Protein AF-0000000087531199 (afdb_homodimer)

Solvent-accessible surface area (backbone atoms only — not comparable to full-atom values): 20507 Å² total; per-residue (Å²): 128,76,75,78,42,38,34,37,54,51,47,53,36,20,45,44,40,47,47,14,61,37,34,26,47,38,31,57,26,81,60,38,37,93,91,53,73,51,44,64,38,40,39,18,10,77,40,61,60,70,28,40,28,33,27,45,51,48,35,60,30,78,30,31,48,86,73,57,75,54,44,47,41,18,37,41,39,31,49,23,34,82,48,56,86,41,74,74,42,50,65,53,53,54,50,50,52,52,15,50,73,48,51,15,34,39,37,24,24,20,34,29,33,51,42,39,29,62,72,51,70,38,42,87,32,52,28,26,38,70,45,70,68,58,46,48,67,78,20,78,82,48,67,22,70,89,37,52,42,102,42,52,43,29,76,38,92,48,36,34,21,7,15,64,58,19,28,67,51,37,28,50,52,51,43,56,73,62,58,42,41,46,73,62,26,46,52,17,50,51,45,19,52,72,66,62,44,65,68,26,49,55,44,27,52,60,56,62,101,128,75,73,79,42,39,34,38,52,51,47,51,37,20,44,43,40,47,49,15,62,39,34,25,47,37,31,57,26,81,60,38,36,92,90,53,74,51,44,65,37,41,38,19,10,77,40,60,60,70,29,39,28,32,26,46,51,49,34,60,30,76,30,32,47,88,72,5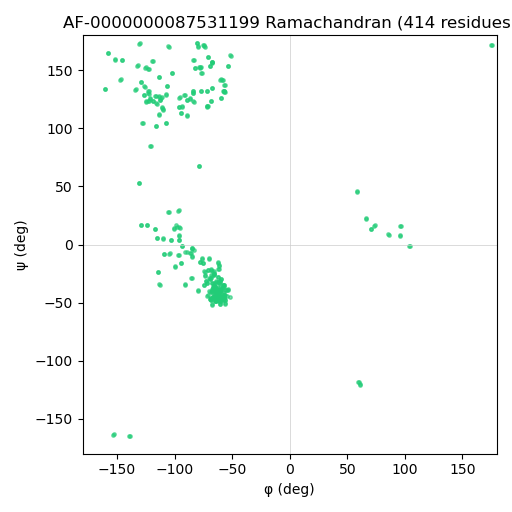8,74,53,46,45,40,19,37,42,37,32,51,23,35,82,47,56,88,41,72,76,43,50,67,52,53,53,50,49,51,50,16,50,73,49,51,15,34,40,37,24,25,20,34,29,33,52,43,39,29,62,73,51,71,38,43,84,31,53,28,27,38,71,43,71,68,60,46,47,66,77,20,76,84,50,68,21,69,90,37,52,42,102,42,52,45,31,76,38,92,49,36,34,22,7,15,66,56,20,28,67,51,36,28,50,53,51,44,55,74,60,58,42,41,45,73,62,28,48,50,17,51,52,47,20,52,71,67,62,44,66,67,26,50,55,45,27,52,59,54,63,99

Organism: NCBI:txid342944

Sequence (418 aa):
MRIKNVYLYVLDTMADWEYGYLTAELNTGRCFKKDIMPLKVITAGADKEKVTTMGGVSIQPELSFDECSFERDSLFILPGGDTWGEEIHEPVLRKVGEAMEAGAVIAAICGATVGLARMGYLDTKRHTSNDLEYLQMVCPDYKGEALYETEPAVTDGNVITASGIAPLEFAREVLKKLDVFTPDTLDAWYHLNKTHRPEYYYQLMKATSMRIKNVYLYVLDTMADWEYGYLTAELNTGRCFKKDIMPLKVITAGADKEKVTTMGGVSIQPELSFDECSFERDSLFILPGGDTWGEEIHEPVLRKVGEAMEAGAVIAAICGATVGLARMGYLDTKRHTSNDLEYLQMVCPDYKGEALYETEPAVTDGNVITASGIAPLEFAREVLKKLDVFTPDTLDAWYHLNKTHRPEYYYQLMKATS

pLDDT: mean 97.83, std 2.64, range [67.94, 99.0]

InterPro domains:
  IPR002818 DJ-1/PfpI [PF01965] (4-176)
  IPR029062 Class I glutamine amidotransferase-like [G3DSA:3.40.50.880] (1-209)
  IPR029062 Class I glutamine amidotransferase-like [SSF52317] (4-178)
  IPR050325 Protein/nucleic acid deglycase [PTHR48094] (6-178)

Foldseek 3Di:
DAAAAEEEEDAAQFAPLQCVVQQVCQQCVLQFDDPDDHHHYFYEYLQQDWHAYNVGDIDGGPYHLVPDDLAQRYEYAATDGDCLPDPSCVVVLVSVVVSVVNNHAYQYEERRVLNCQLVQNQQPFQWEYQDDVVSCVVRVVGNNSVNYDPDQWDDGRRYIYGYPVPSLVSSLVVCVNNNGHDPQLSVLVSCCVVPVDVVSVVSNVVRRD/DAAAAEEEEDAAQFAPLQCVVQQVCQQCVLLFDDPDDRHHYFYEYLQQDWHAYNVGDIDGGPYHLVPDDLAQNYEYAATDGDCLPDPSCVVVLVSVVVSVVNNHAYQYEERRVLNCQLVQNQQPFQWEYQDDVVSCVVRVPGNNSVNYDPDQWDDGRRYIYGYPVPSLVSSLVVCVNNNGHDPQLSVLVSCCVVPVDCVSVVSNVVRRD

Radius of gyration: 20.75 Å; Cα contacts (8 Å, |Δi|>4): 1007; chains: 2; bounding box: 52×58×47 Å

Secondary structure (DSSP, 8-state):
----EEEEE--TT--HHHHHHHHHHHHH-TTPPTTPPP--EEEEESSSS-EE-TTS-EE--SEEGGGS--STTEEEEE---S-TTSGGGHHHHHHHHHHHHHT-EEEEETHHHHHHHHTTTTTTS-B--S-HHHHHHH-TT---GGGB--SSEEEETTEEEE-TT-HHHHHHHHHHHHT-S-HHHHHHHHHHHHH--HHHHHHHHHHH-/----EEEEE--TT--TTTTHHHHHHHHH-TTPPTTPPP--EEEEESSSS-EE-TTS-EE--SEEGGGS--STTEEEEE---S-TTSGGGHHHHHHHHHHHHHT-EEEEETHHHHHHHHTTTTTTS-B--S-HHHHHHH-TT---GGGB--SSEEEETTEEEE-TT-HHHHHHHHHHHHT-S-HHHHHHHHHHHHH--HHHHHHHHHHH-

Nearest PDB structures (foldseek):
  3efe-assembly2_B  TM=9.916E-01  e=1.465E-34  Bacillus anthracis
  2fex-assembly2_C-2  TM=8.890E-01  e=2.172E-18  Agrobacterium fabrum str. C58
  3er6-assembly3_E  TM=7.437E-01  e=1.040E-08  Vibrio parahaemolyticus
  3p9q-assembly1_B  TM=6.466E-01  e=1.636E-04  Escherichia coli K-12
  5bv2-assembly1_Q  TM=6.138E-01  e=1.636E-04  Escherichia coli

Structure (mmCIF, N/CA/C/O backbone):
data_AF-0000000087531199-model_v1
#
loop_
_entity.id
_entity.type
_entity.pdbx_description
1 polymer 'Putative intracellular protease/amidase'
#
loop_
_atom_site.group_PDB
_atom_site.id
_atom_site.type_symbol
_atom_site.label_atom_id
_atom_site.label_alt_id
_atom_site.label_comp_id
_atom_site.label_asym_id
_atom_site.label_entity_id
_atom_site.label_seq_id
_atom_site.pdbx_PDB_ins_code
_atom_site.Cartn_x
_atom_site.Cartn_y
_atom_site.Cartn_z
_atom_site.occupancy
_atom_site.B_iso_or_equiv
_atom_site.auth_seq_id
_atom_site.auth_comp_id
_atom_site.auth_asym_id
_atom_site.auth_atom_id
_atom_site.pdbx_PDB_model_num
ATOM 1 N N . MET A 1 1 ? 19.188 19.5 4.383 1 68.12 1 MET A N 1
ATOM 2 C CA . MET A 1 1 ? 19.188 18.906 5.715 1 68.12 1 MET A CA 1
ATOM 3 C C . MET A 1 1 ? 19.062 17.391 5.633 1 68.12 1 MET A C 1
ATOM 5 O O . MET A 1 1 ? 18.328 16.875 4.785 1 68.12 1 MET A O 1
ATOM 9 N N . ARG A 1 2 ? 19.859 16.703 6.43 1 87.44 2 ARG A N 1
ATOM 10 C CA . ARG A 1 2 ? 19.844 15.242 6.367 1 87.44 2 ARG A CA 1
ATOM 11 C C . ARG A 1 2 ? 18.875 14.664 7.395 1 87.44 2 ARG A C 1
ATOM 13 O O . ARG A 1 2 ? 18.984 14.945 8.586 1 87.44 2 ARG A O 1
ATOM 20 N N . ILE A 1 3 ? 17.859 13.961 7.039 1 96.25 3 ILE A N 1
ATOM 21 C CA . ILE A 1 3 ? 16.875 13.312 7.902 1 96.25 3 ILE A CA 1
ATOM 22 C C . ILE A 1 3 ? 17.531 12.172 8.68 1 96.25 3 ILE A C 1
ATOM 24 O O . ILE A 1 3 ? 18.266 11.367 8.102 1 96.25 3 ILE A O 1
ATOM 28 N N . LYS A 1 4 ? 17.203 12.156 9.992 1 96.81 4 LYS A N 1
ATOM 29 C CA . LYS A 1 4 ? 17.797 11.141 10.852 1 96.81 4 LYS A CA 1
ATOM 30 C C . LYS A 1 4 ? 16.75 10.156 11.359 1 96.81 4 LYS A C 1
ATOM 32 O O . LYS A 1 4 ? 17.062 8.992 11.625 1 96.81 4 LYS A O 1
ATOM 37 N N . ASN A 1 5 ? 15.555 10.695 11.586 1 98.44 5 ASN A N 1
ATOM 38 C CA . ASN A 1 5 ? 14.484 9.875 12.133 1 98.44 5 ASN A CA 1
ATOM 39 C C . ASN A 1 5 ? 13.258 9.875 11.227 1 98.44 5 ASN A C 1
ATOM 41 O O . ASN A 1 5 ? 12.844 10.93 10.727 1 98.44 5 ASN A O 1
ATOM 45 N N . VAL A 1 6 ? 12.773 8.711 10.938 1 98.88 6 VAL A N 1
ATOM 46 C CA . VAL A 1 6 ? 11.555 8.562 10.148 1 98.88 6 VAL A CA 1
ATOM 47 C C . VAL A 1 6 ? 10.523 7.766 10.93 1 98.88 6 VAL A C 1
ATOM 49 O O . VAL A 1 6 ? 10.773 6.625 11.336 1 98.88 6 VAL A O 1
ATOM 52 N N . TYR A 1 7 ? 9.312 8.344 11.148 1 98.94 7 TYR A N 1
ATOM 53 C CA . TYR A 1 7 ? 8.242 7.699 11.898 1 98.94 7 TYR A CA 1
ATOM 54 C C . TYR A 1 7 ? 6.984 7.551 11.047 1 98.94 7 TYR A C 1
ATOM 56 O O . TYR A 1 7 ? 6.531 8.516 10.43 1 98.94 7 TYR A O 1
ATOM 64 N N . LEU A 1 8 ? 6.52 6.414 10.953 1 98.94 8 LEU A N 1
ATOM 65 C CA . LEU A 1 8 ? 5.18 6.152 10.445 1 98.94 8 LEU A CA 1
ATOM 66 C C . LEU A 1 8 ? 4.172 6.051 11.586 1 98.94 8 LEU A C 1
ATOM 68 O O . LEU A 1 8 ? 4.27 5.156 12.43 1 98.94 8 LEU A O 1
ATOM 72 N N . TYR A 1 9 ? 3.256 6.992 11.656 1 98.94 9 TYR A N 1
ATOM 73 C CA . TYR A 1 9 ? 2.18 6.871 12.633 1 98.94 9 TYR A CA 1
ATOM 74 C C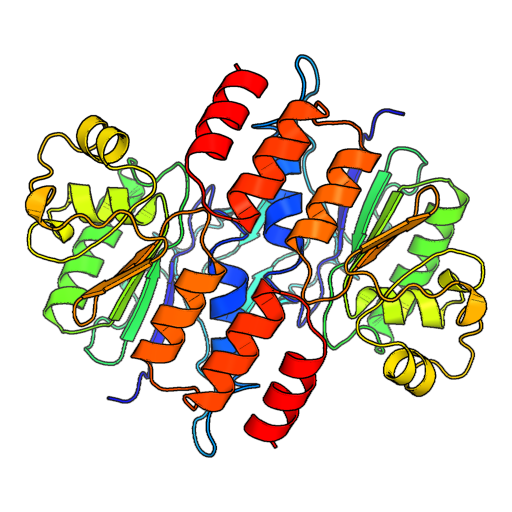 . TYR A 1 9 ? 1.195 5.781 12.219 1 98.94 9 TYR A C 1
ATOM 76 O O . TYR A 1 9 ? 0.616 5.836 11.133 1 98.94 9 TYR A O 1
ATOM 84 N N . VAL A 1 10 ? 1.053 4.766 13.062 1 98.88 10 VAL A N 1
ATOM 85 C CA . VAL A 1 10 ? 0.126 3.68 12.766 1 98.88 10 VAL A CA 1
ATOM 86 C C . VAL A 1 10 ? -1.106 3.793 13.656 1 98.88 10 VAL A C 1
ATOM 88 O O . VAL A 1 10 ? -0.999 4.148 14.836 1 98.88 10 VAL A O 1
ATOM 91 N N . LEU A 1 11 ? -2.275 3.592 13.039 1 98.81 11 LEU A N 1
ATOM 92 C CA . LEU A 1 11 ? -3.541 3.77 13.75 1 98.81 11 LEU A CA 1
ATOM 93 C C . LEU A 1 11 ? -4.582 2.77 13.258 1 98.81 11 LEU A C 1
ATOM 95 O O . LEU A 1 11 ? -4.441 2.207 12.164 1 98.81 11 LEU A O 1
ATOM 99 N N . ASP A 1 12 ? -5.609 2.514 14.07 1 98.62 12 ASP A N 1
ATOM 100 C CA . ASP A 1 12 ? -6.727 1.687 13.625 1 98.62 12 ASP A CA 1
ATOM 101 C C . ASP A 1 12 ? -7.363 2.254 12.359 1 98.62 12 ASP A C 1
ATOM 103 O O . ASP A 1 12 ? -7.539 3.469 12.234 1 98.62 12 ASP A O 1
ATOM 107 N N . THR A 1 13 ? -7.688 1.423 11.406 1 98.62 13 THR A N 1
ATOM 108 C CA . THR A 1 13 ? -8.367 1.711 10.148 1 98.62 13 THR A CA 1
ATOM 109 C C . THR A 1 13 ? -7.43 2.426 9.18 1 98.62 13 THR A C 1
ATOM 111 O O . THR A 1 13 ? -7.875 2.984 8.18 1 98.62 13 THR A O 1
ATOM 114 N N . MET A 1 14 ? -6.16 2.371 9.469 1 98.62 14 MET A N 1
ATOM 115 C CA . MET A 1 14 ? -5.164 2.988 8.594 1 98.62 14 MET A CA 1
ATOM 116 C C . MET A 1 14 ? -5.262 2.428 7.18 1 98.62 14 MET A C 1
ATOM 118 O O . MET A 1 14 ? -5.434 1.222 6.996 1 98.62 14 MET A O 1
ATOM 122 N N . ALA A 1 15 ? -5.289 3.305 6.172 1 98.81 15 ALA A N 1
ATOM 123 C CA . ALA A 1 15 ? -5.367 2.904 4.77 1 98.81 15 ALA A CA 1
ATOM 124 C C . ALA A 1 15 ? -4.055 2.281 4.301 1 98.81 15 ALA A C 1
ATOM 126 O O . ALA A 1 15 ? -3.035 2.969 4.195 1 98.81 15 ALA A O 1
ATOM 127 N N . ASP A 1 16 ? -4.059 1.057 3.887 1 98.62 16 ASP A N 1
ATOM 128 C CA . ASP A 1 16 ? -2.869 0.253 3.623 1 98.62 16 ASP A CA 1
ATOM 129 C C . ASP A 1 16 ? -2.131 0.756 2.387 1 98.62 16 ASP A C 1
ATOM 131 O O . ASP A 1 16 ? -0.908 0.627 2.291 1 98.62 16 ASP A O 1
ATOM 135 N N . TRP A 1 17 ? -2.799 1.357 1.41 1 98.81 17 TRP A N 1
ATOM 136 C CA . TRP A 1 17 ? -2.201 1.671 0.116 1 98.81 17 TRP A CA 1
ATOM 137 C C . TRP A 1 17 ? -1.464 3.004 0.165 1 98.81 17 TRP A C 1
ATOM 139 O O . TRP A 1 17 ? -0.7 3.332 -0.746 1 98.81 17 TRP A O 1
ATOM 149 N N . GLU A 1 18 ? -1.642 3.719 1.205 1 98.94 18 GLU A N 1
ATOM 150 C CA . GLU A 1 18 ? -1.263 5.129 1.164 1 98.94 18 GLU A CA 1
ATOM 151 C C . GLU A 1 18 ? 0.217 5.312 1.486 1 98.94 18 GLU A C 1
ATOM 153 O O . GLU A 1 18 ? 0.853 6.246 0.997 1 98.94 18 GLU A O 1
ATOM 158 N N . TYR A 1 19 ? 0.753 4.414 2.279 1 98.81 19 TYR A N 1
ATOM 159 C CA . TYR A 1 19 ? 2.104 4.652 2.775 1 98.81 19 TYR A CA 1
ATOM 160 C C . TYR A 1 19 ? 3.1 3.701 2.127 1 98.81 19 TYR A C 1
ATOM 162 O O . TYR A 1 19 ? 4.312 3.883 2.248 1 98.81 19 TYR A O 1
ATOM 170 N N . GLY A 1 20 ? 2.623 2.713 1.366 1 98.81 20 GLY A N 1
ATOM 171 C CA . GLY A 1 20 ? 3.434 1.57 0.974 1 98.81 20 GLY A CA 1
ATOM 172 C C . GLY A 1 20 ? 4.602 1.945 0.082 1 98.81 20 GLY A C 1
ATOM 173 O O . GLY A 1 20 ? 5.738 1.546 0.34 1 98.81 20 GLY A O 1
ATOM 174 N N . TYR A 1 21 ? 4.363 2.756 -0.996 1 98.88 21 TYR A N 1
ATOM 175 C CA . TYR A 1 21 ? 5.434 3.178 -1.891 1 98.88 21 TYR A CA 1
ATOM 176 C C . TYR A 1 21 ? 6.531 3.902 -1.122 1 98.88 21 TYR A C 1
ATOM 178 O O . TYR A 1 21 ? 7.719 3.604 -1.293 1 98.88 21 TYR A O 1
ATOM 186 N N . LEU A 1 22 ? 6.102 4.812 -0.263 1 98.94 22 LEU A N 1
ATOM 187 C CA . LEU A 1 22 ? 7.027 5.711 0.422 1 98.94 22 LEU A CA 1
ATOM 188 C C . LEU A 1 22 ? 7.906 4.938 1.402 1 98.94 22 LEU A C 1
ATOM 190 O O . LEU A 1 22 ? 9.133 5.043 1.358 1 98.94 22 LEU A O 1
ATOM 194 N N . THR A 1 23 ? 7.27 4.141 2.27 1 98.94 23 THR A N 1
ATOM 195 C CA . THR A 1 23 ? 8.023 3.488 3.334 1 98.94 23 THR A CA 1
ATOM 196 C C . THR A 1 23 ? 8.992 2.461 2.76 1 98.94 23 THR A C 1
ATOM 198 O O . THR A 1 23 ? 10.109 2.301 3.262 1 98.94 23 THR A O 1
ATOM 201 N N . ALA A 1 24 ? 8.602 1.772 1.704 1 98.81 24 ALA A N 1
ATOM 202 C CA . ALA A 1 24 ? 9.5 0.799 1.09 1 98.81 24 ALA A CA 1
ATOM 203 C C . ALA A 1 24 ? 10.75 1.479 0.542 1 98.81 24 ALA A C 1
ATOM 205 O O . ALA A 1 24 ? 11.867 0.999 0.753 1 98.81 24 ALA A O 1
ATOM 206 N N . GLU A 1 25 ? 10.57 2.605 -0.161 1 98.81 25 GLU A N 1
ATOM 207 C CA . GLU A 1 25 ? 11.711 3.305 -0.749 1 98.81 25 GLU A CA 1
ATOM 208 C C . GLU A 1 25 ? 12.617 3.885 0.332 1 98.81 25 GLU A C 1
ATOM 210 O O . GLU A 1 25 ? 13.844 3.83 0.213 1 98.81 25 GLU A O 1
ATOM 215 N N . LEU A 1 26 ? 12.055 4.395 1.39 1 98.88 26 LEU A N 1
ATOM 216 C CA . LEU A 1 26 ? 12.844 4.992 2.465 1 98.88 26 LEU A CA 1
ATOM 217 C C . LEU A 1 26 ? 13.641 3.926 3.211 1 98.88 26 LEU A C 1
ATOM 219 O O . LEU A 1 26 ? 14.844 4.082 3.428 1 98.88 26 LEU A O 1
ATOM 223 N N . ASN A 1 27 ? 12.969 2.891 3.549 1 98.81 27 ASN A N 1
ATOM 224 C CA . ASN A 1 27 ? 13.539 1.88 4.434 1 98.81 27 ASN A CA 1
ATOM 225 C C . ASN A 1 27 ? 14.617 1.062 3.727 1 98.81 27 ASN A C 1
ATOM 227 O O . ASN A 1 27 ? 15.578 0.625 4.355 1 98.81 27 ASN A O 1
ATOM 231 N N . THR A 1 28 ? 14.469 0.836 2.422 1 98.25 28 THR A N 1
ATOM 232 C CA . THR A 1 28 ? 15.43 0.033 1.679 1 98.25 28 THR A CA 1
ATOM 233 C C . THR A 1 28 ? 16.531 0.913 1.089 1 98.25 28 THR A C 1
ATOM 235 O O . THR A 1 28 ? 17.672 0.471 0.93 1 98.25 28 THR A O 1
ATOM 238 N N . GLY A 1 29 ? 16.203 2.127 0.686 1 98.12 29 GLY A N 1
ATOM 239 C CA . GLY A 1 29 ? 17.141 3.025 0.022 1 98.12 29 GLY A CA 1
ATOM 240 C C . GLY A 1 29 ? 17.578 2.531 -1.345 1 98.12 29 GLY A C 1
ATOM 241 O O . GLY A 1 29 ? 18.609 2.943 -1.857 1 98.12 29 GLY A O 1
ATOM 242 N N . ARG A 1 30 ? 16.797 1.675 -1.977 1 96 30 ARG A N 1
ATOM 243 C CA . ARG A 1 30 ? 17.234 0.938 -3.156 1 96 30 ARG A CA 1
ATOM 244 C C . ARG A 1 30 ? 17.422 1.872 -4.348 1 96 30 ARG A C 1
ATOM 246 O O . ARG A 1 30 ? 18.156 1.555 -5.285 1 96 30 ARG A O 1
ATOM 253 N N . CYS A 1 31 ? 16.766 3.055 -4.32 1 97.38 31 CYS A N 1
ATOM 254 C CA . CYS A 1 31 ? 16.875 3.992 -5.43 1 97.38 31 CYS A CA 1
ATOM 255 C C . CYS A 1 31 ? 17.531 5.293 -4.984 1 97.38 31 CYS A C 1
ATOM 257 O O . CYS A 1 31 ? 17.422 6.316 -5.664 1 97.38 31 CYS A O 1
ATOM 259 N N . PHE A 1 32 ? 18.141 5.254 -3.783 1 97.94 32 PHE A N 1
ATOM 260 C CA . PHE A 1 32 ? 18.75 6.461 -3.229 1 97.94 32 PHE A CA 1
ATOM 261 C C . PHE A 1 32 ? 19.984 6.863 -4.031 1 97.94 32 PHE A C 1
ATOM 263 O O . PHE A 1 32 ? 20.594 6.027 -4.699 1 97.94 32 PHE A O 1
ATOM 270 N N . LYS A 1 33 ? 20.25 8.219 -3.967 1 96.44 33 LYS A N 1
ATOM 271 C CA . LYS A 1 33 ? 21.562 8.703 -4.414 1 96.44 33 LYS A CA 1
ATOM 272 C C . LYS A 1 33 ? 22.688 7.922 -3.756 1 96.44 33 LYS A C 1
ATOM 274 O O . LYS A 1 33 ? 22.547 7.43 -2.637 1 96.44 33 LYS A O 1
ATOM 279 N N . LYS A 1 34 ? 23.891 8.188 -4.582 1 90.62 34 LYS A N 1
ATOM 280 C CA . LYS A 1 34 ? 25.078 7.52 -4.074 1 90.62 34 LYS A CA 1
ATOM 281 C C . LYS A 1 34 ? 25.516 8.125 -2.742 1 90.62 34 LYS A C 1
ATOM 283 O O . LYS A 1 34 ? 25.391 9.328 -2.527 1 90.62 34 LYS A O 1
ATOM 288 N N . ASP A 1 35 ? 25.656 7.516 -1.725 1 89.94 35 ASP A N 1
ATOM 289 C CA . ASP A 1 35 ? 26.25 7.945 -0.46 1 89.94 35 ASP A CA 1
ATOM 290 C C . ASP A 1 35 ? 25.172 8.227 0.581 1 89.94 35 ASP A C 1
ATOM 292 O O . ASP A 1 35 ? 25.453 8.758 1.657 1 89.94 35 ASP A O 1
ATOM 296 N N . ILE A 1 36 ? 23.953 8.086 0.203 1 94.88 36 ILE A N 1
ATOM 297 C CA . ILE A 1 36 ? 22.875 8.227 1.173 1 94.88 36 ILE A CA 1
ATOM 298 C C . ILE A 1 36 ? 22.469 6.852 1.699 1 94.88 36 ILE A C 1
ATOM 300 O O . ILE A 1 36 ? 22.234 5.926 0.919 1 94.88 36 ILE A O 1
ATOM 304 N N . MET A 1 37 ? 22.469 6.742 2.949 1 96.44 37 MET A N 1
ATOM 305 C CA . MET A 1 37 ? 22.078 5.484 3.582 1 96.44 37 MET A CA 1
ATOM 306 C C . MET A 1 37 ? 20.562 5.379 3.686 1 96.44 37 MET A C 1
ATOM 308 O O . MET A 1 37 ? 19.859 6.395 3.74 1 96.44 37 MET A O 1
ATOM 312 N N . PRO A 1 38 ? 20.078 4.129 3.678 1 98 38 PRO A N 1
ATOM 313 C CA . PRO A 1 38 ? 18.641 3.959 3.916 1 98 38 PRO A CA 1
ATOM 314 C C . PRO A 1 38 ? 18.172 4.637 5.203 1 98 38 PRO A C 1
ATOM 316 O O . PRO A 1 38 ? 18.969 4.855 6.117 1 98 38 PRO A O 1
ATOM 319 N N . LEU A 1 39 ? 16.938 4.992 5.227 1 98.5 39 LEU A N 1
ATOM 320 C CA . LEU A 1 39 ? 16.297 5.578 6.402 1 98.5 39 LEU A CA 1
ATOM 321 C C . LEU A 1 39 ? 15.336 4.594 7.055 1 98.5 39 LEU A C 1
ATOM 323 O O . LEU A 1 39 ? 14.242 4.363 6.547 1 98.5 39 LEU A O 1
ATOM 327 N N . LYS A 1 40 ? 15.766 4.055 8.156 1 98.44 40 LYS A N 1
ATOM 328 C CA . LYS A 1 40 ? 14.906 3.098 8.844 1 98.44 40 LYS A CA 1
ATOM 329 C C . LYS A 1 40 ? 13.57 3.732 9.234 1 98.44 40 LYS A C 1
ATOM 331 O O . LYS A 1 40 ? 13.547 4.793 9.859 1 98.44 40 LYS A O 1
ATOM 336 N N . VAL A 1 41 ? 12.531 3.119 8.844 1 98.88 41 VAL A N 1
ATOM 337 C CA . VAL A 1 41 ? 11.195 3.582 9.219 1 98.88 41 VAL A CA 1
ATOM 338 C C . VAL A 1 41 ? 10.781 2.938 10.539 1 98.88 41 VAL A C 1
ATOM 340 O O . VAL A 1 41 ? 10.75 1.711 10.656 1 98.88 41 VAL A O 1
ATOM 343 N N . ILE A 1 42 ? 10.445 3.752 11.508 1 98.81 42 ILE A N 1
ATOM 344 C CA . ILE A 1 42 ? 9.992 3.287 12.82 1 98.81 42 ILE A CA 1
ATOM 345 C C . ILE A 1 42 ? 8.492 3.543 12.961 1 98.81 42 ILE A C 1
ATOM 347 O O . ILE A 1 42 ? 8.016 4.645 12.68 1 98.81 42 ILE A O 1
ATOM 351 N N . THR A 1 43 ? 7.762 2.506 13.352 1 98.81 43 THR A N 1
ATOM 352 C CA . THR A 1 43 ? 6.324 2.668 13.547 1 98.81 43 THR A CA 1
ATOM 353 C C . THR A 1 43 ? 6.027 3.221 14.938 1 98.81 43 THR A C 1
ATOM 355 O O . THR A 1 43 ? 6.617 2.777 15.93 1 98.81 43 THR A O 1
ATOM 358 N N . ALA A 1 44 ? 5.188 4.223 14.969 1 98.88 44 ALA A N 1
ATOM 359 C CA . ALA A 1 44 ? 4.754 4.824 16.219 1 98.88 44 ALA A CA 1
ATOM 360 C C . ALA A 1 44 ? 3.232 4.867 16.312 1 98.88 44 ALA A C 1
ATOM 362 O O . ALA A 1 44 ? 2.557 5.238 15.352 1 98.88 44 ALA A O 1
ATOM 363 N N . GLY A 1 45 ? 2.662 4.398 17.375 1 98.81 45 GLY A N 1
ATOM 364 C CA . GLY A 1 45 ? 1.233 4.492 17.625 1 98.81 45 GLY A CA 1
ATOM 365 C C . GLY A 1 45 ? 0.882 5.535 18.672 1 98.81 45 GLY A C 1
ATOM 366 O O . GLY A 1 45 ? 1.771 6.137 19.281 1 98.81 45 GLY A O 1
ATOM 367 N N . ALA A 1 46 ? -0.447 5.844 18.844 1 98.62 46 ALA A N 1
ATOM 368 C CA . ALA A 1 46 ? -0.861 6.715 19.938 1 98.62 46 ALA A CA 1
ATOM 369 C C . ALA A 1 46 ? -0.335 6.199 21.266 1 98.62 46 ALA A C 1
ATOM 371 O O . ALA A 1 46 ? 0.048 6.984 22.141 1 98.62 46 ALA A O 1
ATOM 372 N N . ASP A 1 47 ? -0.384 4.977 21.328 1 97.38 47 ASP A N 1
ATOM 373 C CA . ASP A 1 47 ? 0.289 4.188 22.344 1 97.38 47 ASP A CA 1
ATOM 374 C C . ASP A 1 47 ? 0.904 2.924 21.75 1 97.38 47 ASP A C 1
ATOM 376 O O . ASP A 1 47 ? 1.067 2.822 20.531 1 97.38 47 ASP A O 1
ATOM 380 N N . LYS A 1 48 ? 1.277 1.973 22.547 1 96.19 48 LYS A N 1
ATOM 381 C CA . LYS A 1 48 ? 1.973 0.799 22.031 1 96.19 48 LYS A CA 1
ATOM 382 C C . LYS A 1 48 ? 1.01 -0.369 21.828 1 96.19 48 LYS A C 1
ATOM 384 O O . LYS A 1 48 ? 1.438 -1.501 21.594 1 96.19 48 LYS A O 1
ATOM 389 N N . GLU A 1 49 ? -0.266 -0.027 21.844 1 97.12 49 GLU A N 1
ATOM 390 C CA . GLU A 1 49 ? -1.253 -1.075 21.594 1 97.12 49 GLU A CA 1
ATOM 391 C C . GLU A 1 49 ? -1.333 -1.429 20.109 1 97.12 49 GLU A C 1
ATOM 393 O O . GLU A 1 49 ? -1.179 -0.558 19.25 1 97.12 49 GLU A O 1
ATOM 398 N N . LYS A 1 50 ? -1.626 -2.674 19.891 1 96.94 50 LYS A N 1
ATOM 399 C CA . LYS A 1 50 ? -1.78 -3.143 18.516 1 96.94 50 LYS A CA 1
ATOM 400 C C . LYS A 1 50 ? -2.902 -2.395 17.797 1 96.94 50 LYS A C 1
ATOM 402 O O . LYS A 1 50 ? -3.939 -2.1 18.391 1 96.94 50 LYS A O 1
ATOM 407 N N . VAL A 1 51 ? -2.721 -2.086 16.547 1 98.12 51 VAL A N 1
ATOM 408 C CA . VAL A 1 51 ? -3.758 -1.486 15.711 1 98.12 51 VAL A CA 1
ATOM 409 C C . VAL A 1 51 ? -4.074 -2.412 14.539 1 98.12 51 VAL A C 1
ATOM 411 O O . VAL A 1 51 ? -3.268 -3.275 14.188 1 98.12 51 VAL A O 1
ATOM 414 N N . THR A 1 52 ? -5.227 -2.291 13.953 1 98.31 52 THR A N 1
ATOM 415 C CA . THR A 1 52 ? -5.648 -3.043 12.781 1 98.31 52 THR A CA 1
ATOM 416 C C . THR A 1 52 ? -5.938 -2.104 11.609 1 98.31 52 THR A C 1
ATOM 418 O O . THR A 1 52 ? -6.738 -1.174 11.742 1 98.31 52 THR A O 1
ATOM 421 N N . THR A 1 53 ? -5.301 -2.301 10.508 1 98.69 53 THR A N 1
ATOM 422 C CA . THR A 1 53 ? -5.453 -1.443 9.336 1 98.69 53 THR A CA 1
ATOM 423 C C . THR A 1 53 ? -6.777 -1.716 8.633 1 98.69 53 THR A C 1
ATOM 425 O O . THR A 1 53 ? -7.477 -2.676 8.969 1 98.69 53 THR A O 1
ATOM 428 N N . MET A 1 54 ? -7.082 -0.885 7.676 1 98.62 54 MET A N 1
ATOM 429 C CA . MET A 1 54 ? -8.266 -1.054 6.84 1 98.62 54 MET A CA 1
ATOM 430 C C . MET A 1 54 ? -8.258 -2.414 6.148 1 98.62 54 MET A C 1
ATOM 432 O O . MET A 1 54 ? -9.312 -3.018 5.945 1 98.62 54 MET A O 1
ATOM 436 N N . GLY A 1 55 ? -7.074 -2.918 5.77 1 98.56 55 GLY A N 1
ATOM 437 C CA . GLY A 1 55 ? -6.922 -4.172 5.047 1 98.56 55 GLY A CA 1
ATOM 438 C C . GLY A 1 55 ? -6.883 -5.383 5.957 1 98.56 55 GLY A C 1
ATOM 439 O O . GLY A 1 55 ? -6.723 -6.512 5.488 1 98.56 55 GLY A O 1
ATOM 440 N N . GLY A 1 56 ? -6.93 -5.152 7.281 1 98.06 56 GLY A N 1
ATOM 441 C CA . GLY A 1 56 ? -7.004 -6.266 8.219 1 98.06 56 GLY A CA 1
ATOM 442 C C . GLY A 1 56 ? -5.648 -6.68 8.766 1 98.06 56 GLY A C 1
ATOM 443 O O . GLY A 1 56 ? -5.527 -7.719 9.414 1 98.06 56 GLY A O 1
ATOM 444 N N . VAL A 1 57 ? -4.633 -5.957 8.5 1 98.19 57 VAL A N 1
ATOM 445 C CA . VAL A 1 57 ? -3.291 -6.258 8.984 1 98.19 57 VAL A CA 1
ATOM 446 C C . VAL A 1 57 ? -3.109 -5.703 10.391 1 98.19 57 VAL A C 1
ATOM 448 O O . VAL A 1 57 ? -3.418 -4.535 10.656 1 98.19 57 VAL A O 1
ATOM 451 N N . SER A 1 58 ? -2.637 -6.504 11.289 1 97.38 58 SER A N 1
ATOM 452 C CA . SER A 1 58 ? -2.35 -6.082 12.656 1 97.38 58 SER A CA 1
ATOM 453 C C . SER A 1 58 ? -0.909 -5.605 12.797 1 97.38 58 SER A C 1
ATOM 455 O O . SER A 1 58 ? 0.026 -6.309 12.406 1 97.38 58 SER A O 1
ATOM 457 N N . ILE A 1 59 ? -0.735 -4.438 13.359 1 97.44 59 ILE A N 1
ATOM 458 C CA . ILE A 1 59 ? 0.583 -3.834 13.516 1 97.44 59 ILE A CA 1
ATOM 459 C C . ILE A 1 59 ? 0.83 -3.494 14.984 1 97.44 59 ILE A C 1
ATOM 461 O O . ILE A 1 59 ? -0.001 -2.848 15.625 1 97.44 59 ILE A O 1
ATOM 465 N N . GLN A 1 60 ? 1.858 -3.996 15.555 1 95.12 60 GLN A N 1
ATOM 466 C CA . GLN A 1 60 ? 2.322 -3.553 16.859 1 95.12 60 GLN A CA 1
ATOM 467 C C . GLN A 1 60 ? 3.307 -2.395 16.734 1 95.12 60 GLN A C 1
ATOM 469 O O . GLN A 1 60 ? 4.43 -2.574 16.25 1 95.12 60 GLN A O 1
ATOM 474 N N . PRO A 1 61 ? 2.875 -1.231 17.172 1 97.88 61 PRO A N 1
ATOM 475 C CA . PRO A 1 61 ? 3.809 -0.106 17.094 1 97.88 61 PRO A CA 1
ATOM 476 C C . PRO A 1 61 ? 5.102 -0.351 17.859 1 97.88 61 PRO A C 1
ATOM 478 O O . PRO A 1 61 ? 5.074 -0.936 18.953 1 97.88 61 PRO A O 1
ATOM 481 N N . GLU A 1 62 ? 6.211 0.102 17.312 1 98.25 62 GLU A N 1
ATOM 482 C CA . GLU A 1 62 ? 7.5 0.005 18 1 98.25 62 GLU A CA 1
ATOM 483 C C . GLU A 1 62 ? 7.605 1.022 19.125 1 98.25 62 GLU A C 1
ATOM 485 O O . GLU A 1 62 ? 8.242 0.758 20.156 1 98.25 62 GLU A O 1
ATOM 490 N N . LEU A 1 63 ? 7 2.191 18.906 1 98.5 63 LEU A N 1
ATOM 491 C CA . LEU A 1 63 ? 7.02 3.285 19.875 1 98.5 63 LEU A CA 1
ATOM 492 C C . LEU A 1 63 ? 5.617 3.854 20.078 1 98.5 63 LEU A C 1
ATOM 494 O O . LEU A 1 63 ? 4.75 3.701 19.219 1 98.5 63 LEU A O 1
ATOM 498 N N . SER A 1 64 ? 5.473 4.41 21.266 1 98.56 64 SER A N 1
ATOM 499 C CA . SER A 1 64 ? 4.418 5.41 21.344 1 98.56 64 SER A CA 1
ATOM 500 C C . SER A 1 64 ? 4.855 6.734 20.719 1 98.56 64 SER A C 1
ATOM 502 O O . SER A 1 64 ? 6.043 7.059 20.719 1 98.56 64 SER A O 1
ATOM 504 N N . PHE A 1 65 ? 3.936 7.449 20.266 1 98.62 65 PHE A N 1
ATOM 505 C CA . PHE A 1 65 ? 4.266 8.656 19.516 1 98.62 65 PHE A CA 1
ATOM 506 C C . PHE A 1 65 ? 5.043 9.633 20.391 1 98.62 65 PHE A C 1
ATOM 508 O O . PHE A 1 65 ? 5.922 10.344 19.906 1 98.62 65 PHE A O 1
ATOM 515 N N . ASP A 1 66 ? 4.766 9.672 21.703 1 97.5 66 ASP A N 1
ATOM 516 C CA . ASP A 1 66 ? 5.406 10.602 22.609 1 97.5 66 ASP A CA 1
ATOM 517 C C . ASP A 1 66 ? 6.879 10.25 22.812 1 97.5 66 ASP A C 1
ATOM 519 O O . ASP A 1 66 ? 7.648 11.047 23.359 1 97.5 66 ASP A O 1
ATOM 523 N N . GLU A 1 67 ? 7.277 9.102 22.391 1 98.38 67 GLU A N 1
ATOM 524 C CA . GLU A 1 67 ? 8.664 8.656 22.516 1 98.38 67 GLU A CA 1
ATOM 525 C C . GLU A 1 67 ? 9.492 9.078 21.297 1 98.38 67 GLU A C 1
ATOM 527 O O . GLU A 1 67 ? 10.711 8.922 21.297 1 98.38 67 GLU A O 1
ATOM 532 N N . CYS A 1 68 ? 8.867 9.641 20.266 1 98.38 68 CYS A N 1
ATOM 533 C CA . CYS A 1 68 ? 9.555 10.031 19.047 1 98.38 68 CYS A CA 1
ATOM 534 C C . CYS A 1 68 ? 10.445 11.242 19.281 1 98.38 68 CYS A C 1
ATOM 536 O O . CYS A 1 68 ? 10.336 11.906 20.312 1 98.38 68 CYS A O 1
ATOM 538 N N . SER A 1 69 ? 11.391 11.438 18.359 1 98.06 69 SER A N 1
ATOM 539 C CA . SER A 1 69 ? 12.164 12.672 18.312 1 98.06 69 SER A CA 1
ATOM 540 C C . SER A 1 69 ? 11.453 13.742 17.5 1 98.06 69 SER A C 1
ATOM 542 O O . SER A 1 69 ? 11.125 13.523 16.328 1 98.06 69 SER A O 1
ATOM 544 N N . PHE A 1 70 ? 11.234 14.891 18.047 1 97.69 70 PHE A N 1
ATOM 545 C CA . PHE A 1 70 ? 10.477 15.938 17.359 1 97.69 70 PHE A CA 1
ATOM 546 C C . PHE A 1 70 ? 11.406 17.031 16.844 1 97.69 70 PHE A C 1
ATOM 548 O O . PHE A 1 70 ? 10.984 18.172 16.656 1 97.69 70 PHE A O 1
ATOM 555 N N . GLU A 1 71 ? 12.586 16.688 16.562 1 96.31 71 GLU A N 1
ATOM 556 C CA . GLU A 1 71 ? 13.609 17.609 16.094 1 96.31 71 GLU A CA 1
ATOM 557 C C . GLU A 1 71 ? 13.461 17.891 14.602 1 96.31 71 GLU A C 1
ATOM 559 O O . GLU A 1 71 ? 12.719 17.188 13.906 1 96.31 71 GLU A O 1
ATOM 564 N N . ARG A 1 72 ? 14.25 18.828 14.078 1 96.88 72 ARG A N 1
ATOM 565 C CA . ARG A 1 72 ? 14.164 19.312 12.711 1 96.88 72 ARG A CA 1
ATOM 566 C C . ARG A 1 72 ? 14.539 18.203 11.719 1 96.88 72 ARG A C 1
ATOM 568 O O . ARG A 1 72 ? 14.078 18.219 10.57 1 96.88 72 ARG A O 1
ATOM 575 N N . ASP A 1 73 ? 15.312 17.25 12.141 1 97.69 73 ASP A N 1
ATOM 576 C CA . ASP A 1 73 ? 15.789 16.203 11.242 1 97.69 73 ASP A CA 1
ATOM 577 C C . ASP A 1 73 ? 14.906 14.953 11.328 1 97.69 73 ASP A C 1
ATOM 579 O O . ASP A 1 73 ? 15.375 13.836 11.102 1 97.69 73 ASP A O 1
ATOM 583 N N . SER A 1 74 ? 13.594 15.18 11.656 1 98.69 74 SER A N 1
ATOM 584 C CA . SER A 1 74 ? 12.633 14.078 11.711 1 98.69 74 SER A CA 1
ATOM 585 C C . SER A 1 74 ? 11.578 14.211 10.625 1 98.69 74 SER A C 1
ATOM 587 O O . SER A 1 74 ? 11.211 15.328 10.234 1 98.69 74 SER A O 1
ATOM 589 N N . LEU A 1 75 ? 11.156 13.086 10.094 1 98.88 75 LEU A N 1
ATOM 590 C CA . LEU A 1 75 ? 10.008 12.953 9.211 1 98.88 75 LEU A CA 1
ATOM 591 C C . LEU A 1 75 ? 8.875 12.188 9.898 1 98.88 75 LEU A C 1
ATOM 593 O O . LEU A 1 75 ? 9.094 11.094 10.422 1 98.88 75 LEU A O 1
ATOM 597 N N . PHE A 1 76 ? 7.703 12.789 9.898 1 98.94 76 PHE A N 1
ATOM 598 C CA . PHE A 1 76 ? 6.492 12.125 10.359 1 98.94 76 PHE A CA 1
ATOM 599 C C . PHE A 1 76 ? 5.547 11.836 9.195 1 98.94 76 PHE A C 1
ATOM 601 O O . PHE A 1 76 ? 5.102 12.766 8.516 1 98.94 76 PHE A O 1
ATOM 608 N N . ILE A 1 77 ? 5.32 10.578 8.945 1 99 77 ILE A N 1
ATOM 609 C CA . ILE A 1 77 ? 4.367 10.125 7.938 1 99 77 ILE A CA 1
ATOM 610 C C . ILE A 1 77 ? 3.025 9.812 8.602 1 99 77 ILE A C 1
ATOM 612 O O . ILE A 1 77 ? 2.938 8.93 9.453 1 99 77 ILE A O 1
ATOM 616 N N . LEU A 1 78 ? 2.014 10.539 8.188 1 98.94 78 LEU A N 1
ATOM 617 C CA . LEU A 1 78 ? 0.67 10.414 8.742 1 98.94 78 LEU A CA 1
ATOM 618 C C . LEU A 1 78 ? -0.309 9.922 7.68 1 98.94 78 LEU A C 1
ATOM 620 O O . LEU A 1 78 ? -0.773 10.711 6.852 1 98.94 78 LEU A O 1
ATOM 624 N N . PRO A 1 79 ? -0.632 8.625 7.742 1 98.94 79 PRO A N 1
ATOM 625 C CA . PRO A 1 79 ? -1.567 8.078 6.754 1 98.94 79 PRO A CA 1
ATOM 626 C C . PRO A 1 79 ? -3.023 8.391 7.086 1 98.94 79 PRO A C 1
ATOM 628 O O . PRO A 1 79 ? -3.32 8.883 8.18 1 98.94 79 PRO A O 1
ATOM 631 N N . GLY A 1 80 ? -3.889 8.094 6.125 1 98.81 80 GLY A N 1
ATOM 632 C CA . GLY A 1 80 ? -5.32 8.203 6.363 1 98.81 80 GLY A CA 1
ATOM 633 C C . GLY A 1 80 ? -5.867 7.09 7.238 1 98.81 80 GLY A C 1
ATOM 634 O O . GLY A 1 80 ? -5.164 6.121 7.531 1 98.81 80 GLY A O 1
ATOM 635 N N . GLY A 1 81 ? -7.004 7.199 7.641 1 98.31 81 GLY A N 1
ATOM 636 C CA . GLY A 1 81 ? -7.812 6.324 8.477 1 98.31 81 GLY A CA 1
ATOM 637 C C . GLY A 1 81 ? -9.172 6.918 8.82 1 98.31 81 GLY A C 1
ATOM 638 O O . GLY A 1 81 ? -9.406 8.102 8.586 1 98.31 81 GLY A O 1
ATOM 639 N N . ASP A 1 82 ? -9.984 6.141 9.398 1 97.56 82 ASP A N 1
ATOM 640 C CA . ASP A 1 82 ? -11.352 6.574 9.672 1 97.56 82 ASP A CA 1
ATOM 641 C C . ASP A 1 82 ? -11.484 7.102 11.094 1 97.56 82 ASP A C 1
ATOM 643 O O . ASP A 1 82 ? -12.578 7.488 11.523 1 97.56 82 ASP A O 1
ATOM 647 N N . THR A 1 83 ? -10.398 7.172 11.828 1 98.31 83 THR A N 1
ATOM 648 C CA . THR A 1 83 ? -10.539 7.422 13.258 1 98.31 83 THR A CA 1
ATOM 649 C C . THR A 1 83 ? -9.922 8.766 13.633 1 98.31 83 THR A C 1
ATOM 651 O O . THR A 1 83 ? -9.828 9.094 14.82 1 98.31 83 THR A O 1
ATOM 654 N N . TRP A 1 84 ? -9.461 9.594 12.719 1 98 84 TRP A N 1
ATOM 655 C CA . TRP A 1 84 ? -8.703 10.812 13.008 1 98 84 TRP A CA 1
ATOM 656 C C . TRP A 1 84 ? -9.531 11.789 13.836 1 98 84 TRP A C 1
ATOM 658 O O . TRP A 1 84 ? -8.984 12.695 14.469 1 98 84 TRP A O 1
ATOM 668 N N . GLY A 1 85 ? -10.875 11.617 13.883 1 96.44 85 GLY A N 1
ATOM 669 C CA . GLY A 1 85 ? -11.727 12.477 14.688 1 96.44 85 GLY A CA 1
ATOM 670 C C . GLY A 1 85 ? -11.82 12.039 16.125 1 96.44 85 GLY A C 1
ATOM 671 O O . GLY A 1 85 ? -12.398 12.742 16.969 1 96.44 85 GLY A O 1
ATOM 672 N N . GLU A 1 86 ? -11.219 10.938 16.453 1 97.56 86 GLU A N 1
ATOM 673 C CA . GLU A 1 86 ? -11.32 10.383 17.797 1 97.56 86 GLU A CA 1
ATOM 674 C C . GLU A 1 86 ? -10.305 11.039 18.734 1 97.56 86 GLU A C 1
ATOM 676 O O . GLU A 1 86 ? -9.234 11.469 18.297 1 97.56 86 GLU A O 1
ATOM 681 N N . GLU A 1 87 ? -10.539 10.984 20.031 1 97.5 87 GLU A N 1
ATOM 682 C CA . GLU A 1 87 ? -9.773 11.656 21.062 1 97.5 87 GLU A CA 1
ATOM 683 C C . GLU A 1 87 ? -8.375 11.062 21.188 1 97.5 87 GLU A C 1
ATOM 685 O O . GLU A 1 87 ? -7.426 11.75 21.562 1 97.5 87 GLU A O 1
ATOM 690 N N . ILE A 1 88 ? -8.25 9.836 20.828 1 97.94 88 ILE A N 1
ATOM 691 C CA . ILE A 1 88 ? -6.984 9.125 21 1 97.94 88 ILE A CA 1
ATOM 692 C C . ILE A 1 88 ? -5.898 9.812 20.172 1 97.94 88 ILE A C 1
ATOM 694 O O . ILE A 1 88 ? -4.707 9.688 20.484 1 97.94 88 ILE A O 1
ATOM 698 N N . HIS A 1 89 ? -6.285 10.594 19.156 1 98.5 89 HIS A N 1
ATOM 699 C CA . HIS A 1 89 ? -5.301 11.188 18.25 1 98.5 89 HIS A CA 1
ATOM 700 C C . HIS A 1 89 ? -4.973 12.617 18.656 1 98.5 89 HIS A C 1
ATOM 702 O O . HIS A 1 89 ? -4.027 13.211 18.141 1 98.5 89 HIS A O 1
ATOM 708 N N . GLU A 1 90 ? -5.688 13.219 19.609 1 98.06 90 GLU A N 1
ATOM 709 C CA . GLU A 1 90 ? -5.488 14.609 19.984 1 98.06 90 GLU A CA 1
ATOM 710 C C . GLU A 1 90 ? -4.074 14.844 20.516 1 98.06 90 GLU A C 1
ATOM 712 O O . GLU A 1 90 ? -3.395 15.781 20.094 1 98.06 90 GLU A O 1
ATOM 717 N N . PRO A 1 91 ? -3.572 13.977 21.453 1 98.44 91 PRO A N 1
ATOM 718 C CA . PRO A 1 91 ? -2.191 14.172 21.906 1 98.44 91 PRO A CA 1
ATOM 719 C C . PRO A 1 91 ? -1.177 14.023 20.766 1 98.44 91 PRO A C 1
ATOM 721 O O . PRO A 1 91 ? -0.158 14.719 20.75 1 98.44 91 PRO A O 1
ATOM 724 N N . VAL A 1 92 ? -1.409 13.133 19.859 1 98.75 92 VAL A N 1
ATOM 725 C CA . VAL A 1 92 ? -0.542 12.922 18.703 1 98.75 92 VAL A CA 1
ATOM 726 C C . VAL A 1 92 ? -0.489 14.195 17.859 1 98.75 92 VAL A C 1
ATOM 728 O O . VAL A 1 92 ? 0.594 14.672 17.5 1 98.75 92 VAL A O 1
ATOM 731 N N . LEU A 1 93 ? -1.669 14.766 17.609 1 98.75 93 LEU A N 1
ATOM 732 C CA . LEU A 1 93 ? -1.759 15.961 16.781 1 98.75 93 LEU A CA 1
ATOM 733 C C . LEU A 1 93 ? -1.069 17.141 17.453 1 98.75 93 LEU A C 1
ATOM 735 O O . LEU A 1 93 ? -0.437 17.969 16.781 1 98.75 93 LEU A O 1
ATOM 739 N N . ARG A 1 94 ? -1.168 17.25 18.75 1 98.69 94 ARG A N 1
ATOM 740 C CA . ARG A 1 94 ? -0.454 18.297 19.469 1 98.69 94 ARG A CA 1
ATOM 741 C C . ARG A 1 94 ? 1.055 18.141 19.312 1 98.69 94 ARG A C 1
ATOM 743 O O . ARG A 1 94 ? 1.764 19.125 19.078 1 98.69 94 ARG A O 1
ATOM 750 N N . LYS A 1 95 ? 1.527 16.969 19.422 1 98.62 95 LYS A N 1
ATOM 751 C CA . LYS A 1 95 ? 2.951 16.688 19.25 1 98.62 95 LYS A CA 1
ATOM 752 C C . LYS A 1 95 ? 3.391 16.953 17.812 1 98.62 95 LYS A C 1
ATOM 754 O O . LYS A 1 95 ? 4.52 17.391 17.578 1 98.62 95 LYS A O 1
ATOM 759 N N . VAL A 1 96 ? 2.549 16.656 16.828 1 98.81 96 VAL A N 1
ATOM 760 C CA . VAL A 1 96 ? 2.83 17 15.438 1 98.81 96 VAL A CA 1
ATOM 761 C C . VAL A 1 96 ? 3.047 18.516 15.32 1 98.81 96 VAL A C 1
ATOM 763 O O . VAL A 1 96 ? 3.949 18.953 14.609 1 98.81 96 VAL A O 1
ATOM 766 N N . GLY A 1 97 ? 2.186 19.25 16 1 98.44 97 GLY A N 1
ATOM 767 C CA . GLY A 1 97 ? 2.377 20.688 16.031 1 98.44 97 GLY A CA 1
ATOM 768 C C . GLY A 1 97 ? 3.74 21.109 16.562 1 98.44 97 GLY A C 1
ATOM 769 O O . GLY A 1 97 ? 4.391 21.984 16 1 98.44 97 GLY A O 1
ATOM 770 N N . GLU A 1 98 ? 4.148 20.469 17.625 1 98.31 98 GLU A N 1
ATOM 771 C CA . GLU A 1 98 ? 5.48 20.719 18.172 1 98.31 98 GLU A CA 1
ATOM 772 C C . GLU A 1 98 ? 6.566 20.406 17.141 1 98.31 98 GLU A C 1
ATOM 774 O O . GLU A 1 98 ? 7.527 21.156 17 1 98.31 98 GLU A O 1
ATOM 779 N N . ALA A 1 99 ? 6.441 19.312 16.5 1 98.62 99 ALA A N 1
ATOM 780 C CA . ALA A 1 99 ? 7.395 18.922 15.469 1 98.62 99 ALA A CA 1
ATOM 781 C C . ALA A 1 99 ? 7.445 19.938 14.336 1 98.62 99 ALA A C 1
ATOM 783 O O . ALA A 1 99 ? 8.523 20.266 13.836 1 98.62 99 ALA A O 1
ATOM 784 N N . MET A 1 100 ? 6.27 20.438 13.969 1 98.25 100 MET A N 1
ATOM 785 C CA . MET A 1 100 ? 6.184 21.453 12.93 1 98.25 100 MET A CA 1
ATOM 786 C C . MET A 1 100 ? 6.953 22.703 13.328 1 98.25 100 MET A C 1
ATOM 788 O O . MET A 1 100 ? 7.691 23.266 12.523 1 98.25 100 MET A O 1
ATOM 792 N N . GLU A 1 101 ? 6.805 23.094 14.539 1 97.62 101 GLU A N 1
ATOM 793 C CA . GLU A 1 101 ? 7.5 24.266 15.047 1 97.62 101 GLU A CA 1
ATOM 794 C C . GLU A 1 101 ? 9.008 24.062 15.062 1 97.62 101 GLU A C 1
ATOM 796 O O . GLU A 1 101 ? 9.773 25 14.828 1 97.62 101 GLU A O 1
ATOM 801 N N . ALA A 1 102 ? 9.375 22.859 15.344 1 98 102 ALA A N 1
ATOM 802 C CA . ALA A 1 102 ? 10.789 22.531 15.398 1 98 102 ALA A CA 1
ATOM 803 C C . ALA A 1 102 ? 11.383 22.406 14 1 98 102 ALA A C 1
ATOM 805 O O . ALA A 1 102 ? 12.602 22.312 13.844 1 98 102 ALA A O 1
ATOM 806 N 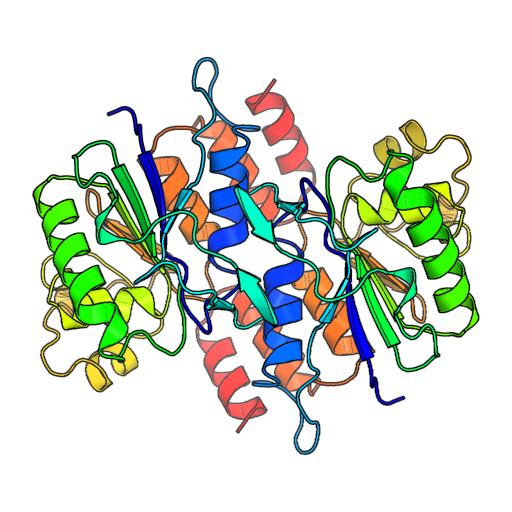N . GLY A 1 103 ? 10.539 22.375 12.977 1 97.94 103 GLY A N 1
ATOM 807 C CA . GLY A 1 103 ? 11.008 22.328 11.609 1 97.94 103 GLY A CA 1
ATOM 808 C C . GLY A 1 103 ? 11.07 20.922 11.039 1 97.94 103 GLY A C 1
ATOM 809 O O . GLY A 1 103 ? 11.703 20.688 10.008 1 97.94 103 GLY A O 1
ATOM 810 N N . ALA A 1 104 ? 10.422 19.969 11.68 1 98.69 104 ALA A N 1
ATOM 811 C CA . ALA A 1 104 ? 10.359 18.594 11.164 1 98.69 104 ALA A CA 1
ATOM 812 C C . ALA A 1 104 ? 9.531 18.547 9.883 1 98.69 104 ALA A C 1
ATOM 814 O O . ALA A 1 104 ? 8.75 19.453 9.594 1 98.69 104 ALA A O 1
ATOM 815 N N . VAL A 1 105 ? 9.742 17.531 9.047 1 98.88 105 VAL A N 1
ATOM 816 C CA . VAL A 1 105 ? 8.938 17.281 7.852 1 98.88 105 VAL A CA 1
ATOM 817 C C . VAL A 1 105 ? 7.672 16.516 8.227 1 98.88 105 VAL A C 1
ATOM 819 O O . VAL A 1 105 ? 7.742 15.477 8.875 1 98.88 105 VAL A O 1
ATOM 822 N N . ILE A 1 106 ? 6.547 17.094 7.887 1 98.94 106 ILE A N 1
ATOM 823 C CA . ILE A 1 106 ? 5.254 16.453 8.133 1 98.94 106 ILE A CA 1
ATOM 824 C C . ILE A 1 106 ? 4.621 16.047 6.805 1 98.94 106 ILE A C 1
ATOM 826 O O . ILE A 1 106 ? 4.359 16.891 5.945 1 98.94 106 ILE A O 1
ATOM 830 N N . ALA A 1 107 ? 4.406 14.781 6.621 1 99 107 ALA A N 1
ATOM 831 C CA . ALA A 1 107 ? 3.73 14.25 5.441 1 99 107 ALA A CA 1
ATOM 832 C C . ALA A 1 107 ? 2.387 13.625 5.816 1 99 107 ALA A C 1
ATOM 834 O O . ALA A 1 107 ? 2.336 12.586 6.473 1 99 107 ALA A O 1
ATOM 835 N N . ALA A 1 108 ? 1.327 14.227 5.387 1 99 108 ALA A N 1
ATOM 836 C CA . ALA A 1 108 ? -0.025 13.812 5.75 1 99 108 ALA A CA 1
ATOM 837 C C . ALA A 1 108 ? -0.855 13.508 4.504 1 99 108 ALA A C 1
ATOM 839 O O . ALA A 1 108 ? -0.875 14.289 3.555 1 99 108 ALA A O 1
ATOM 840 N N . ILE A 1 109 ? -1.528 12.383 4.504 1 98.94 109 ILE A N 1
ATOM 841 C CA . ILE A 1 109 ? -2.352 11.977 3.371 1 98.94 109 ILE A CA 1
ATOM 842 C C . ILE A 1 109 ? -3.746 11.594 3.855 1 98.94 109 ILE A C 1
ATOM 844 O O . ILE A 1 109 ? -3.895 10.977 4.91 1 98.94 109 ILE A O 1
ATOM 848 N N . CYS A 1 110 ? -4.855 12.016 3.031 1 98.75 110 CYS A N 1
ATOM 849 C CA . CYS A 1 110 ? -6.234 11.586 3.252 1 98.75 110 CYS A CA 1
ATOM 850 C C . CYS A 1 110 ? -6.727 12.023 4.625 1 98.75 110 CYS A C 1
ATOM 852 O O . CYS A 1 110 ? -6.676 13.211 4.961 1 98.75 110 CYS A O 1
ATOM 854 N N . GLY A 1 111 ? -7.129 11.156 5.52 1 98.62 111 GLY A N 1
ATOM 855 C CA . GLY A 1 111 ? -7.684 11.484 6.82 1 98.62 111 GLY A CA 1
ATOM 856 C C . GLY A 1 111 ? -6.73 12.289 7.688 1 98.62 111 GLY A C 1
ATOM 857 O O . GLY A 1 111 ? -7.164 13.109 8.5 1 98.62 111 GLY A O 1
ATOM 858 N N . ALA A 1 112 ? -5.484 12.102 7.523 1 98.88 112 ALA A N 1
ATOM 859 C CA . ALA A 1 112 ? -4.492 12.836 8.312 1 98.88 112 ALA A CA 1
ATOM 860 C C . ALA A 1 112 ? -4.586 14.336 8.055 1 98.88 112 ALA A C 1
ATOM 862 O O . ALA A 1 112 ? -4.34 15.141 8.953 1 98.88 112 ALA A O 1
ATOM 863 N N . THR A 1 113 ? -4.961 14.734 6.852 1 98.88 113 THR A N 1
ATOM 864 C CA . THR A 1 113 ? -5.102 16.156 6.531 1 98.88 113 THR A CA 1
ATOM 865 C C . THR A 1 113 ? -6.27 16.766 7.301 1 98.88 113 THR A C 1
ATOM 867 O O . THR A 1 113 ? -6.227 17.938 7.664 1 98.88 113 THR A O 1
ATOM 870 N N . VAL A 1 114 ? -7.316 15.953 7.523 1 98.62 114 VAL A N 1
ATOM 871 C CA . VAL A 1 114 ? -8.43 16.406 8.344 1 98.62 114 VAL A CA 1
ATOM 872 C C . VAL A 1 114 ? -7.945 16.688 9.766 1 98.62 114 VAL A C 1
ATOM 874 O O . VAL A 1 114 ? -8.297 17.703 10.367 1 98.62 114 VAL A O 1
ATOM 877 N N . GLY A 1 115 ? -7.145 15.766 10.281 1 98.62 115 GLY A N 1
ATOM 878 C CA . GLY A 1 115 ? -6.562 15.984 11.594 1 98.62 115 GLY A CA 1
ATOM 879 C C . GLY A 1 115 ? -5.773 17.281 11.688 1 98.62 115 GLY A C 1
ATOM 880 O O . GLY A 1 115 ? -5.941 18.047 12.641 1 98.62 115 GLY A O 1
ATOM 881 N N . LEU A 1 116 ? -4.895 17.547 10.703 1 98.81 116 LEU A N 1
ATOM 882 C CA . LEU A 1 116 ? -4.082 18.75 10.688 1 98.81 116 LEU A CA 1
ATOM 883 C C . LEU A 1 116 ? -4.961 20 10.562 1 98.81 116 LEU A C 1
ATOM 885 O O . LEU A 1 116 ? -4.711 21 11.227 1 98.81 116 LEU A O 1
ATOM 889 N N . ALA A 1 117 ? -5.977 19.875 9.711 1 98.75 117 ALA A N 1
ATOM 890 C CA . ALA A 1 117 ? -6.879 21.016 9.492 1 98.75 117 ALA A CA 1
ATOM 891 C C . ALA A 1 117 ? -7.637 21.359 10.773 1 98.75 117 ALA A C 1
ATOM 893 O O . ALA A 1 117 ? -7.816 22.531 11.102 1 98.75 117 ALA A O 1
ATOM 894 N N . ARG A 1 118 ? -8.07 20.359 11.477 1 97.88 118 ARG A N 1
ATOM 895 C CA . ARG A 1 118 ? -8.812 20.562 12.719 1 97.88 118 ARG A CA 1
ATOM 896 C C . ARG A 1 118 ? -7.977 21.328 13.742 1 97.88 118 ARG A C 1
ATOM 898 O O . ARG A 1 118 ? -8.516 22.109 14.531 1 97.88 118 ARG A O 1
ATOM 905 N N . MET A 1 119 ? -6.691 21.141 13.688 1 98.06 119 MET A N 1
ATOM 906 C CA . MET A 1 119 ? -5.781 21.797 14.633 1 98.06 119 MET A CA 1
ATOM 907 C C . MET A 1 119 ? -5.391 23.188 14.148 1 98.06 119 MET A C 1
ATOM 909 O O . MET A 1 119 ? -4.684 23.906 14.852 1 98.06 119 MET A O 1
ATOM 913 N N . GLY A 1 120 ? -5.781 23.547 12.922 1 98.31 120 GLY A N 1
ATOM 914 C CA . GLY A 1 120 ? -5.469 24.844 12.359 1 98.31 120 GLY A CA 1
ATOM 915 C C . GLY A 1 120 ? -4.105 24.906 11.695 1 98.31 120 GLY A C 1
ATOM 916 O O . GLY A 1 120 ? -3.664 25.969 11.266 1 98.31 120 GLY A O 1
ATOM 917 N N . TYR A 1 121 ? -3.434 23.75 11.523 1 98.69 121 TYR A N 1
ATOM 918 C CA . TYR A 1 121 ? -2.059 23.703 11.039 1 98.69 121 TYR A CA 1
ATOM 919 C C . TYR A 1 121 ? -2.002 23.969 9.539 1 98.69 121 TYR A C 1
ATOM 921 O O . TYR A 1 121 ? -0.935 24.266 9 1 98.69 121 TYR A O 1
ATOM 929 N N . LEU A 1 122 ? -3.166 23.875 8.812 1 98.69 122 LEU A N 1
ATOM 930 C CA . LEU A 1 122 ? -3.191 24.031 7.367 1 98.69 122 LEU A CA 1
ATOM 931 C C . LEU A 1 122 ? -3.725 25.406 6.977 1 98.69 122 LEU A C 1
ATOM 933 O O . LEU A 1 122 ? -3.787 25.734 5.793 1 98.69 122 LEU A O 1
ATOM 937 N N . ASP A 1 123 ? -4.012 26.266 7.938 1 98.56 123 ASP A N 1
ATOM 938 C CA . ASP A 1 123 ? -4.664 27.531 7.68 1 98.56 123 ASP A CA 1
ATOM 939 C C . ASP A 1 123 ? -3.723 28.5 6.965 1 98.56 123 ASP A C 1
ATOM 941 O O . ASP A 1 123 ? -4.172 29.438 6.289 1 98.56 123 ASP A O 1
ATOM 945 N N . THR A 1 124 ? -2.408 28.297 7.078 1 98.19 124 THR A N 1
ATOM 946 C CA . THR A 1 124 ? -1.453 29.25 6.508 1 98.19 124 THR A CA 1
ATOM 947 C C . THR A 1 124 ? -0.504 28.531 5.543 1 98.19 124 THR A C 1
ATOM 949 O O . THR A 1 124 ? 0.585 29.047 5.258 1 98.19 124 THR A O 1
ATOM 952 N N . LYS A 1 125 ? -0.85 27.391 5.129 1 98.5 125 LYS A N 1
ATOM 953 C CA . LYS A 1 125 ? -0.01 26.578 4.25 1 98.5 125 LYS A CA 1
ATOM 954 C C . LYS A 1 125 ? -0.773 26.156 2.998 1 98.5 125 LYS A C 1
ATOM 956 O O . LYS A 1 125 ? -1.945 25.781 3.076 1 98.5 125 LYS A O 1
ATOM 961 N N . ARG A 1 126 ? -0.09 26.281 1.839 1 98.88 126 ARG A N 1
ATOM 962 C CA . ARG A 1 126 ? -0.653 25.562 0.695 1 98.88 126 ARG A CA 1
ATOM 963 C C . ARG A 1 126 ? -0.813 24.078 0.998 1 98.88 126 ARG A C 1
ATOM 965 O O . ARG A 1 126 ? 0.076 23.453 1.587 1 98.88 126 ARG A O 1
ATOM 972 N N . HIS A 1 127 ? -1.96 23.562 0.704 1 98.94 127 HIS A N 1
ATOM 973 C CA . HIS A 1 127 ? -2.238 22.172 1.06 1 98.94 127 HIS A CA 1
ATOM 974 C C . HIS A 1 127 ? -3.354 21.594 0.194 1 98.94 127 HIS A C 1
ATOM 976 O O . HIS A 1 127 ? -3.994 22.328 -0.567 1 98.94 127 HIS A O 1
ATOM 982 N N . THR A 1 128 ? -3.492 20.328 0.194 1 98.94 128 THR A N 1
ATOM 983 C CA . THR A 1 128 ? -4.625 19.609 -0.373 1 98.94 128 THR A CA 1
ATOM 984 C C . THR A 1 128 ? -5.168 18.578 0.623 1 98.94 128 THR A C 1
ATOM 986 O O . THR A 1 128 ? -4.691 18.5 1.757 1 98.94 128 THR A O 1
ATOM 989 N N . SER A 1 129 ? -6.211 17.969 0.385 1 98.62 129 SER A N 1
ATOM 990 C CA . SER A 1 129 ? -6.906 16.875 1.065 1 98.62 129 SER A CA 1
ATOM 991 C C . SER A 1 129 ? -7.734 16.047 0.086 1 98.62 129 SER A C 1
ATOM 993 O O . SER A 1 129 ? -7.508 16.109 -1.124 1 98.62 129 SER A O 1
ATOM 995 N N . ASN A 1 130 ? -8.656 15.273 0.58 1 98 130 ASN A N 1
ATOM 996 C CA . ASN A 1 130 ? -9.516 14.5 -0.315 1 98 130 ASN A CA 1
ATOM 997 C C . ASN A 1 130 ? -10.508 15.391 -1.046 1 98 130 ASN A C 1
ATOM 999 O O . ASN A 1 130 ? -10.758 15.203 -2.24 1 98 130 ASN A O 1
ATOM 1003 N N . ASP A 1 131 ? -11.094 16.297 -0.302 1 97.5 131 ASP A N 1
ATOM 1004 C CA . ASP A 1 131 ? -12.125 17.188 -0.827 1 97.5 131 ASP A CA 1
ATOM 1005 C C . ASP A 1 131 ? -12.289 18.422 0.057 1 97.5 131 ASP A C 1
ATOM 1007 O O . ASP A 1 131 ? -12.383 18.297 1.281 1 97.5 131 ASP A O 1
ATOM 1011 N N . LEU A 1 132 ? -12.352 19.578 -0.597 1 98 132 LEU A N 1
ATOM 1012 C CA . LEU A 1 132 ? -12.43 20.828 0.156 1 98 132 LEU A CA 1
ATOM 1013 C C . LEU A 1 132 ? -13.75 20.922 0.904 1 98 132 LEU A C 1
ATOM 1015 O O . LEU A 1 132 ? -13.781 21.297 2.08 1 98 132 LEU A O 1
ATOM 1019 N N . GLU A 1 133 ? -14.836 20.625 0.26 1 96.75 133 GLU A N 1
ATOM 1020 C CA . GLU A 1 133 ? -16.141 20.734 0.891 1 96.75 133 GLU A CA 1
ATOM 1021 C C . GLU A 1 133 ? -16.266 19.781 2.078 1 96.75 133 GLU A C 1
ATOM 1023 O O . GLU A 1 133 ? -16.812 20.141 3.121 1 96.75 133 GLU A O 1
ATOM 1028 N N . TYR A 1 134 ? -15.797 18.625 1.864 1 95.56 134 TYR A N 1
ATOM 1029 C CA . TYR A 1 134 ? -15.805 17.672 2.967 1 95.56 134 TYR A CA 1
ATOM 1030 C C . TYR A 1 134 ? -14.977 18.188 4.141 1 95.56 134 TYR A C 1
ATOM 1032 O O . TYR A 1 134 ? -15.414 18.109 5.293 1 95.56 134 TYR A O 1
ATOM 1040 N N . LEU A 1 135 ? -13.797 18.609 3.797 1 97.38 135 LEU A N 1
ATOM 1041 C CA . LEU A 1 135 ? -12.914 19.172 4.82 1 97.38 135 LEU A CA 1
ATOM 1042 C C . LEU A 1 135 ? -13.617 20.266 5.605 1 97.38 135 LEU A C 1
ATOM 1044 O O . LEU A 1 135 ? -13.57 20.297 6.836 1 97.38 135 LEU A O 1
ATOM 1048 N N . GLN A 1 136 ? -14.289 21.141 4.965 1 97.62 136 GLN A N 1
ATOM 1049 C CA . GLN A 1 136 ? -15.016 22.234 5.594 1 97.62 136 GLN A CA 1
ATOM 1050 C C . GLN A 1 136 ? -16.172 21.719 6.449 1 97.62 136 GLN A C 1
ATOM 1052 O O . GLN A 1 136 ? -16.484 22.297 7.492 1 97.62 136 GLN A O 1
ATOM 1057 N N . MET A 1 137 ? -16.766 20.688 6.027 1 96.81 137 MET A N 1
ATOM 1058 C CA . MET A 1 137 ? -17.891 20.109 6.742 1 96.81 137 MET A CA 1
ATOM 1059 C C . MET A 1 137 ? -17.438 19.484 8.062 1 96.81 137 MET A C 1
ATOM 1061 O O . MET A 1 137 ? -18.062 19.703 9.102 1 96.81 137 MET A O 1
ATOM 1065 N N . VAL A 1 138 ? -16.359 18.828 8.062 1 96.31 138 VAL A N 1
ATOM 1066 C CA . VAL A 1 138 ? -15.984 18.047 9.234 1 96.31 138 VAL A CA 1
ATOM 1067 C C . VAL A 1 138 ? -15.062 18.875 10.133 1 96.31 138 VAL A C 1
ATOM 1069 O O . VAL A 1 138 ? -14.805 18.5 11.281 1 96.31 138 VAL A O 1
ATOM 1072 N N . CYS A 1 139 ? -14.516 19.922 9.617 1 97.5 139 CYS A N 1
ATOM 1073 C CA . CYS A 1 139 ? -13.695 20.859 10.375 1 97.5 139 CYS A CA 1
ATOM 1074 C C . CYS A 1 139 ? -14.297 22.266 10.32 1 97.5 139 CYS A C 1
ATOM 1076 O O . CYS A 1 139 ? -13.82 23.109 9.57 1 97.5 139 CYS A O 1
ATOM 1078 N N . PRO A 1 140 ? -15.195 22.562 11.156 1 96 140 PRO A N 1
ATOM 1079 C CA . PRO A 1 140 ? -15.93 23.828 11.07 1 96 140 PRO A CA 1
ATOM 1080 C C . PRO A 1 140 ? -15.039 25.047 11.305 1 96 140 PRO A C 1
ATOM 1082 O O . PRO A 1 140 ? -15.336 26.141 10.805 1 96 140 PRO A O 1
ATOM 1085 N N . ASP A 1 141 ? -13.953 24.938 12.016 1 96.75 141 ASP A N 1
ATOM 1086 C CA . ASP A 1 141 ? -13.094 26.062 12.336 1 96.75 141 ASP A CA 1
ATOM 1087 C C . ASP A 1 141 ? -11.961 26.203 11.32 1 96.75 141 ASP A C 1
ATOM 1089 O O . ASP A 1 141 ? -11.094 27.062 11.469 1 96.75 141 ASP A O 1
ATOM 1093 N N . TYR A 1 142 ? -11.922 25.312 10.367 1 97.69 142 TYR A N 1
ATOM 1094 C CA . TYR A 1 142 ? -10.93 25.344 9.305 1 97.69 142 TYR A CA 1
ATOM 1095 C C . TYR A 1 142 ? -10.992 26.672 8.547 1 97.69 142 TYR A C 1
ATOM 1097 O O . TYR A 1 142 ? -12.062 27.109 8.133 1 97.69 142 TYR A O 1
ATOM 1105 N N . LYS A 1 143 ? -9.75 27.344 8.312 1 98.12 143 LYS A N 1
ATOM 1106 C CA . LYS A 1 143 ? -9.688 28.641 7.66 1 98.12 143 LYS A CA 1
ATOM 1107 C C . LYS A 1 143 ? -8.688 28.641 6.508 1 98.12 143 LYS A C 1
ATOM 1109 O O . LYS A 1 143 ? -8.203 29.688 6.094 1 98.12 143 LYS A O 1
ATOM 1114 N N . GLY A 1 144 ? -8.312 27.5 6.055 1 98.12 144 GLY A N 1
ATOM 1115 C CA . GLY A 1 144 ? -7.246 27.422 5.07 1 98.12 144 GLY A CA 1
ATOM 1116 C C . GLY A 1 144 ? -7.758 27.344 3.643 1 98.12 144 GLY A C 1
ATOM 1117 O O . GLY A 1 144 ? -7.008 27.016 2.723 1 98.12 144 GLY A O 1
ATOM 1118 N N . GLU A 1 145 ? -9.016 27.641 3.344 1 98.31 145 GLU A N 1
ATOM 1119 C CA . GLU A 1 145 ? -9.641 27.469 2.037 1 98.31 145 GLU A CA 1
ATOM 1120 C C . GLU A 1 145 ? -8.891 28.234 0.958 1 98.31 145 GLU A C 1
ATOM 1122 O O . GLU A 1 145 ? -8.75 27.766 -0.17 1 98.31 145 GLU A O 1
ATOM 1127 N N . ALA A 1 146 ? -8.391 29.359 1.268 1 98.38 146 ALA A N 1
ATOM 1128 C CA . ALA A 1 146 ? -7.734 30.234 0.297 1 98.38 146 ALA A CA 1
ATOM 1129 C C . ALA A 1 146 ? -6.434 29.625 -0.206 1 98.38 146 ALA A C 1
ATOM 1131 O O . ALA A 1 146 ? -5.957 29.953 -1.293 1 98.38 146 ALA A O 1
ATOM 1132 N N . LEU A 1 147 ? -5.832 28.703 0.555 1 98.81 147 LEU A N 1
ATOM 1133 C CA . LEU A 1 147 ? -4.543 28.109 0.211 1 98.81 147 LEU A CA 1
ATOM 1134 C C . LEU A 1 147 ? -4.703 26.641 -0.196 1 98.81 147 LEU A C 1
ATOM 1136 O O . LEU A 1 147 ? -3.717 25.953 -0.444 1 98.81 147 LEU A O 1
ATOM 1140 N N . TYR A 1 148 ? -5.984 26.219 -0.272 1 98.81 148 TYR A N 1
ATOM 1141 C CA . TYR A 1 148 ? -6.266 24.859 -0.728 1 98.81 148 TYR A CA 1
ATOM 1142 C C . TYR A 1 148 ? -6.012 24.719 -2.225 1 98.81 148 TYR A C 1
ATOM 1144 O O . TYR A 1 148 ? -6.43 25.578 -3.012 1 98.81 148 TYR A O 1
ATOM 1152 N N . GLU A 1 149 ? -5.305 23.688 -2.625 1 98.81 149 GLU A N 1
ATOM 1153 C CA . GLU A 1 149 ? -5.066 23.375 -4.031 1 98.81 149 GLU A CA 1
ATOM 1154 C C . GLU A 1 149 ? -5.676 22.031 -4.414 1 98.81 149 GLU A C 1
ATOM 1156 O O . GLU A 1 149 ? -5.426 21.016 -3.754 1 98.81 149 GLU A O 1
ATOM 1161 N N . THR A 1 150 ? -6.48 22.016 -5.477 1 97.5 150 THR A N 1
ATOM 1162 C CA . THR A 1 150 ? -7.039 20.766 -5.98 1 97.5 150 THR A CA 1
ATOM 1163 C C . THR A 1 150 ? -6.004 20 -6.805 1 97.5 150 THR A C 1
ATOM 1165 O O . THR A 1 150 ? -6.082 19.969 -8.031 1 97.5 150 THR A O 1
ATOM 1168 N N . GLU A 1 151 ? -5.004 19.547 -6.16 1 98.25 151 GLU A N 1
ATOM 1169 C CA . GLU A 1 151 ? -3.908 18.734 -6.684 1 98.25 151 GLU A CA 1
ATOM 1170 C C . GLU A 1 151 ? -3.75 17.438 -5.891 1 98.25 151 GLU A C 1
ATOM 1172 O O . GLU A 1 151 ? -4.148 17.375 -4.727 1 98.25 151 GLU A O 1
ATOM 1177 N N . PRO A 1 152 ? -3.256 16.453 -6.527 1 98.56 152 PRO A N 1
ATOM 1178 C CA . PRO A 1 152 ? -3.123 15.164 -5.832 1 98.56 152 PRO A CA 1
ATOM 1179 C C . PRO A 1 152 ? -2.236 15.25 -4.594 1 98.56 152 PRO A C 1
ATOM 1181 O O . PRO A 1 152 ? -2.492 14.57 -3.598 1 98.56 152 PRO A O 1
ATOM 1184 N N . ALA A 1 153 ? -1.188 16.016 -4.672 1 98.88 153 ALA A N 1
ATOM 1185 C CA . ALA A 1 153 ? -0.245 16.25 -3.584 1 98.88 153 ALA A CA 1
ATOM 1186 C C . ALA A 1 153 ? 0.322 17.672 -3.639 1 98.88 153 ALA A C 1
ATOM 1188 O O . ALA A 1 153 ? 0.55 18.203 -4.723 1 98.88 153 ALA A O 1
ATOM 1189 N N . VAL A 1 154 ? 0.514 18.281 -2.51 1 98.94 154 VAL A N 1
ATOM 1190 C CA . VAL A 1 154 ? 1.001 19.656 -2.4 1 98.94 154 VAL A CA 1
ATOM 1191 C C . VAL A 1 154 ? 2.094 19.734 -1.337 1 98.94 154 VAL A C 1
ATOM 1193 O O . VAL A 1 154 ? 1.957 19.156 -0.255 1 98.94 154 VAL A O 1
ATOM 1196 N N . THR A 1 155 ? 3.197 20.391 -1.65 1 98.88 155 THR A N 1
ATOM 1197 C CA . THR A 1 155 ? 4.285 20.656 -0.714 1 98.88 155 THR A CA 1
ATOM 1198 C C . THR A 1 155 ? 4.387 22.156 -0.413 1 98.88 155 THR A C 1
ATOM 1200 O O . THR A 1 155 ? 4.449 22.969 -1.33 1 98.88 155 THR A O 1
ATOM 1203 N N . ASP A 1 156 ? 4.332 22.5 0.806 1 98.88 156 ASP A N 1
ATOM 1204 C CA . ASP A 1 156 ? 4.617 23.859 1.286 1 98.88 156 ASP A CA 1
ATOM 1205 C C . ASP A 1 156 ? 5.648 23.828 2.412 1 98.88 156 ASP A C 1
ATOM 1207 O O . ASP A 1 156 ? 5.316 23.516 3.561 1 98.88 156 ASP A O 1
ATOM 1211 N N . GLY A 1 157 ? 6.922 24.234 2.045 1 98 157 GLY A N 1
ATOM 1212 C CA . GLY A 1 157 ? 7.984 24.078 3.027 1 98 157 GLY A CA 1
ATOM 1213 C C . GLY A 1 157 ? 8.18 22.625 3.467 1 98 157 GLY A C 1
ATOM 1214 O O . GLY A 1 157 ? 8.445 21.75 2.641 1 98 157 GLY A O 1
ATOM 1215 N N . ASN A 1 158 ? 7.957 22.422 4.805 1 98.38 158 ASN A N 1
ATOM 1216 C CA . ASN A 1 158 ? 8.188 21.094 5.355 1 98.38 158 ASN A CA 1
ATOM 1217 C C . ASN A 1 158 ? 6.883 20.328 5.52 1 98.38 158 ASN A C 1
ATOM 1219 O O . ASN A 1 158 ? 6.859 19.266 6.148 1 98.38 158 ASN A O 1
ATOM 1223 N N . VAL A 1 159 ? 5.836 20.797 4.922 1 98.88 159 VAL A N 1
ATOM 1224 C CA . VAL A 1 159 ? 4.543 20.125 5.055 1 98.88 159 VAL A CA 1
ATOM 1225 C C . VAL A 1 159 ? 4.082 19.609 3.689 1 98.88 159 VAL A C 1
ATOM 1227 O O . VAL A 1 159 ? 3.984 20.391 2.732 1 98.88 159 VAL A O 1
ATOM 1230 N N . ILE A 1 160 ? 3.871 18.328 3.602 1 98.94 160 ILE A N 1
ATOM 1231 C CA . ILE A 1 160 ? 3.342 17.672 2.416 1 98.94 160 ILE A CA 1
ATOM 1232 C C . ILE A 1 160 ? 1.955 17.109 2.715 1 98.94 160 ILE A C 1
ATOM 1234 O O . ILE A 1 160 ? 1.755 16.438 3.734 1 98.94 160 ILE A O 1
ATOM 1238 N N . THR A 1 161 ? 0.988 17.422 1.901 1 99 161 THR A N 1
ATOM 1239 C CA . THR A 1 161 ? -0.36 16.875 2.006 1 99 161 THR A CA 1
ATOM 1240 C C . THR A 1 161 ? -0.77 16.188 0.706 1 99 161 THR A C 1
ATOM 1242 O O . THR A 1 161 ? -0.304 16.562 -0.373 1 99 161 THR A O 1
ATOM 1245 N N . ALA A 1 162 ? -1.597 15.219 0.77 1 98.94 162 ALA A N 1
ATOM 1246 C CA . ALA A 1 162 ? -2.061 14.508 -0.421 1 98.94 162 ALA A CA 1
ATOM 1247 C C . ALA A 1 162 ? -3.455 13.93 -0.206 1 98.94 162 ALA A C 1
ATOM 1249 O O . ALA A 1 162 ? -3.906 13.789 0.933 1 98.94 162 ALA A O 1
ATOM 1250 N N . SER A 1 163 ? -4.113 13.672 -1.34 1 98.75 163 SER A N 1
ATOM 1251 C CA . SER A 1 163 ? -5.379 12.938 -1.355 1 98.75 163 SER A CA 1
ATOM 1252 C C . SER A 1 163 ? -5.152 11.438 -1.201 1 98.75 163 SER A C 1
ATOM 1254 O O . SER A 1 163 ? -4.113 10.922 -1.609 1 98.75 163 SER A O 1
ATOM 1256 N N . GLY A 1 164 ? -6.18 10.797 -0.633 1 98.69 164 GLY A N 1
ATOM 1257 C CA . GLY A 1 164 ? -6.105 9.359 -0.435 1 98.69 164 GLY A CA 1
ATOM 1258 C C . GLY A 1 164 ? -5.988 8.578 -1.733 1 98.69 164 GLY A C 1
ATOM 1259 O O . GLY A 1 164 ? -5.559 7.426 -1.736 1 98.69 164 GLY A O 1
ATOM 1260 N N . ILE A 1 165 ? -6.266 9.164 -2.883 1 98.56 165 ILE A N 1
ATOM 1261 C CA . ILE A 1 165 ? -6.223 8.484 -4.176 1 98.56 165 ILE A CA 1
ATOM 1262 C C . ILE A 1 165 ? -4.875 8.75 -4.848 1 98.56 165 ILE A C 1
ATOM 1264 O O . ILE A 1 165 ? -4.668 8.359 -6.004 1 98.56 165 ILE A O 1
ATOM 1268 N N . ALA A 1 166 ? -3.938 9.375 -4.121 1 98.81 166 ALA A N 1
ATOM 1269 C CA . ALA A 1 166 ? -2.688 9.773 -4.762 1 98.81 166 ALA A CA 1
ATOM 1270 C C . ALA A 1 166 ? -1.481 9.32 -3.943 1 98.81 166 ALA A C 1
ATOM 1272 O O . ALA A 1 166 ? -0.586 10.117 -3.654 1 98.81 166 ALA A O 1
ATOM 1273 N N . PRO A 1 167 ? -1.443 8.016 -3.613 1 98.94 167 PRO A N 1
ATOM 1274 C CA . PRO A 1 167 ? -0.308 7.543 -2.816 1 98.94 167 PRO A CA 1
ATOM 1275 C C . PRO A 1 167 ? 1.022 7.668 -3.555 1 98.94 167 PRO A C 1
ATOM 1277 O O . PRO A 1 167 ? 2.066 7.867 -2.928 1 98.94 167 PRO A O 1
ATOM 1280 N N . LEU A 1 168 ? 1.019 7.531 -4.883 1 98.88 168 LEU A N 1
ATOM 1281 C CA . LEU A 1 168 ? 2.238 7.629 -5.676 1 98.88 168 LEU A CA 1
ATOM 1282 C C . LEU A 1 168 ? 2.77 9.062 -5.676 1 98.88 168 LEU A C 1
ATOM 1284 O O . LEU A 1 168 ? 3.969 9.281 -5.492 1 98.88 168 LEU A O 1
ATOM 1288 N N . GLU A 1 169 ? 1.942 10.039 -5.902 1 98.94 169 GLU A N 1
ATOM 1289 C CA . GLU A 1 169 ? 2.311 11.453 -5.859 1 98.94 169 GLU A CA 1
ATOM 1290 C C . GLU A 1 169 ? 2.76 11.867 -4.461 1 98.94 169 GLU A C 1
ATOM 1292 O O . GLU A 1 169 ? 3.697 12.648 -4.312 1 98.94 169 GLU A O 1
ATOM 1297 N N . PHE A 1 170 ? 2.053 11.305 -3.434 1 98.94 170 PHE A N 1
ATOM 1298 C CA . PHE A 1 170 ? 2.455 11.523 -2.049 1 98.94 170 PHE A CA 1
ATOM 1299 C C . PHE A 1 170 ? 3.902 11.094 -1.833 1 98.94 170 PHE A C 1
ATOM 1301 O O . PHE A 1 170 ? 4.719 11.875 -1.336 1 98.94 170 PHE A O 1
ATOM 1308 N N . ALA A 1 171 ? 4.223 9.875 -2.262 1 98.94 171 ALA A N 1
ATOM 1309 C CA . ALA A 1 171 ? 5.578 9.344 -2.133 1 98.94 171 ALA A CA 1
ATOM 1310 C C . ALA A 1 171 ? 6.574 10.203 -2.91 1 98.94 171 ALA A C 1
ATOM 1312 O O . ALA A 1 171 ? 7.645 10.539 -2.398 1 98.94 171 ALA A O 1
ATOM 1313 N N . ARG A 1 172 ? 6.203 10.57 -4.121 1 98.94 172 ARG A N 1
ATOM 1314 C CA . ARG A 1 172 ? 7.078 11.375 -4.969 1 98.94 172 ARG A CA 1
ATOM 1315 C C . ARG A 1 172 ? 7.453 12.688 -4.285 1 98.94 172 ARG A C 1
ATOM 1317 O O . ARG A 1 172 ? 8.625 13.055 -4.242 1 98.94 172 ARG A O 1
ATOM 1324 N N . GLU A 1 173 ? 6.488 13.383 -3.684 1 98.94 173 GLU A N 1
ATOM 1325 C CA . GLU A 1 173 ? 6.73 14.68 -3.055 1 98.94 173 GLU A CA 1
ATOM 1326 C C . GLU A 1 173 ? 7.633 14.539 -1.832 1 98.94 173 GLU A C 1
ATOM 1328 O O . GLU A 1 173 ? 8.508 15.375 -1.602 1 98.94 173 GLU A O 1
ATOM 1333 N N . VAL A 1 174 ? 7.391 13.461 -1.06 1 98.94 174 VAL A N 1
ATOM 1334 C CA . VAL A 1 174 ? 8.203 13.273 0.14 1 98.94 174 VAL A CA 1
ATOM 1335 C C . VAL A 1 174 ? 9.641 12.945 -0.254 1 98.94 174 VAL A C 1
ATOM 1337 O O . VAL A 1 174 ? 10.586 13.531 0.282 1 98.94 174 VAL A O 1
ATOM 1340 N N . LEU A 1 175 ? 9.812 12.031 -1.217 1 98.81 175 LEU A N 1
ATOM 1341 C CA . LEU A 1 175 ? 11.141 11.648 -1.667 1 98.81 175 LEU A CA 1
ATOM 1342 C C . LEU A 1 175 ? 11.891 12.844 -2.246 1 98.81 175 LEU A C 1
ATOM 1344 O O . LEU A 1 175 ? 13.094 12.984 -2.039 1 98.81 175 LEU A O 1
ATOM 1348 N N . LYS A 1 176 ? 11.188 13.68 -2.963 1 98.62 176 LYS A N 1
ATOM 1349 C CA . LYS A 1 176 ? 11.758 14.906 -3.51 1 98.62 176 LYS A CA 1
ATOM 1350 C C . LYS A 1 176 ? 12.195 15.852 -2.395 1 98.62 176 LYS A C 1
ATOM 1352 O O . LYS A 1 176 ? 13.32 16.359 -2.406 1 98.62 176 LYS A O 1
ATOM 1357 N N . LYS A 1 177 ? 11.336 16.078 -1.428 1 98.44 177 LYS A N 1
ATOM 1358 C CA . LYS A 1 177 ? 11.617 16.969 -0.302 1 98.44 177 LYS A CA 1
ATOM 1359 C C . LYS A 1 177 ? 12.867 16.516 0.45 1 98.44 177 LYS A C 1
ATOM 1361 O O . LYS A 1 177 ? 13.68 17.344 0.864 1 98.44 177 LYS A O 1
ATOM 1366 N N . LEU A 1 178 ? 12.992 15.203 0.614 1 98.25 178 LEU A N 1
ATOM 1367 C CA . LEU A 1 178 ? 14.109 14.656 1.374 1 98.25 178 LEU A CA 1
ATOM 1368 C C . LEU A 1 178 ? 15.383 14.648 0.537 1 98.25 178 LEU A C 1
ATOM 1370 O O . LEU A 1 178 ? 16.484 14.453 1.068 1 98.25 178 LEU A O 1
ATOM 1374 N N . ASP A 1 179 ? 15.219 14.82 -0.781 1 97.56 179 ASP A N 1
ATOM 1375 C CA . ASP A 1 179 ? 16.344 14.867 -1.712 1 97.56 179 ASP A CA 1
ATOM 1376 C C . ASP A 1 179 ? 17.172 13.586 -1.642 1 97.56 179 ASP A C 1
ATOM 1378 O O . ASP A 1 179 ? 18.406 13.633 -1.594 1 97.56 179 ASP A O 1
ATOM 1382 N N . VAL A 1 180 ? 16.469 12.477 -1.639 1 98 180 VAL A N 1
ATOM 1383 C CA . VAL A 1 180 ? 17.172 11.203 -1.519 1 98 180 VAL A CA 1
ATOM 1384 C C . VAL A 1 180 ? 17.312 10.562 -2.896 1 98 180 VAL A C 1
ATOM 1386 O O . VAL A 1 180 ? 18.125 9.656 -3.082 1 98 180 VAL A O 1
ATOM 1389 N N . PHE A 1 181 ? 16.531 10.961 -3.854 1 98.25 181 PHE A N 1
ATOM 1390 C CA . PHE A 1 181 ? 16.641 10.547 -5.25 1 98.25 181 PHE A CA 1
ATOM 1391 C C . PHE A 1 181 ? 17.297 11.641 -6.086 1 98.25 181 PHE A C 1
ATOM 1393 O O . PHE A 1 181 ? 17.078 12.828 -5.84 1 98.25 181 PHE A O 1
ATOM 1400 N N . THR A 1 182 ? 18.062 11.273 -7.145 1 97.94 182 THR A N 1
ATOM 1401 C CA . THR A 1 182 ? 18.359 12.266 -8.172 1 97.94 182 THR A CA 1
ATOM 1402 C C . THR A 1 182 ? 17.094 12.656 -8.938 1 97.94 182 THR A C 1
ATOM 1404 O O . THR A 1 182 ? 16.125 11.906 -8.961 1 97.94 182 THR A O 1
ATOM 1407 N N . PRO A 1 183 ? 17.109 13.836 -9.539 1 98 183 PRO A N 1
ATOM 1408 C CA . PRO A 1 183 ? 15.945 14.219 -10.344 1 98 183 PRO A CA 1
ATOM 1409 C C . PRO A 1 183 ? 15.609 13.188 -11.422 1 98 183 PRO A C 1
ATOM 1411 O O . PRO A 1 183 ? 14.438 12.898 -11.656 1 98 183 PRO A O 1
ATOM 1414 N N . ASP A 1 184 ? 16.609 12.594 -12.07 1 98.25 184 ASP A N 1
ATOM 1415 C CA . ASP A 1 184 ? 16.391 11.578 -13.102 1 98.25 184 ASP A CA 1
ATOM 1416 C C . ASP A 1 184 ? 15.781 10.312 -12.5 1 98.25 184 ASP A C 1
ATOM 1418 O O . ASP A 1 184 ? 14.867 9.727 -13.086 1 98.25 184 ASP A O 1
ATOM 1422 N N . THR A 1 185 ? 16.312 9.859 -11.328 1 98.69 185 THR A N 1
ATOM 1423 C CA . THR A 1 185 ? 15.773 8.688 -10.648 1 98.69 185 THR A CA 1
ATOM 1424 C C . THR A 1 185 ? 14.312 8.906 -10.266 1 98.69 185 THR A C 1
ATOM 1426 O O . THR A 1 185 ? 13.461 8.039 -10.516 1 98.69 185 THR A O 1
ATOM 1429 N N . LEU A 1 186 ? 14.078 10.07 -9.695 1 98.81 186 LEU A N 1
ATOM 1430 C CA . LEU A 1 186 ? 12.719 10.383 -9.266 1 98.81 186 LEU A CA 1
ATOM 1431 C C . LEU A 1 186 ? 11.758 10.383 -10.445 1 98.81 186 LEU A C 1
ATOM 1433 O O . LEU A 1 186 ? 10.648 9.852 -10.359 1 98.81 186 LEU A O 1
ATOM 1437 N N . ASP A 1 187 ? 12.148 10.984 -11.508 1 98.69 187 ASP A N 1
ATOM 1438 C CA . ASP A 1 187 ? 11.328 11.062 -12.711 1 98.69 187 ASP A CA 1
ATOM 1439 C C . ASP A 1 187 ? 11.047 9.672 -13.273 1 98.69 187 ASP A C 1
ATOM 1441 O O . ASP A 1 187 ? 9.898 9.328 -13.562 1 98.69 187 ASP A O 1
ATOM 1445 N N . ALA A 1 188 ? 12.023 8.836 -13.406 1 98.81 188 ALA A N 1
ATOM 1446 C CA . ALA A 1 188 ? 11.891 7.484 -13.945 1 98.81 188 ALA A CA 1
ATOM 1447 C C . ALA A 1 188 ? 11.047 6.613 -13.016 1 98.81 188 ALA A C 1
ATOM 1449 O O . ALA A 1 188 ? 10.172 5.875 -13.477 1 98.81 188 ALA A O 1
ATOM 1450 N N . TRP A 1 189 ? 11.344 6.711 -11.688 1 98.88 189 TRP A N 1
ATOM 1451 C CA . TRP A 1 189 ? 10.609 5.945 -10.68 1 98.88 189 TRP A CA 1
ATOM 1452 C C . TRP A 1 189 ? 9.117 6.258 -10.734 1 98.88 189 TRP A C 1
ATOM 1454 O O . TRP A 1 189 ? 8.289 5.348 -10.773 1 98.88 189 TRP A O 1
ATOM 1464 N N . TYR A 1 190 ? 8.797 7.539 -10.781 1 98.88 190 TYR A N 1
ATOM 1465 C CA . TYR A 1 190 ? 7.402 7.973 -10.797 1 98.88 190 TYR A CA 1
ATOM 1466 C C . TYR A 1 190 ? 6.699 7.496 -12.062 1 98.88 190 TYR A C 1
ATOM 1468 O O . TYR A 1 190 ? 5.609 6.922 -11.992 1 98.88 190 TYR A O 1
ATOM 1476 N N . HIS A 1 191 ? 7.305 7.695 -13.188 1 98.75 191 HIS A N 1
ATOM 1477 C CA . HIS A 1 191 ? 6.641 7.391 -14.453 1 98.75 191 HIS A CA 1
ATOM 1478 C C . HIS A 1 191 ? 6.539 5.887 -14.68 1 98.75 191 HIS A C 1
ATOM 1480 O O . HIS A 1 191 ? 5.574 5.406 -15.273 1 98.75 191 HIS A O 1
ATOM 1486 N N . LEU A 1 192 ? 7.543 5.168 -14.156 1 98.69 192 LEU A N 1
ATOM 1487 C CA . LEU A 1 192 ? 7.434 3.717 -14.219 1 98.69 192 LEU A CA 1
ATOM 1488 C C . LEU A 1 192 ? 6.199 3.229 -13.477 1 98.69 192 LEU A C 1
ATOM 1490 O O . LEU A 1 192 ? 5.383 2.494 -14.031 1 98.69 192 LEU A O 1
ATOM 1494 N N . ASN A 1 193 ? 6.051 3.664 -12.242 1 98.69 193 ASN A N 1
ATOM 1495 C CA . ASN A 1 193 ? 4.93 3.229 -11.422 1 98.69 193 ASN A CA 1
ATOM 1496 C C . ASN A 1 193 ? 3.605 3.783 -11.938 1 98.69 193 ASN A C 1
ATOM 1498 O O . ASN A 1 193 ? 2.561 3.145 -11.789 1 98.69 193 ASN A O 1
ATOM 1502 N N . LYS A 1 194 ? 3.682 4.945 -12.57 1 98.31 194 LYS A N 1
ATOM 1503 C CA . LYS A 1 194 ? 2.475 5.613 -13.047 1 98.31 194 LYS A CA 1
ATOM 1504 C C . LYS A 1 194 ? 1.993 5.008 -14.367 1 98.31 194 LYS A C 1
ATOM 1506 O O . LYS A 1 194 ? 0.792 4.816 -14.562 1 98.31 194 LYS A O 1
ATOM 1511 N N . THR A 1 195 ? 2.947 4.656 -15.305 1 97.81 195 THR A N 1
ATOM 1512 C CA . THR A 1 195 ? 2.555 4.352 -16.672 1 97.81 195 THR A CA 1
ATOM 1513 C C . THR A 1 195 ? 2.836 2.887 -17 1 97.81 195 THR A C 1
ATOM 1515 O O . THR A 1 195 ? 2.328 2.359 -18 1 97.81 195 THR A O 1
ATOM 1518 N N . HIS A 1 196 ? 3.74 2.24 -16.312 1 97.75 196 HIS A N 1
ATOM 1519 C CA . HIS A 1 196 ? 4.172 0.859 -16.5 1 97.75 196 HIS A CA 1
ATOM 1520 C C . HIS A 1 196 ? 4.965 0.69 -17.781 1 97.75 196 HIS A C 1
ATOM 1522 O O . HIS A 1 196 ? 5.16 -0.432 -18.266 1 97.75 196 HIS A O 1
ATOM 1528 N N . ARG A 1 197 ? 5.383 1.826 -18.375 1 97.06 197 ARG A N 1
ATOM 1529 C CA . ARG A 1 197 ? 6.102 1.739 -19.641 1 97.06 197 ARG A CA 1
ATOM 1530 C C . ARG A 1 197 ? 7.547 1.309 -19.422 1 97.06 197 ARG A C 1
ATOM 1532 O O . ARG A 1 197 ? 8.25 1.875 -18.594 1 97.06 197 ARG A O 1
ATOM 1539 N N . PRO A 1 198 ? 8.008 0.333 -20.203 1 95.69 198 PRO A N 1
ATOM 1540 C CA . PRO A 1 198 ? 9.32 -0.274 -19.969 1 95.69 198 PRO A CA 1
ATOM 1541 C C . PRO A 1 198 ? 10.461 0.728 -20.109 1 95.69 198 PRO A C 1
ATOM 1543 O O . PRO A 1 198 ? 11.508 0.562 -19.484 1 95.69 198 PRO A O 1
ATOM 1546 N N . GLU A 1 199 ? 10.281 1.782 -20.922 1 97.38 199 GLU A N 1
ATOM 1547 C CA . GLU A 1 199 ? 11.352 2.764 -21.094 1 97.38 199 GLU A CA 1
ATOM 1548 C C . GLU A 1 199 ? 11.75 3.387 -19.75 1 97.38 199 GLU A C 1
ATOM 1550 O O . GLU A 1 199 ? 12.922 3.705 -19.547 1 97.38 199 GLU A O 1
ATOM 1555 N N . TYR A 1 200 ? 10.781 3.562 -18.906 1 98.12 200 TYR A N 1
ATOM 1556 C CA . TYR A 1 200 ? 11.086 4.18 -17.625 1 98.12 200 TYR A CA 1
ATOM 1557 C C . TYR A 1 200 ? 11.828 3.211 -16.703 1 98.12 200 TYR A C 1
ATOM 1559 O O . TYR A 1 200 ? 12.547 3.633 -15.797 1 98.12 200 TYR A O 1
ATOM 1567 N N . TYR A 1 201 ? 11.602 1.919 -16.906 1 96.62 201 TYR A N 1
ATOM 1568 C CA . TYR A 1 201 ? 12.414 0.94 -16.188 1 96.62 201 TYR A CA 1
ATOM 1569 C C . TYR A 1 201 ? 13.883 1.067 -16.578 1 96.62 201 TYR A C 1
ATOM 1571 O O . TYR A 1 201 ? 14.758 1.086 -15.703 1 96.62 201 TYR A O 1
ATOM 1579 N N . TYR A 1 202 ? 14.102 1.164 -17.859 1 96.88 202 TYR A N 1
ATOM 1580 C CA . TYR A 1 202 ? 15.469 1.301 -18.344 1 96.88 202 TYR A CA 1
ATOM 1581 C C . TYR A 1 202 ? 16.094 2.604 -17.859 1 96.88 202 TYR A C 1
ATOM 1583 O O . TYR A 1 202 ? 17.266 2.635 -17.484 1 96.88 202 TYR A O 1
ATOM 1591 N N . GLN A 1 203 ? 15.359 3.645 -17.828 1 97.94 203 GLN A N 1
ATOM 1592 C CA . GLN A 1 203 ? 15.828 4.922 -17.312 1 97.94 203 GLN A CA 1
ATOM 1593 C C . GLN A 1 203 ? 16.172 4.82 -15.828 1 97.94 203 GLN A C 1
ATOM 1595 O O . GLN A 1 203 ? 17.156 5.391 -15.367 1 97.94 203 GLN A O 1
ATOM 1600 N N . LEU A 1 204 ? 15.32 4.102 -15.117 1 97.94 204 LEU A N 1
ATOM 1601 C CA . LEU A 1 204 ? 15.555 3.934 -13.688 1 97.94 204 LEU A CA 1
ATOM 1602 C C . LEU A 1 204 ? 16.844 3.148 -13.438 1 97.94 204 LEU A C 1
ATOM 1604 O O . LEU A 1 204 ? 17.641 3.523 -12.578 1 97.94 204 LEU A O 1
ATOM 1608 N N . MET A 1 205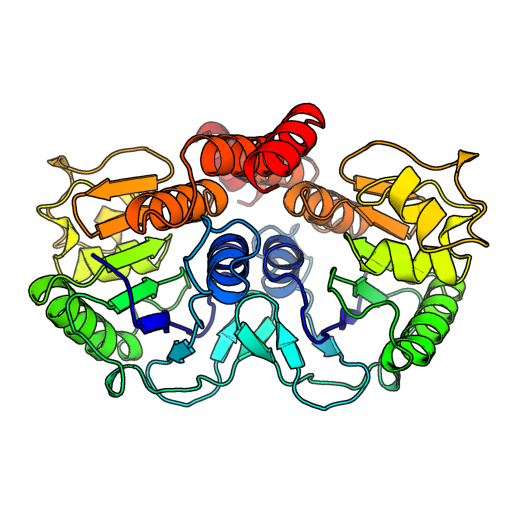 ? 17.047 2.068 -14.219 1 95.88 205 MET A N 1
ATOM 1609 C CA . MET A 1 205 ? 18.25 1.264 -14.078 1 95.88 205 MET A CA 1
ATOM 1610 C C . MET A 1 205 ? 19.5 2.094 -14.383 1 95.88 205 MET A C 1
ATOM 1612 O O . MET A 1 205 ? 20.516 1.981 -13.688 1 95.88 205 MET A O 1
ATOM 1616 N N . LYS A 1 206 ? 19.375 2.896 -15.352 1 96.19 206 LYS A N 1
ATOM 1617 C CA . LYS A 1 206 ? 20.5 3.76 -15.719 1 96.19 206 LYS A CA 1
ATOM 1618 C C . LYS A 1 206 ? 20.781 4.789 -14.633 1 96.19 206 LYS A C 1
ATOM 1620 O O . LYS A 1 206 ? 21.938 5.055 -14.305 1 96.19 206 LYS A O 1
ATOM 1625 N N . ALA A 1 207 ? 19.703 5.32 -14.086 1 95.38 207 ALA A N 1
ATOM 1626 C CA . ALA A 1 207 ? 19.828 6.41 -13.117 1 95.38 207 ALA A CA 1
ATOM 1627 C C . ALA A 1 207 ? 20.328 5.895 -11.773 1 95.38 207 ALA A C 1
ATOM 1629 O O . ALA A 1 207 ? 20.875 6.664 -10.977 1 95.38 207 ALA A O 1
ATOM 1630 N N . THR A 1 208 ? 20.125 4.613 -11.531 1 93.25 208 THR A N 1
ATOM 1631 C CA . THR A 1 208 ? 20.484 4.062 -10.227 1 93.25 208 THR A CA 1
ATOM 1632 C C . THR A 1 208 ? 21.766 3.236 -10.32 1 93.25 208 THR A C 1
ATOM 1634 O O . THR A 1 208 ? 22.203 2.643 -9.336 1 93.25 208 THR A O 1
ATOM 1637 N N . SER A 1 209 ? 22.281 2.986 -11.555 1 85.69 209 SER A N 1
ATOM 1638 C CA . SER A 1 209 ? 23.531 2.268 -11.766 1 85.69 209 SER A CA 1
ATOM 1639 C C . SER A 1 209 ? 24.734 3.109 -11.328 1 85.69 209 SER A C 1
ATOM 1641 O O . SER A 1 209 ? 24.703 4.34 -11.414 1 85.69 209 SER A O 1
ATOM 1643 N N . MET B 1 1 ? -19.203 -18.25 -7.836 1 67.94 1 MET B N 1
ATOM 1644 C CA . MET B 1 1 ? -18.844 -18.875 -6.562 1 67.94 1 MET B CA 1
ATOM 1645 C C . MET B 1 1 ? -18.562 -17.812 -5.5 1 67.94 1 MET B C 1
ATOM 1647 O O . MET B 1 1 ? -17.984 -16.766 -5.793 1 67.94 1 MET B O 1
ATOM 1651 N N . ARG B 1 2 ? -19.078 -18.062 -4.301 1 87.5 2 ARG B N 1
ATOM 1652 C CA . ARG B 1 2 ? -18.906 -17.062 -3.244 1 87.5 2 ARG B CA 1
ATOM 1653 C C . ARG B 1 2 ? -17.672 -17.375 -2.4 1 87.5 2 ARG B C 1
ATOM 1655 O O . ARG B 1 2 ? -17.547 -18.469 -1.866 1 87.5 2 ARG B O 1
ATOM 1662 N N . ILE B 1 3 ? -16.703 -16.547 -2.32 1 96.25 3 ILE B N 1
ATOM 1663 C CA . ILE B 1 3 ? -15.484 -16.672 -1.53 1 96.25 3 ILE B CA 1
ATOM 1664 C C . ILE B 1 3 ? -15.82 -16.594 -0.044 1 96.25 3 ILE B C 1
ATOM 1666 O O . ILE B 1 3 ? -16.578 -15.727 0.382 1 96.25 3 ILE B O 1
ATOM 1670 N N . LYS B 1 4 ? -15.188 -17.547 0.709 1 96.75 4 LYS B N 1
ATOM 1671 C CA . LYS B 1 4 ? -15.469 -17.594 2.143 1 96.75 4 LYS B CA 1
ATOM 1672 C C . LYS B 1 4 ? -14.234 -17.234 2.957 1 96.75 4 LYS B C 1
ATOM 1674 O O . LYS B 1 4 ? -14.344 -16.719 4.07 1 96.75 4 LYS B O 1
ATOM 1679 N N . ASN B 1 5 ? -13.086 -17.625 2.408 1 98.44 5 ASN B N 1
ATOM 1680 C CA . ASN B 1 5 ? -11.828 -17.406 3.115 1 98.44 5 ASN B CA 1
ATOM 1681 C C . ASN B 1 5 ? -10.852 -16.578 2.277 1 98.44 5 ASN B C 1
ATOM 1683 O O . ASN B 1 5 ? -10.688 -16.828 1.084 1 98.44 5 ASN B O 1
ATOM 1687 N N . VAL B 1 6 ? -10.32 -15.562 2.877 1 98.88 6 VAL B N 1
ATOM 1688 C CA . VAL B 1 6 ? -9.312 -14.734 2.225 1 98.88 6 VAL B CA 1
ATOM 1689 C C . VAL B 1 6 ? -8.039 -14.703 3.07 1 98.88 6 VAL B C 1
ATOM 1691 O O . VAL B 1 6 ? -8.078 -14.305 4.234 1 98.88 6 VAL B O 1
ATOM 1694 N N . TYR B 1 7 ? -6.887 -15.102 2.479 1 98.94 7 TYR B N 1
ATOM 1695 C CA . TYR B 1 7 ? -5.605 -15.133 3.18 1 98.94 7 TYR B CA 1
ATOM 1696 C C . TYR B 1 7 ? -4.574 -14.258 2.477 1 98.94 7 TYR B C 1
ATOM 1698 O O . TYR B 1 7 ? -4.387 -14.359 1.263 1 98.94 7 TYR B O 1
ATOM 1706 N N . LEU B 1 8 ? -4.023 -13.406 3.178 1 98.94 8 LEU B N 1
ATOM 1707 C CA . LEU B 1 8 ? -2.818 -12.703 2.752 1 98.94 8 LEU B CA 1
ATOM 1708 C C . LEU B 1 8 ? -1.568 -13.391 3.293 1 98.94 8 LEU B C 1
ATOM 1710 O O . LEU B 1 8 ? -1.368 -13.461 4.508 1 98.94 8 LEU B O 1
ATOM 1714 N N . TYR B 1 9 ? -0.776 -13.953 2.408 1 98.94 9 TYR B N 1
ATOM 1715 C CA . TYR B 1 9 ? 0.505 -14.492 2.848 1 98.94 9 TYR B CA 1
ATOM 1716 C C . TYR B 1 9 ? 1.48 -13.375 3.193 1 98.94 9 TYR B C 1
ATOM 1718 O O . TYR B 1 9 ? 1.779 -12.523 2.352 1 98.94 9 TYR B O 1
ATOM 1726 N N . VAL B 1 10 ? 1.922 -13.344 4.434 1 98.88 10 VAL B N 1
ATOM 1727 C CA . VAL B 1 10 ? 2.865 -12.312 4.863 1 98.88 10 VAL B CA 1
ATOM 1728 C C . VAL B 1 10 ? 4.254 -12.93 5.039 1 98.88 10 VAL B C 1
ATOM 1730 O O . VAL B 1 10 ? 4.383 -14.055 5.516 1 98.88 10 VAL B O 1
ATOM 1733 N N . LEU B 1 11 ? 5.273 -12.203 4.539 1 98.81 11 LEU B N 1
ATOM 1734 C CA . LEU B 1 11 ? 6.641 -12.711 4.543 1 98.81 11 LEU B CA 1
ATOM 1735 C C . LEU B 1 11 ? 7.641 -11.578 4.762 1 98.81 11 LEU B C 1
ATOM 1737 O O . LEU B 1 11 ? 7.312 -10.406 4.559 1 98.81 11 LEU B O 1
ATOM 1741 N N . ASP B 1 12 ? 8.852 -11.914 5.215 1 98.62 12 ASP B N 1
ATOM 1742 C CA . ASP B 1 12 ? 9.914 -10.922 5.312 1 98.62 12 ASP B CA 1
ATOM 1743 C C . ASP B 1 12 ? 10.18 -10.258 3.965 1 98.62 12 ASP B C 1
ATOM 1745 O O . ASP B 1 12 ? 10.195 -10.93 2.93 1 98.62 12 ASP B O 1
ATOM 1749 N N . THR B 1 13 ? 10.359 -8.977 3.941 1 98.62 13 THR B N 1
ATOM 1750 C CA . THR B 1 13 ? 10.695 -8.133 2.799 1 98.62 13 THR B CA 1
ATOM 1751 C C . THR B 1 13 ? 9.484 -7.965 1.88 1 98.62 13 THR B C 1
ATOM 1753 O O . THR B 1 13 ? 9.625 -7.52 0.74 1 98.62 13 THR B O 1
ATOM 1756 N N . MET B 1 14 ? 8.328 -8.281 2.393 1 98.62 14 MET B N 1
ATOM 1757 C CA . MET B 1 14 ? 7.098 -8.133 1.623 1 98.62 14 MET B CA 1
ATOM 1758 C C . MET B 1 14 ? 6.926 -6.691 1.152 1 98.62 14 MET B C 1
ATOM 1760 O O . MET B 1 14 ? 7.176 -5.75 1.908 1 98.62 14 MET B O 1
ATOM 1764 N N . ALA B 1 15 ? 6.621 -6.492 -0.13 1 98.81 15 ALA B N 1
ATOM 1765 C CA . ALA B 1 15 ? 6.418 -5.168 -0.71 1 98.81 15 ALA B CA 1
ATOM 1766 C C . ALA B 1 15 ? 5.109 -4.555 -0.23 1 98.81 15 ALA B C 1
ATOM 1768 O O . ALA B 1 15 ? 4.027 -5.02 -0.598 1 98.81 15 ALA B O 1
ATOM 1769 N N . ASP B 1 16 ? 5.152 -3.451 0.452 1 98.62 16 ASP B N 1
ATOM 1770 C CA . ASP B 1 16 ? 4.023 -2.865 1.168 1 98.62 16 ASP B CA 1
ATOM 1771 C C . ASP B 1 16 ? 2.969 -2.338 0.197 1 98.62 16 ASP B C 1
ATOM 1773 O O . ASP B 1 16 ? 1.777 -2.326 0.512 1 98.62 16 ASP B O 1
ATOM 1777 N N . TRP B 1 17 ? 3.33 -1.908 -1.001 1 98.75 17 TRP B N 1
ATOM 1778 C CA . TRP B 1 17 ? 2.422 -1.199 -1.896 1 98.75 17 TRP B CA 1
ATOM 1779 C C . TRP B 1 17 ? 1.579 -2.18 -2.705 1 98.75 17 TRP B C 1
ATOM 1781 O O . TRP B 1 17 ? 0.595 -1.787 -3.336 1 98.75 17 TRP B O 1
ATOM 1791 N N . GLU B 1 18 ? 1.913 -3.406 -2.639 1 98.94 18 GLU B N 1
ATOM 1792 C CA . GLU B 1 18 ? 1.387 -4.328 -3.643 1 98.94 18 GLU B CA 1
ATOM 1793 C C . GLU B 1 18 ? 0.012 -4.852 -3.24 1 98.94 18 GLU B C 1
ATOM 1795 O O . GLU B 1 18 ? -0.813 -5.168 -4.102 1 98.94 18 GLU B O 1
ATOM 1800 N N . TYR B 1 19 ? -0.231 -4.922 -1.956 1 98.81 19 TYR B N 1
ATOM 1801 C CA . TYR B 1 19 ? -1.448 -5.598 -1.52 1 98.81 19 TYR B CA 1
ATOM 1802 C C . TYR B 1 19 ? -2.457 -4.598 -0.964 1 98.81 19 TYR B C 1
ATOM 1804 O O . TYR B 1 19 ? -3.619 -4.941 -0.738 1 98.81 19 TYR B O 1
ATOM 1812 N N . GLY B 1 20 ? -2.072 -3.342 -0.797 1 98.81 20 GLY B N 1
ATOM 1813 C CA . GLY B 1 20 ? -2.822 -2.4 0.016 1 98.81 20 GLY B CA 1
ATOM 1814 C C . GLY B 1 20 ? -4.199 -2.098 -0.542 1 98.81 20 GLY B C 1
ATOM 1815 O O . GLY B 1 20 ? -5.199 -2.164 0.181 1 98.81 20 GLY B O 1
ATOM 1816 N N . TYR B 1 21 ? -4.309 -1.772 -1.864 1 98.88 21 TYR B N 1
ATOM 1817 C CA . TYR B 1 21 ? -5.598 -1.487 -2.482 1 98.88 21 TYR B CA 1
ATOM 1818 C C . TYR B 1 21 ? -6.559 -2.656 -2.303 1 98.88 21 TYR B C 1
ATOM 1820 O O . TYR B 1 21 ? -7.711 -2.467 -1.898 1 98.88 21 TYR B O 1
ATOM 1828 N N . LEU B 1 22 ? -6.039 -3.848 -2.57 1 98.94 22 LEU B N 1
ATOM 1829 C CA . LEU B 1 22 ? -6.871 -5.043 -2.615 1 98.94 22 LEU B CA 1
ATOM 1830 C C . LEU B 1 22 ? -7.406 -5.387 -1.228 1 98.94 22 LEU B C 1
ATOM 1832 O O . LEU B 1 22 ? -8.617 -5.559 -1.048 1 98.94 22 LEU B O 1
ATOM 1836 N N . THR B 1 23 ? -6.504 -5.453 -0.242 1 98.94 23 THR B N 1
ATOM 1837 C CA . THR B 1 23 ? -6.918 -5.918 1.077 1 98.94 23 THR B CA 1
ATOM 1838 C C . THR B 1 23 ? -7.879 -4.926 1.725 1 98.94 23 THR B C 1
ATOM 1840 O O . THR B 1 23 ? -8.828 -5.324 2.408 1 98.94 23 THR B O 1
ATOM 1843 N N . ALA B 1 24 ? -7.668 -3.641 1.515 1 98.81 24 ALA B N 1
ATOM 1844 C CA . ALA B 1 24 ? -8.578 -2.646 2.084 1 98.81 24 ALA B CA 1
ATOM 1845 C C . ALA B 1 24 ? -9.984 -2.805 1.522 1 98.81 24 ALA B C 1
ATOM 1847 O O . ALA B 1 24 ? -10.969 -2.775 2.271 1 98.81 24 ALA B O 1
ATOM 1848 N N . GLU B 1 25 ? -10.102 -2.986 0.195 1 98.81 25 GLU B N 1
ATOM 1849 C CA . GLU B 1 25 ? -11.414 -3.115 -0.43 1 98.81 25 GLU B CA 1
ATOM 1850 C C . GLU B 1 25 ? -12.102 -4.406 0.001 1 98.81 25 GLU B C 1
ATOM 1852 O O . GLU B 1 25 ? -13.312 -4.414 0.255 1 98.81 25 GLU B O 1
ATOM 1857 N N . LEU B 1 26 ? -11.375 -5.473 0.128 1 98.88 26 LEU B N 1
ATOM 1858 C CA . LEU B 1 26 ? -11.953 -6.754 0.517 1 98.88 26 LEU B CA 1
ATOM 1859 C C . LEU B 1 26 ? -12.43 -6.719 1.964 1 98.88 26 LEU B C 1
ATOM 1861 O O . LEU B 1 26 ? -13.562 -7.113 2.258 1 98.88 26 LEU B O 1
ATOM 1865 N N . ASN B 1 27 ? -11.586 -6.23 2.801 1 98.81 27 ASN B N 1
ATOM 1866 C CA . ASN B 1 27 ? -11.82 -6.309 4.238 1 98.81 27 ASN B CA 1
ATOM 1867 C C . ASN B 1 27 ? -12.938 -5.367 4.676 1 98.81 27 ASN B C 1
ATOM 1869 O O . ASN B 1 27 ? -13.68 -5.664 5.613 1 98.81 27 ASN B O 1
ATOM 1873 N N . THR B 1 28 ? -13.07 -4.219 4.012 1 98.25 28 THR B N 1
ATOM 1874 C CA . THR B 1 28 ? -14.094 -3.244 4.391 1 98.25 28 THR B CA 1
ATOM 1875 C C . THR B 1 28 ? -15.383 -3.486 3.619 1 98.25 28 THR B C 1
ATOM 1877 O O . THR B 1 28 ? -16.469 -3.201 4.121 1 98.25 28 THR B O 1
ATOM 1880 N N . GLY B 1 29 ? -15.297 -3.938 2.375 1 98.12 29 GLY B N 1
ATOM 1881 C CA . GLY B 1 29 ? -16.453 -4.117 1.507 1 98.12 29 GLY B CA 1
ATOM 1882 C C . GLY B 1 29 ? -17.125 -2.811 1.146 1 98.12 29 GLY B C 1
ATOM 1883 O O . GLY B 1 29 ? -18.297 -2.803 0.761 1 98.12 29 GLY B O 1
ATOM 1884 N N . ARG B 1 30 ? -16.438 -1.693 1.228 1 96 30 ARG B N 1
ATOM 1885 C CA . ARG B 1 30 ? -17.062 -0.373 1.162 1 96 30 ARG B CA 1
ATOM 1886 C C . ARG B 1 30 ? -17.609 -0.098 -0.23 1 96 30 ARG B C 1
ATOM 1888 O O . ARG B 1 30 ? -18.516 0.73 -0.392 1 96 30 ARG B O 1
ATOM 1895 N N . CYS B 1 31 ? -17.109 -0.804 -1.255 1 97.38 31 CYS B N 1
ATOM 1896 C CA . CYS B 1 31 ? -17.562 -0.58 -2.619 1 97.38 31 CYS B CA 1
ATOM 1897 C C . CYS B 1 31 ? -18.234 -1.83 -3.182 1 97.38 31 CYS B C 1
ATOM 1899 O O . CYS B 1 31 ? -18.391 -1.959 -4.395 1 97.38 31 CYS B O 1
ATOM 1901 N N . PHE B 1 32 ? -18.547 -2.789 -2.283 1 97.94 32 PHE B N 1
ATOM 1902 C CA . PHE B 1 32 ? -19.125 -4.051 -2.715 1 97.94 32 PHE B CA 1
ATOM 1903 C C . PHE B 1 32 ? -20.547 -3.84 -3.227 1 97.94 32 PHE B C 1
ATOM 1905 O O . PHE B 1 32 ? -21.203 -2.863 -2.861 1 97.94 32 PHE B O 1
ATOM 1912 N N . LYS B 1 33 ? -20.953 -4.793 -4.145 1 96.38 33 LYS B N 1
ATOM 1913 C CA . LYS B 1 33 ? -22.375 -4.91 -4.484 1 96.38 33 LYS B CA 1
ATOM 1914 C C . LYS B 1 33 ? -23.234 -5.031 -3.23 1 96.38 33 LYS B C 1
ATOM 1916 O O . LYS B 1 33 ? -22.781 -5.543 -2.205 1 96.38 33 LYS B O 1
ATOM 1921 N N . LYS B 1 34 ? -24.609 -4.719 -3.652 1 90.56 34 LYS B N 1
ATOM 1922 C CA . LYS B 1 34 ? -25.578 -4.809 -2.562 1 90.56 34 LYS B CA 1
ATOM 1923 C C . LYS B 1 34 ? -25.75 -6.254 -2.105 1 90.56 34 LYS B C 1
ATOM 1925 O O . LYS B 1 34 ? -25.703 -7.18 -2.918 1 90.56 34 LYS B O 1
ATOM 1930 N N . ASP B 1 35 ? -25.578 -6.633 -0.989 1 89.88 35 ASP B N 1
ATOM 1931 C CA . ASP B 1 35 ? -25.891 -7.934 -0.405 1 89.88 35 ASP B CA 1
ATOM 1932 C C . ASP B 1 35 ? -24.641 -8.781 -0.231 1 89.88 35 ASP B C 1
ATOM 1934 O O . ASP B 1 35 ? -24.719 -9.969 0.093 1 89.88 35 ASP B O 1
ATOM 1938 N N . ILE B 1 36 ? -23.547 -8.266 -0.633 1 94.81 36 ILE B N 1
ATOM 1939 C CA . ILE B 1 36 ? -22.297 -8.977 -0.399 1 94.81 36 ILE B CA 1
ATOM 1940 C C . ILE B 1 36 ? -21.625 -8.438 0.869 1 94.81 36 ILE B C 1
ATOM 1942 O O . ILE B 1 36 ? -21.484 -7.227 1.037 1 94.81 36 ILE B O 1
ATOM 1946 N N . MET B 1 37 ? -21.328 -9.305 1.725 1 96.44 37 MET B N 1
ATOM 1947 C CA . MET B 1 37 ? -20.672 -8.93 2.971 1 96.44 37 MET B CA 1
ATOM 1948 C C . MET B 1 37 ? -19.156 -8.773 2.766 1 96.44 37 MET B C 1
ATOM 1950 O O . MET B 1 37 ? -18.594 -9.398 1.87 1 96.44 37 MET B O 1
ATOM 1954 N N . PRO B 1 38 ? -18.562 -7.91 3.584 1 98 38 PRO B N 1
ATOM 1955 C CA . PRO B 1 38 ? -17.094 -7.824 3.523 1 98 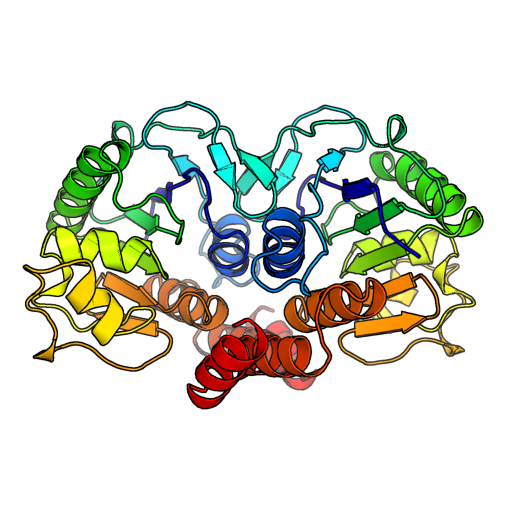38 PRO B CA 1
ATOM 1956 C C . PRO B 1 38 ? -16.422 -9.18 3.688 1 98 38 PRO B C 1
ATOM 1958 O O . PRO B 1 38 ? -17 -10.102 4.273 1 98 38 PRO B O 1
ATOM 1961 N N . LEU B 1 39 ? -15.258 -9.297 3.148 1 98.5 39 LEU B N 1
ATOM 1962 C CA . LEU B 1 39 ? -14.438 -10.492 3.271 1 98.5 39 LEU B CA 1
ATOM 1963 C C . LEU B 1 39 ? -13.25 -10.25 4.195 1 98.5 39 LEU B C 1
ATOM 1965 O O . LEU B 1 39 ? -12.273 -9.602 3.797 1 98.5 39 LEU B O 1
ATOM 1969 N N . LYS B 1 40 ? -13.344 -10.781 5.387 1 98.44 40 LYS B N 1
ATOM 1970 C CA . LYS B 1 40 ? -12.258 -10.586 6.336 1 98.44 40 LYS B CA 1
ATOM 1971 C C . LYS B 1 40 ? -10.945 -11.148 5.785 1 98.44 40 LYS B C 1
ATOM 1973 O O . LYS B 1 40 ? -10.883 -12.305 5.363 1 98.44 40 LYS B O 1
ATOM 1978 N N . VAL B 1 41 ? -9.953 -10.328 5.762 1 98.88 41 VAL B N 1
ATOM 1979 C CA . VAL B 1 41 ? -8.633 -10.773 5.336 1 98.88 41 VAL B CA 1
ATOM 1980 C C . VAL B 1 41 ? -7.852 -11.305 6.531 1 98.88 41 VAL B C 1
ATOM 1982 O O . VAL B 1 41 ? -7.648 -10.594 7.52 1 98.88 41 VAL B O 1
ATOM 1985 N N . ILE B 1 42 ? -7.387 -12.523 6.438 1 98.81 42 ILE B N 1
ATOM 1986 C CA . ILE B 1 42 ? -6.594 -13.164 7.484 1 98.81 42 ILE B CA 1
ATOM 1987 C C . ILE B 1 42 ? -5.141 -13.273 7.035 1 98.81 42 ILE B C 1
ATOM 1989 O O . ILE B 1 42 ? -4.863 -13.727 5.922 1 98.81 42 ILE B O 1
ATOM 1993 N N . THR B 1 43 ? -4.234 -12.82 7.883 1 98.81 43 THR B N 1
ATOM 1994 C CA . THR B 1 43 ? -2.816 -12.922 7.551 1 98.81 43 THR B CA 1
ATOM 1995 C C . THR B 1 43 ? -2.27 -14.297 7.914 1 98.81 43 THR B C 1
ATOM 1997 O O . THR B 1 43 ? -2.559 -14.82 8.992 1 98.81 43 THR B O 1
ATOM 2000 N N . ALA B 1 44 ? -1.565 -14.875 6.984 1 98.88 44 ALA B N 1
ATOM 2001 C CA . ALA B 1 44 ? -0.919 -16.172 7.195 1 98.88 44 ALA B CA 1
ATOM 2002 C C . ALA B 1 44 ? 0.568 -16.094 6.863 1 98.88 44 ALA B C 1
ATOM 2004 O O . ALA B 1 44 ? 0.956 -15.539 5.836 1 98.88 44 ALA B O 1
ATOM 2005 N N . GLY B 1 45 ? 1.412 -16.531 7.734 1 98.81 45 GLY B N 1
ATOM 2006 C CA . GLY B 1 45 ? 2.842 -16.625 7.492 1 98.81 45 GLY B CA 1
ATOM 2007 C C . GLY B 1 45 ? 3.309 -18.047 7.254 1 98.81 45 GLY B C 1
ATOM 2008 O O . GLY B 1 45 ? 2.525 -19 7.379 1 98.81 45 GLY B O 1
ATOM 2009 N N . ALA B 1 46 ? 4.605 -18.219 6.812 1 98.62 46 ALA B N 1
ATOM 2010 C CA . ALA B 1 46 ? 5.164 -19.578 6.73 1 98.62 46 ALA B CA 1
ATOM 2011 C C . ALA B 1 46 ? 5.02 -20.312 8.055 1 98.62 46 ALA B C 1
ATOM 2013 O O . ALA B 1 46 ? 4.754 -21.516 8.078 1 98.62 46 ALA B O 1
ATOM 2014 N N . ASP B 1 47 ? 5.215 -19.562 9 1 97.38 47 ASP B N 1
ATOM 2015 C CA . ASP B 1 47 ? 4.891 -19.891 10.383 1 97.38 47 ASP B CA 1
ATOM 2016 C C . ASP B 1 47 ? 4.289 -18.703 11.117 1 97.38 47 ASP B C 1
ATOM 2018 O O . ASP B 1 47 ? 3.854 -17.734 10.484 1 97.38 47 ASP B O 1
ATOM 2022 N N . LYS B 1 48 ? 4.223 -18.734 12.414 1 96.25 48 LYS B N 1
ATOM 2023 C CA . LYS B 1 48 ? 3.553 -17.656 13.141 1 96.25 48 LYS B CA 1
ATOM 2024 C C . LYS B 1 48 ? 4.562 -16.656 13.688 1 96.25 48 LYS B C 1
ATOM 2026 O O . LYS B 1 48 ? 4.219 -15.797 14.508 1 96.25 48 LYS B O 1
ATOM 2031 N N . GLU B 1 49 ? 5.762 -16.734 13.133 1 97.19 49 GLU B N 1
ATOM 2032 C CA . GLU B 1 49 ? 6.77 -15.758 13.547 1 97.19 49 GLU B CA 1
ATOM 2033 C C . GLU B 1 49 ? 6.543 -14.406 12.891 1 97.19 49 GLU B C 1
ATOM 2035 O O . GLU B 1 49 ? 6.102 -14.328 11.742 1 97.19 49 GLU B O 1
ATOM 2040 N N . LYS B 1 50 ? 6.895 -13.398 13.625 1 96.94 50 LYS B N 1
ATOM 2041 C CA . LYS B 1 50 ? 6.773 -12.039 13.102 1 96.94 50 LYS B CA 1
ATOM 2042 C C . LYS B 1 50 ? 7.613 -11.859 11.844 1 96.94 50 LYS B C 1
ATOM 2044 O O . LYS B 1 50 ? 8.719 -12.391 11.75 1 96.94 50 LYS B O 1
ATOM 2049 N N . VAL B 1 51 ? 7.121 -11.125 10.891 1 98.12 51 VAL B N 1
ATOM 2050 C CA . VAL B 1 51 ? 7.863 -10.766 9.688 1 98.12 51 VAL B CA 1
ATOM 2051 C C . VAL B 1 51 ? 8 -9.25 9.594 1 98.12 51 VAL B C 1
ATOM 2053 O O . VAL B 1 51 ? 7.238 -8.516 10.219 1 98.12 51 VAL B O 1
ATOM 2056 N N . THR B 1 52 ? 8.969 -8.766 8.867 1 98.31 52 THR B N 1
ATOM 2057 C CA . THR B 1 52 ? 9.18 -7.344 8.617 1 98.31 52 THR B CA 1
ATOM 2058 C C . THR B 1 52 ? 9.086 -7.035 7.125 1 98.31 52 THR B C 1
ATOM 2060 O O . THR B 1 52 ? 9.789 -7.641 6.316 1 98.31 52 THR B O 1
ATOM 2063 N N . THR B 1 53 ? 8.227 -6.152 6.754 1 98.69 53 THR B N 1
ATOM 2064 C CA . THR B 1 53 ? 8.008 -5.801 5.355 1 98.69 53 THR B CA 1
ATOM 2065 C C . THR B 1 53 ? 9.164 -4.949 4.824 1 98.69 53 THR B C 1
ATOM 2067 O O . THR B 1 53 ? 10.016 -4.508 5.594 1 98.69 53 THR B O 1
ATOM 2070 N N . MET B 1 54 ? 9.148 -4.727 3.543 1 98.62 54 MET B N 1
ATOM 2071 C CA . MET B 1 54 ? 10.125 -3.859 2.887 1 98.62 54 MET B CA 1
ATOM 2072 C C . MET B 1 54 ? 10.102 -2.461 3.492 1 98.62 54 MET B C 1
ATOM 2074 O O . MET B 1 54 ? 11.141 -1.801 3.582 1 98.62 54 MET B O 1
ATOM 2078 N N . GLY B 1 55 ? 8.922 -1.979 3.906 1 98.56 55 GLY B N 1
ATOM 2079 C CA . GLY B 1 55 ? 8.742 -0.642 4.445 1 98.56 55 GLY B CA 1
ATOM 2080 C C . GLY B 1 55 ? 9.039 -0.552 5.934 1 98.56 55 GLY B C 1
ATOM 2081 O O . GLY B 1 55 ? 8.898 0.513 6.535 1 98.56 55 GLY B O 1
ATOM 2082 N N . GLY B 1 56 ? 9.367 -1.699 6.555 1 98.06 56 GLY B N 1
ATOM 2083 C CA . GLY B 1 56 ? 9.781 -1.681 7.949 1 98.06 56 GLY B CA 1
ATOM 2084 C C . GLY B 1 56 ? 8.641 -1.975 8.906 1 98.06 56 GLY B C 1
ATOM 2085 O O . GLY B 1 56 ? 8.789 -1.822 10.125 1 98.06 56 GLY B O 1
ATOM 2086 N N . VAL B 1 57 ? 7.516 -2.346 8.438 1 98.19 57 VAL B N 1
ATOM 2087 C CA . VAL B 1 57 ? 6.363 -2.664 9.273 1 98.19 57 VAL B CA 1
ATOM 2088 C C . VAL B 1 57 ? 6.457 -4.109 9.75 1 98.19 57 VAL B C 1
ATOM 2090 O O . VAL B 1 57 ? 6.688 -5.023 8.961 1 98.19 57 VAL B O 1
ATOM 2093 N N . SER B 1 58 ? 6.293 -4.312 11.016 1 97.38 58 SER B N 1
ATOM 2094 C CA . SER B 1 58 ? 6.289 -5.652 11.602 1 97.38 58 SER B CA 1
ATOM 2095 C C . SER B 1 58 ? 4.879 -6.227 11.664 1 97.38 58 SER B C 1
ATOM 2097 O O . SER B 1 58 ? 3.959 -5.578 12.172 1 97.38 58 SER B O 1
ATOM 2099 N N . ILE B 1 59 ? 4.715 -7.43 11.164 1 97.44 59 ILE B N 1
ATOM 2100 C CA . ILE B 1 59 ? 3.412 -8.078 11.109 1 97.44 59 ILE B CA 1
ATOM 2101 C C . ILE B 1 59 ? 3.482 -9.438 11.812 1 97.44 59 ILE B C 1
ATOM 2103 O O . ILE B 1 59 ? 4.367 -10.242 11.531 1 97.44 59 ILE B O 1
ATOM 2107 N N . GLN B 1 60 ? 2.668 -9.648 12.781 1 95.19 60 GLN B N 1
ATOM 2108 C CA . GLN B 1 60 ? 2.477 -10.969 13.359 1 95.19 60 GLN B CA 1
ATOM 2109 C C . GLN B 1 60 ? 1.372 -11.734 12.633 1 95.19 60 GLN B C 1
ATOM 2111 O O . GLN B 1 60 ? 0.195 -11.383 12.742 1 95.19 60 GLN B O 1
ATOM 2116 N N . PRO B 1 61 ? 1.776 -12.773 11.914 1 97.88 61 PRO B N 1
ATOM 2117 C CA . PRO B 1 61 ? 0.734 -13.539 11.227 1 97.88 61 PRO B CA 1
ATOM 2118 C C . PRO B 1 61 ? -0.309 -14.109 12.188 1 97.88 61 PRO B C 1
ATOM 2120 O O . PRO B 1 61 ? 0.032 -14.547 13.289 1 97.88 61 PRO B O 1
ATOM 2123 N N . GLU B 1 62 ? -1.548 -14.102 11.766 1 98.25 62 GLU B N 1
ATOM 2124 C CA . GLU B 1 62 ? -2.627 -14.695 12.555 1 98.25 62 GLU B CA 1
ATOM 2125 C C . GLU B 1 62 ? -2.578 -16.219 12.5 1 98.25 62 GLU B C 1
ATOM 2127 O O . GLU B 1 62 ? -2.924 -16.891 13.477 1 98.25 62 GLU B O 1
ATOM 2132 N N . LEU B 1 63 ? -2.174 -16.75 11.352 1 98.56 63 LEU B N 1
ATOM 2133 C CA . LEU B 1 63 ? -2.09 -18.188 11.117 1 98.56 63 LEU B CA 1
ATOM 2134 C C . LEU B 1 63 ? -0.75 -18.547 10.492 1 98.56 63 LEU B C 1
ATOM 2136 O O . LEU B 1 63 ? -0.089 -17.703 9.883 1 98.56 63 LEU B O 1
ATOM 2140 N N . SER B 1 64 ? -0.401 -19.797 10.75 1 98.56 64 SER B N 1
ATOM 2141 C CA . SER B 1 64 ? 0.534 -20.391 9.805 1 98.56 64 SER B CA 1
ATOM 2142 C C . SER B 1 64 ? -0.173 -20.812 8.523 1 98.56 64 SER B C 1
ATOM 2144 O O . SER B 1 64 ? -1.361 -21.141 8.547 1 98.56 64 SER B O 1
ATOM 2146 N N . PHE B 1 65 ? 0.524 -20.828 7.484 1 98.56 65 PHE B N 1
ATOM 2147 C CA . PHE B 1 65 ? -0.093 -21.094 6.191 1 98.56 65 PHE B CA 1
ATOM 2148 C C . PHE B 1 65 ? -0.751 -22.469 6.164 1 98.56 65 PHE B C 1
ATOM 2150 O O . PHE B 1 65 ? -1.791 -22.641 5.531 1 98.56 65 PHE B O 1
ATOM 2157 N N . ASP B 1 66 ? -0.182 -23.438 6.875 1 97.5 66 ASP B N 1
ATOM 2158 C CA . ASP B 1 66 ? -0.694 -24.812 6.879 1 97.5 66 ASP B CA 1
ATOM 2159 C C . ASP B 1 66 ? -2.029 -24.891 7.613 1 97.5 66 ASP B C 1
ATOM 2161 O O . ASP B 1 66 ? -2.734 -25.906 7.52 1 97.5 66 ASP B O 1
ATOM 2165 N N . GLU B 1 67 ? -2.396 -23.859 8.305 1 98.38 67 GLU B N 1
ATOM 2166 C CA . GLU B 1 67 ? -3.658 -23.828 9.039 1 98.38 67 GLU B CA 1
ATOM 2167 C C . GLU B 1 67 ? -4.785 -23.266 8.172 1 98.38 67 GLU B C 1
ATOM 2169 O O . GLU B 1 67 ? -5.949 -23.297 8.57 1 98.38 67 GLU B O 1
ATOM 2174 N N . CYS B 1 68 ? -4.473 -22.781 6.977 1 98.38 68 CYS B N 1
ATOM 2175 C CA . CYS B 1 68 ? -5.469 -22.188 6.094 1 98.38 68 CYS B CA 1
ATOM 2176 C C . CYS B 1 68 ? -6.406 -23.25 5.531 1 98.38 68 CYS B C 1
ATOM 2178 O O . CYS B 1 68 ? -6.129 -24.438 5.629 1 98.38 68 CYS B O 1
ATOM 2180 N N . SER B 1 69 ? -7.551 -22.781 5.039 1 98.06 69 SER B N 1
ATOM 2181 C CA . SER B 1 69 ? -8.445 -23.625 4.258 1 98.06 69 SER B CA 1
ATOM 2182 C C . SER B 1 69 ? -8.062 -23.609 2.783 1 98.06 69 SER B C 1
ATOM 2184 O O . SER B 1 69 ? -7.992 -22.562 2.158 1 98.06 69 SER B O 1
ATOM 2186 N N . PHE B 1 70 ? -7.855 -24.734 2.184 1 97.69 70 PHE B N 1
ATOM 2187 C CA . PHE B 1 70 ? -7.395 -24.812 0.802 1 97.69 70 PHE B CA 1
ATOM 2188 C C . PHE B 1 70 ? -8.531 -25.234 -0.125 1 97.69 70 PHE B C 1
ATOM 2190 O O . PHE B 1 70 ? -8.297 -25.766 -1.21 1 97.69 70 PHE B O 1
ATOM 2197 N N . GLU B 1 71 ? -9.695 -24.938 0.231 1 96.25 71 GLU B N 1
ATOM 2198 C CA . GLU B 1 71 ? -10.898 -25.297 -0.521 1 96.25 71 GLU B CA 1
ATOM 2199 C C . GLU B 1 71 ? -11.133 -24.328 -1.678 1 96.25 71 GLU B C 1
ATOM 2201 O O . GLU B 1 71 ? -10.5 -23.266 -1.746 1 96.25 71 GLU B O 1
ATOM 2206 N N . ARG B 1 72 ? -12.109 -24.625 -2.523 1 96.81 72 ARG B N 1
ATOM 2207 C CA . ARG B 1 72 ? -12.406 -23.891 -3.748 1 96.81 72 ARG B CA 1
ATOM 2208 C C . ARG B 1 72 ? -12.883 -22.469 -3.436 1 96.81 72 ARG B C 1
ATOM 2210 O O . ARG B 1 72 ? -12.703 -21.562 -4.242 1 96.81 72 ARG B O 1
ATOM 2217 N N . ASP B 1 73 ? -13.422 -22.25 -2.26 1 97.62 73 ASP B N 1
ATOM 2218 C CA . ASP B 1 73 ? -13.984 -20.953 -1.905 1 97.62 73 ASP B CA 1
ATOM 2219 C C . ASP B 1 73 ? -12.977 -20.109 -1.118 1 97.62 73 ASP B C 1
ATOM 2221 O O . ASP B 1 73 ? -13.359 -19.281 -0.296 1 97.62 73 ASP B O 1
ATOM 2225 N N . SER B 1 74 ? -11.641 -20.359 -1.388 1 98.69 74 SER B N 1
ATOM 2226 C CA . SER B 1 74 ? -10.586 -19.594 -0.744 1 98.69 74 SER B CA 1
ATOM 2227 C C . SER B 1 74 ? -9.828 -18.734 -1.756 1 98.69 74 SER B C 1
ATOM 2229 O O . SER B 1 74 ? -9.68 -19.125 -2.918 1 98.69 74 SER B O 1
ATOM 2231 N N . LEU B 1 75 ? -9.422 -17.562 -1.321 1 98.88 75 LEU B N 1
ATOM 2232 C CA . LEU B 1 75 ? -8.5 -16.672 -2.029 1 98.88 75 LEU B CA 1
ATOM 2233 C C . LEU B 1 75 ? -7.164 -16.578 -1.295 1 98.88 75 LEU B C 1
ATOM 2235 O O . LEU B 1 75 ? -7.133 -16.297 -0.095 1 98.88 75 LEU B O 1
ATOM 2239 N N . PHE B 1 76 ? -6.098 -16.844 -2.018 1 98.94 76 PHE B N 1
ATOM 2240 C CA . PHE B 1 76 ? -4.746 -16.625 -1.512 1 98.94 76 PHE B CA 1
ATOM 2241 C C . PHE B 1 76 ? -4.074 -15.469 -2.227 1 98.94 76 PHE B C 1
ATOM 2243 O O . PHE B 1 76 ? -3.893 -15.5 -3.447 1 98.94 76 PHE B O 1
ATOM 2250 N N . ILE B 1 77 ? -3.775 -14.438 -1.483 1 99 77 ILE B N 1
ATOM 2251 C CA . ILE B 1 77 ? -3.041 -13.281 -1.978 1 99 77 ILE B CA 1
ATOM 2252 C C . ILE B 1 77 ? -1.558 -13.43 -1.65 1 99 77 ILE B C 1
ATOM 2254 O O . ILE B 1 77 ? -1.178 -13.5 -0.479 1 99 77 ILE B O 1
ATOM 2258 N N . LEU B 1 78 ? -0.754 -13.477 -2.682 1 98.94 78 LEU B N 1
ATOM 2259 C CA . LEU B 1 78 ? 0.688 -13.664 -2.559 1 98.94 78 LEU B CA 1
ATOM 2260 C C . LEU B 1 78 ? 1.439 -12.438 -3.066 1 98.94 78 LEU B C 1
ATOM 2262 O O . LEU B 1 78 ? 1.608 -12.266 -4.277 1 98.94 78 LEU B O 1
ATOM 2266 N N . PRO B 1 79 ? 1.906 -11.609 -2.123 1 98.94 79 PRO B N 1
ATOM 2267 C CA . PRO B 1 79 ? 2.643 -10.414 -2.531 1 98.94 79 PRO B CA 1
ATOM 2268 C C . PRO B 1 79 ? 4.094 -10.703 -2.896 1 98.94 79 PRO B C 1
ATOM 2270 O O . PRO B 1 79 ? 4.582 -11.812 -2.66 1 98.94 79 PRO B O 1
ATOM 2273 N N . GLY B 1 80 ? 4.738 -9.695 -3.457 1 98.81 80 GLY B N 1
ATOM 2274 C CA . GLY B 1 80 ? 6.164 -9.789 -3.727 1 98.81 80 GLY B CA 1
ATOM 2275 C C . GLY B 1 80 ? 7.016 -9.672 -2.479 1 98.81 80 GLY B C 1
ATOM 2276 O O . GLY B 1 80 ? 6.512 -9.359 -1.4 1 98.81 80 GLY B O 1
ATOM 2277 N N . GLY B 1 81 ? 8.203 -9.906 -2.59 1 98.31 81 GLY B N 1
ATOM 2278 C CA . GLY B 1 81 ? 9.273 -9.891 -1.604 1 98.31 81 GLY B CA 1
ATOM 2279 C C . GLY B 1 81 ? 10.602 -10.383 -2.152 1 98.31 81 GLY B C 1
ATOM 2280 O O . GLY B 1 81 ? 10.656 -10.938 -3.25 1 98.31 81 GLY B O 1
ATOM 2281 N N . ASP B 1 82 ? 11.609 -10.234 -1.393 1 97.56 82 ASP B N 1
ATOM 2282 C CA . ASP B 1 82 ? 12.953 -10.57 -1.867 1 97.56 82 ASP B CA 1
ATOM 2283 C C . ASP B 1 82 ? 13.352 -11.977 -1.421 1 97.56 82 ASP B C 1
ATOM 2285 O O . ASP B 1 82 ? 14.461 -12.43 -1.7 1 97.56 82 ASP B O 1
ATOM 2289 N N . THR B 1 83 ? 12.453 -12.688 -0.782 1 98.31 83 THR B N 1
ATOM 2290 C CA . THR B 1 83 ? 12.891 -13.914 -0.125 1 98.31 83 THR B CA 1
ATOM 2291 C C . THR B 1 83 ? 12.242 -15.133 -0.769 1 98.31 83 THR B C 1
ATOM 2293 O O . THR B 1 83 ? 12.391 -16.25 -0.279 1 98.31 83 THR B O 1
ATOM 2296 N N . TRP B 1 84 ? 11.492 -15.039 -1.853 1 97.94 84 TRP B N 1
ATOM 2297 C CA . TRP B 1 84 ? 10.695 -16.125 -2.422 1 97.94 84 TRP B CA 1
ATOM 2298 C C . TRP B 1 84 ? 11.594 -17.297 -2.844 1 97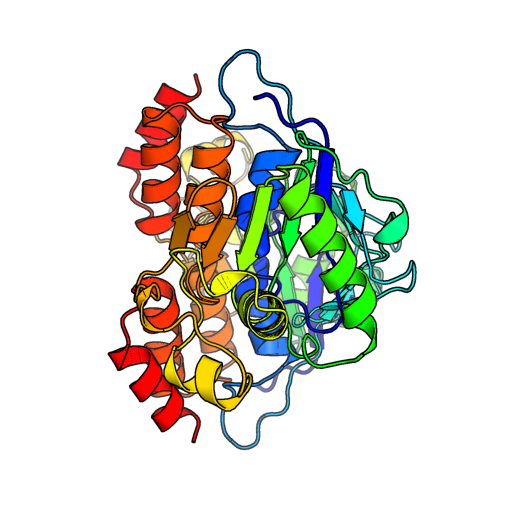.94 84 TRP B C 1
ATOM 2300 O O . TRP B 1 84 ? 11.117 -18.406 -3.023 1 97.94 84 TRP B O 1
ATOM 2310 N N . GLY B 1 85 ? 12.914 -17.062 -3.004 1 96.38 85 GLY B N 1
ATOM 2311 C CA . GLY B 1 85 ? 13.844 -18.125 -3.359 1 96.38 85 GLY B CA 1
ATOM 2312 C C . GLY B 1 85 ? 14.32 -18.938 -2.162 1 96.38 85 GLY B C 1
ATOM 2313 O O . GLY B 1 85 ? 15 -19.953 -2.318 1 96.38 85 GLY B O 1
ATOM 2314 N N . GLU B 1 86 ? 13.922 -18.531 -0.992 1 97.5 86 GLU B N 1
ATOM 2315 C CA . GLU B 1 86 ? 14.383 -19.188 0.228 1 97.5 86 GLU B CA 1
ATOM 2316 C C . GLU B 1 86 ? 13.555 -20.438 0.541 1 97.5 86 GLU B C 1
ATOM 2318 O O . GLU B 1 86 ? 12.375 -20.5 0.197 1 97.5 86 GLU B O 1
ATOM 2323 N N . GLU B 1 87 ? 14.086 -21.344 1.312 1 97.56 87 GLU B N 1
ATOM 2324 C CA . GLU B 1 87 ? 13.508 -22.641 1.622 1 97.56 87 GLU B CA 1
ATOM 2325 C C . GLU B 1 87 ? 12.242 -22.5 2.471 1 97.56 87 GLU B C 1
ATOM 2327 O O . GLU B 1 87 ? 11.344 -23.344 2.398 1 97.56 87 GLU B O 1
ATOM 2332 N N . ILE B 1 88 ? 12.18 -21.453 3.211 1 97.94 88 ILE B N 1
ATOM 2333 C CA . ILE B 1 88 ? 11.07 -21.266 4.141 1 97.94 88 ILE B CA 1
ATOM 2334 C C . ILE B 1 88 ? 9.75 -21.203 3.373 1 97.94 88 ILE B C 1
ATOM 2336 O O . ILE B 1 88 ? 8.688 -21.484 3.932 1 97.94 88 ILE B O 1
ATOM 2340 N N . HIS B 1 89 ? 9.805 -20.891 2.062 1 98.5 89 HIS B N 1
ATOM 2341 C CA . HIS B 1 89 ? 8.586 -20.703 1.291 1 98.5 89 HIS B CA 1
ATOM 2342 C C . HIS B 1 89 ? 8.203 -21.969 0.536 1 98.5 89 HIS B C 1
ATOM 2344 O O . HIS B 1 89 ? 7.105 -22.078 -0.013 1 98.5 89 HIS B O 1
ATOM 2350 N N . GLU B 1 90 ? 9.047 -23 0.5 1 98.06 90 GLU B N 1
ATOM 2351 C CA . GLU B 1 90 ? 8.789 -24.203 -0.276 1 98.06 90 GLU B CA 1
ATOM 2352 C C . GLU B 1 90 ? 7.523 -24.906 0.198 1 98.06 90 GLU B C 1
ATOM 2354 O O . GLU B 1 90 ? 6.672 -25.281 -0.613 1 98.06 90 GLU B O 1
ATOM 2359 N N . PRO B 1 91 ? 7.352 -25.125 1.545 1 98.44 91 PRO B N 1
ATOM 2360 C CA . PRO B 1 91 ? 6.098 -25.734 1.989 1 98.44 91 PRO B CA 1
ATOM 2361 C C . PRO B 1 91 ? 4.871 -24.906 1.638 1 98.44 91 PRO B C 1
ATOM 2363 O O . PRO B 1 91 ? 3.811 -25.453 1.334 1 98.44 91 PRO B O 1
ATOM 2366 N N . VAL B 1 92 ? 4.977 -23.609 1.696 1 98.75 92 VAL B N 1
ATOM 2367 C CA . VAL B 1 92 ? 3.895 -22.688 1.344 1 98.75 92 VAL B CA 1
ATOM 2368 C C . VAL B 1 92 ? 3.514 -22.891 -0.123 1 98.75 92 VAL B C 1
ATOM 2370 O O . VAL B 1 92 ? 2.334 -23.047 -0.449 1 98.75 92 VAL B O 1
ATOM 2373 N N . LEU B 1 93 ? 4.543 -22.938 -0.977 1 98.75 93 LEU B N 1
ATOM 2374 C CA . LEU B 1 93 ? 4.309 -23.062 -2.41 1 98.75 93 LEU B CA 1
ATOM 2375 C C . LEU B 1 93 ? 3.672 -24.422 -2.734 1 98.75 93 LEU B C 1
ATOM 2377 O O . LEU B 1 93 ? 2.82 -24.516 -3.621 1 98.75 93 LEU B O 1
ATOM 2381 N N . ARG B 1 94 ? 4.047 -25.453 -2.043 1 98.69 94 ARG B N 1
ATOM 2382 C CA . ARG B 1 94 ? 3.406 -26.75 -2.234 1 98.69 94 ARG B CA 1
ATOM 2383 C C . ARG B 1 94 ? 1.928 -26.688 -1.868 1 98.69 94 ARG B C 1
ATOM 2385 O O . ARG B 1 94 ? 1.084 -27.234 -2.586 1 98.69 94 ARG B O 1
ATOM 2392 N N . LYS B 1 95 ? 1.628 -26.062 -0.791 1 98.62 95 LYS B N 1
ATOM 2393 C CA . LYS B 1 95 ? 0.24 -25.906 -0.363 1 98.62 95 LYS B CA 1
ATOM 2394 C C . LYS B 1 95 ? -0.545 -25.047 -1.344 1 98.62 95 LYS B C 1
ATOM 2396 O O . LYS B 1 95 ? -1.739 -25.266 -1.556 1 98.62 95 LYS B O 1
ATOM 2401 N N . VAL B 1 96 ? 0.079 -24.031 -1.904 1 98.75 96 VAL B N 1
ATOM 2402 C CA . VAL B 1 96 ? -0.551 -23.234 -2.955 1 98.75 96 VAL B CA 1
ATOM 2403 C C . VAL B 1 96 ? -0.951 -24.141 -4.117 1 98.75 96 VAL B C 1
ATOM 2405 O O . VAL B 1 96 ? -2.037 -23.984 -4.684 1 98.75 96 VAL B O 1
ATOM 2408 N N . GLY B 1 97 ? -0.039 -25.031 -4.457 1 98.44 97 GLY B N 1
ATOM 2409 C CA . GLY B 1 97 ? -0.374 -26.016 -5.484 1 98.44 97 GLY B CA 1
ATOM 2410 C C . GLY B 1 97 ? -1.616 -26.828 -5.156 1 98.44 97 GLY B C 1
ATOM 2411 O O . GLY B 1 97 ? -2.471 -27.031 -6.02 1 98.44 97 GLY B O 1
ATOM 2412 N N . GLU B 1 98 ? -1.699 -27.25 -3.936 1 98.25 98 GLU B N 1
ATOM 2413 C CA . GLU B 1 98 ? -2.885 -27.969 -3.475 1 98.25 98 GLU B CA 1
ATOM 2414 C C . GLU B 1 98 ? -4.137 -27.109 -3.615 1 98.25 98 GLU B C 1
ATOM 2416 O O . GLU B 1 98 ? -5.184 -27.594 -4.055 1 98.25 98 GLU B O 1
ATOM 2421 N N . ALA B 1 99 ? -4.047 -25.906 -3.223 1 98.62 99 ALA B N 1
ATOM 2422 C CA . ALA B 1 99 ? -5.168 -24.984 -3.332 1 98.62 99 ALA B CA 1
ATOM 2423 C C . ALA B 1 99 ? -5.59 -24.797 -4.785 1 98.62 99 ALA B C 1
ATOM 2425 O O . ALA B 1 99 ? -6.785 -24.75 -5.09 1 98.62 99 ALA B O 1
ATOM 2426 N N . MET B 1 100 ? -4.59 -24.703 -5.652 1 98.25 100 MET B N 1
ATOM 2427 C CA . MET B 1 100 ? -4.859 -24.562 -7.082 1 98.25 100 MET B CA 1
ATOM 2428 C C . MET B 1 100 ? -5.645 -25.766 -7.609 1 98.25 100 MET B C 1
ATOM 2430 O O . MET B 1 100 ? -6.609 -25.594 -8.359 1 98.25 100 MET B O 1
ATOM 2434 N N . GLU B 1 101 ? -5.262 -26.891 -7.184 1 97.56 101 GLU B N 1
ATOM 2435 C CA . GLU B 1 101 ? -5.938 -28.125 -7.602 1 97.56 101 GLU B CA 1
ATOM 2436 C C . GLU B 1 101 ? -7.371 -28.172 -7.082 1 97.56 101 GLU B C 1
ATOM 2438 O O . GLU B 1 101 ? -8.266 -28.688 -7.758 1 97.56 101 GLU B O 1
ATOM 2443 N N . ALA B 1 102 ? -7.527 -27.656 -5.93 1 97.94 102 ALA B N 1
ATOM 2444 C CA . ALA B 1 102 ? -8.852 -27.641 -5.309 1 97.94 102 ALA B CA 1
ATOM 2445 C C . ALA B 1 102 ? -9.742 -26.562 -5.938 1 97.94 102 ALA B C 1
ATOM 2447 O O . ALA B 1 102 ? -10.938 -26.516 -5.668 1 97.94 102 ALA B O 1
ATOM 2448 N N . GLY B 1 103 ? -9.156 -25.672 -6.727 1 97.94 103 GLY B N 1
ATOM 2449 C CA . GLY B 1 103 ? -9.938 -24.656 -7.422 1 97.94 103 GLY B CA 1
ATOM 2450 C C . GLY B 1 103 ? -9.977 -23.328 -6.691 1 97.94 103 GLY B C 1
ATOM 2451 O O . GLY B 1 103 ? -10.805 -22.469 -7 1 97.94 103 GLY B O 1
ATOM 2452 N N . ALA B 1 104 ? -9.086 -23.125 -5.727 1 98.69 104 ALA B N 1
ATOM 2453 C CA . ALA B 1 104 ? -8.992 -21.859 -5.027 1 98.69 104 ALA B CA 1
ATOM 2454 C C . ALA B 1 104 ? -8.484 -20.75 -5.957 1 98.69 104 ALA B C 1
ATOM 2456 O O . ALA B 1 104 ? -7.902 -21.047 -7.004 1 98.69 104 ALA B O 1
ATOM 2457 N N . VAL B 1 105 ? -8.773 -19.484 -5.652 1 98.88 105 VAL B N 1
ATOM 2458 C CA . VAL B 1 105 ? -8.25 -18.344 -6.387 1 98.88 105 VAL B CA 1
ATOM 2459 C C . VAL B 1 105 ? -6.859 -17.984 -5.871 1 98.88 105 VAL B C 1
ATOM 2461 O O . VAL B 1 105 ? -6.66 -17.828 -4.664 1 98.88 105 VAL B O 1
ATOM 2464 N N . ILE B 1 106 ? -5.902 -17.969 -6.77 1 98.94 106 ILE B N 1
ATOM 2465 C CA . ILE B 1 106 ? -4.527 -17.609 -6.445 1 98.94 106 ILE B CA 1
ATOM 2466 C C . ILE B 1 106 ? -4.184 -16.266 -7.09 1 98.94 106 ILE B C 1
ATOM 2468 O O . ILE B 1 106 ? -4.219 -16.141 -8.312 1 98.94 106 ILE B O 1
ATOM 2472 N N . ALA B 1 107 ? -3.889 -15.297 -6.301 1 99 107 ALA B N 1
ATOM 2473 C CA . ALA B 1 107 ? -3.455 -13.977 -6.77 1 99 107 ALA B CA 1
ATOM 2474 C C . ALA B 1 107 ? -2.002 -13.711 -6.387 1 99 107 ALA B C 1
ATOM 2476 O O . ALA B 1 107 ? -1.688 -13.523 -5.211 1 99 107 ALA B O 1
ATOM 2477 N N . ALA B 1 108 ? -1.142 -13.664 -7.348 1 99 108 ALA B N 1
ATOM 2478 C CA . ALA B 1 108 ? 0.295 -13.516 -7.129 1 99 108 ALA B CA 1
ATOM 2479 C C . ALA B 1 108 ? 0.843 -12.289 -7.848 1 99 108 ALA B C 1
ATOM 2481 O O . ALA B 1 108 ? 0.561 -12.078 -9.031 1 99 108 ALA B O 1
ATOM 2482 N N . ILE B 1 109 ? 1.612 -11.492 -7.16 1 98.94 109 ILE B N 1
ATOM 2483 C CA . ILE B 1 109 ? 2.189 -10.289 -7.738 1 98.94 109 ILE B CA 1
ATOM 2484 C C . ILE B 1 109 ? 3.693 -10.258 -7.473 1 98.94 109 ILE B C 1
ATOM 2486 O O . ILE B 1 109 ? 4.145 -10.633 -6.387 1 98.94 109 ILE B O 1
ATOM 2490 N N . CYS B 1 110 ? 4.539 -9.781 -8.555 1 98.75 110 CYS B N 1
ATOM 2491 C CA . CYS B 1 110 ? 5.969 -9.516 -8.406 1 98.75 110 CYS B CA 1
ATOM 2492 C C . CYS B 1 110 ? 6.715 -10.789 -8.016 1 98.75 110 CYS B C 1
ATOM 2494 O O . CYS B 1 110 ? 6.621 -11.805 -8.703 1 98.75 110 CYS B O 1
ATOM 2496 N N . GLY B 1 111 ? 7.406 -10.859 -6.898 1 98.62 111 GLY B N 1
ATOM 2497 C CA . GLY B 1 111 ? 8.211 -11.992 -6.48 1 98.62 111 GLY B CA 1
ATOM 2498 C C . GLY B 1 111 ? 7.402 -13.273 -6.34 1 98.62 111 GLY B C 1
ATOM 2499 O O . GLY B 1 111 ? 7.922 -14.367 -6.57 1 98.62 111 GLY B O 1
ATOM 2500 N N . ALA B 1 112 ? 6.176 -13.164 -6.012 1 98.88 112 ALA B N 1
ATOM 2501 C CA . ALA B 1 112 ? 5.32 -14.344 -5.855 1 98.88 112 ALA B CA 1
ATOM 2502 C C . ALA B 1 112 ? 5.191 -15.102 -7.172 1 98.88 112 ALA B C 1
ATOM 2504 O O . ALA B 1 112 ? 5.074 -16.328 -7.176 1 98.88 112 ALA B O 1
ATOM 2505 N N . THR B 1 113 ? 5.227 -14.406 -8.297 1 98.88 113 THR B N 1
ATOM 2506 C CA . THR B 1 113 ? 5.133 -15.062 -9.594 1 98.88 113 THR B CA 1
ATOM 2507 C C . THR B 1 113 ? 6.375 -15.914 -9.859 1 98.88 113 THR B C 1
ATOM 2509 O O . THR B 1 113 ? 6.293 -16.953 -10.523 1 98.88 113 THR B O 1
ATOM 2512 N N . VAL B 1 114 ? 7.527 -15.445 -9.352 1 98.62 114 VAL B N 1
ATOM 2513 C CA . VAL B 1 114 ? 8.75 -16.234 -9.453 1 98.62 114 VAL B CA 1
ATOM 2514 C C . VAL B 1 114 ? 8.586 -17.547 -8.68 1 98.62 114 VAL B C 1
ATOM 2516 O O . VAL B 1 114 ? 8.953 -18.609 -9.172 1 98.62 114 VAL B O 1
ATOM 2519 N N . GLY B 1 115 ? 8.023 -17.422 -7.484 1 98.62 115 GLY B N 1
ATOM 2520 C CA . GLY B 1 115 ? 7.742 -18.625 -6.711 1 98.62 115 GLY B CA 1
ATOM 2521 C C . GLY B 1 115 ? 6.863 -19.625 -7.449 1 98.62 115 GLY B C 1
ATOM 2522 O O . GLY B 1 115 ? 7.168 -20.812 -7.496 1 98.62 115 GLY B O 1
ATOM 2523 N N . LEU B 1 116 ? 5.758 -19.141 -8.047 1 98.81 116 LEU B N 1
ATOM 2524 C CA . LEU B 1 116 ? 4.84 -20 -8.789 1 98.81 116 LEU B CA 1
ATOM 2525 C C . LEU B 1 116 ? 5.527 -20.609 -10.008 1 98.81 116 LEU B C 1
ATOM 2527 O O . LEU B 1 116 ? 5.328 -21.781 -10.305 1 98.81 116 LEU B O 1
ATOM 2531 N N . ALA B 1 117 ? 6.324 -19.781 -10.68 1 98.75 117 ALA B N 1
ATOM 2532 C CA . ALA B 1 117 ? 7.027 -20.25 -11.875 1 98.75 117 ALA B CA 1
ATOM 2533 C C . ALA B 1 117 ? 8.023 -21.344 -11.523 1 98.75 117 ALA B C 1
ATOM 2535 O O . ALA B 1 117 ? 8.141 -22.328 -12.258 1 98.75 117 ALA B O 1
ATOM 2536 N N . ARG B 1 118 ? 8.711 -21.203 -10.445 1 97.81 118 ARG B N 1
ATOM 2537 C CA . ARG B 1 118 ? 9.695 -22.188 -10.008 1 97.81 118 ARG B CA 1
ATOM 2538 C C . ARG B 1 118 ? 9.047 -23.547 -9.773 1 97.81 118 ARG B C 1
ATOM 2540 O O . ARG B 1 118 ? 9.664 -24.578 -10.008 1 97.81 118 ARG B O 1
ATOM 2547 N N . MET B 1 119 ? 7.801 -23.531 -9.367 1 98.06 119 MET B N 1
ATOM 2548 C CA . MET B 1 119 ? 7.074 -24.75 -9.062 1 98.06 119 MET B CA 1
ATOM 2549 C C . MET B 1 119 ? 6.434 -25.328 -10.328 1 98.06 119 MET B C 1
ATOM 2551 O O . MET B 1 119 ? 5.84 -26.406 -10.289 1 98.06 119 MET B O 1
ATOM 2555 N N . GLY B 1 120 ? 6.488 -24.594 -11.445 1 98.31 120 GLY B N 1
ATOM 2556 C CA . GLY B 1 120 ? 5.918 -25.047 -12.703 1 98.31 120 GLY B CA 1
ATOM 2557 C C . GLY B 1 120 ? 4.441 -24.719 -12.836 1 98.31 120 GLY B C 1
ATOM 2558 O O . GLY B 1 120 ? 3.799 -25.125 -13.805 1 98.31 120 GLY B O 1
ATOM 2559 N N . TYR B 1 121 ? 3.873 -23.922 -11.898 1 98.69 121 TYR B N 1
ATOM 2560 C CA . TYR B 1 121 ? 2.434 -23.688 -11.852 1 98.69 121 TYR B CA 1
ATOM 2561 C C . TYR B 1 121 ? 2.004 -22.734 -12.961 1 98.69 121 TYR B C 1
ATOM 2563 O O . TYR B 1 121 ? 0.815 -22.625 -13.273 1 98.69 121 TYR B O 1
ATOM 2571 N N . LEU B 1 122 ? 2.975 -21.984 -13.594 1 98.69 122 LEU B N 1
ATOM 2572 C CA . LEU B 1 122 ? 2.646 -20.984 -14.602 1 98.69 122 LEU B CA 1
ATOM 2573 C C . LEU B 1 122 ? 2.93 -21.516 -16 1 98.69 122 LEU B C 1
ATOM 2575 O O . LEU B 1 122 ? 2.682 -20.828 -17 1 98.69 122 LEU B O 1
ATOM 2579 N N . ASP B 1 123 ? 3.33 -22.766 -16.125 1 98.56 123 ASP B N 1
ATOM 2580 C CA . ASP B 1 123 ? 3.766 -23.328 -17.406 1 98.56 123 ASP B CA 1
ATOM 2581 C C . ASP B 1 123 ? 2.584 -23.516 -18.359 1 98.56 123 ASP B C 1
ATOM 2583 O O . ASP B 1 123 ? 2.762 -23.547 -19.578 1 98.56 123 ASP B O 1
ATOM 2587 N N . THR B 1 124 ? 1.364 -23.609 -17.828 1 98.19 124 THR B N 1
ATOM 2588 C CA . THR B 1 124 ? 0.206 -23.891 -18.672 1 98.19 124 THR B CA 1
ATOM 2589 C C . THR B 1 124 ? -0.858 -22.812 -18.5 1 98.19 124 THR B C 1
ATOM 2591 O O . THR B 1 124 ? -2.031 -23.031 -18.812 1 98.19 124 THR B O 1
ATOM 2594 N N . LYS B 1 125 ? -0.495 -21.719 -17.969 1 98.5 125 LYS B N 1
ATOM 2595 C CA . LYS B 1 125 ? -1.426 -20.625 -17.719 1 98.5 125 LYS B CA 1
ATOM 2596 C C . LYS B 1 125 ? -0.933 -19.312 -18.328 1 98.5 125 LYS B C 1
ATOM 2598 O O . LYS B 1 125 ? 0.258 -19 -18.266 1 98.5 125 LYS B O 1
ATOM 2603 N N . ARG B 1 126 ? -1.88 -18.578 -18.969 1 98.88 126 ARG B N 1
ATOM 2604 C CA . ARG B 1 126 ? -1.527 -17.203 -19.266 1 98.88 126 ARG B CA 1
ATOM 2605 C C . ARG B 1 126 ? -1.142 -16.453 -17.984 1 98.88 126 ARG B C 1
ATOM 2607 O O . ARG B 1 126 ? -1.799 -16.594 -16.953 1 98.88 126 ARG B O 1
ATOM 2614 N N . HIS B 1 127 ? -0.045 -15.773 -18.047 1 98.94 127 HIS B N 1
ATOM 2615 C CA . HIS B 1 127 ? 0.454 -15.117 -16.844 1 98.94 127 HIS B CA 1
ATOM 2616 C C . HIS B 1 127 ? 1.393 -13.969 -17.188 1 98.94 127 HIS B C 1
ATOM 2618 O O . HIS B 1 127 ? 1.764 -13.797 -18.359 1 98.94 127 HIS B O 1
ATOM 2624 N N . THR B 1 128 ? 1.656 -13.133 -16.266 1 98.94 128 THR B N 1
ATOM 2625 C CA . THR B 1 128 ? 2.697 -12.117 -16.328 1 98.94 128 THR B CA 1
ATOM 2626 C C . THR B 1 128 ? 3.566 -12.156 -15.07 1 98.94 128 THR B C 1
ATOM 2628 O O . THR B 1 128 ? 3.381 -13.016 -14.203 1 98.94 128 THR B O 1
ATOM 2631 N N . SER B 1 129 ? 4.586 -11.453 -14.984 1 98.62 129 SER B N 1
ATOM 2632 C CA . SER B 1 129 ? 5.535 -11.195 -13.906 1 98.62 129 SER B CA 1
ATOM 2633 C C . SER B 1 129 ? 6.195 -9.828 -14.07 1 98.62 129 SER B C 1
ATOM 2635 O O . SER B 1 129 ? 5.688 -8.969 -14.797 1 98.62 129 SER B O 1
ATOM 2637 N N . ASN B 1 130 ? 7.281 -9.602 -13.375 1 98 130 ASN B N 1
ATOM 2638 C CA . ASN B 1 130 ? 7.984 -8.328 -13.531 1 98 130 ASN B CA 1
ATOM 2639 C C . ASN B 1 130 ? 8.68 -8.234 -14.883 1 98 130 ASN B C 1
ATOM 2641 O O . ASN B 1 130 ? 8.656 -7.188 -15.531 1 98 130 ASN B O 1
ATOM 2645 N N . ASP B 1 131 ? 9.32 -9.32 -15.258 1 97.44 131 ASP B N 1
ATOM 2646 C CA . ASP B 1 131 ? 10.102 -9.383 -16.484 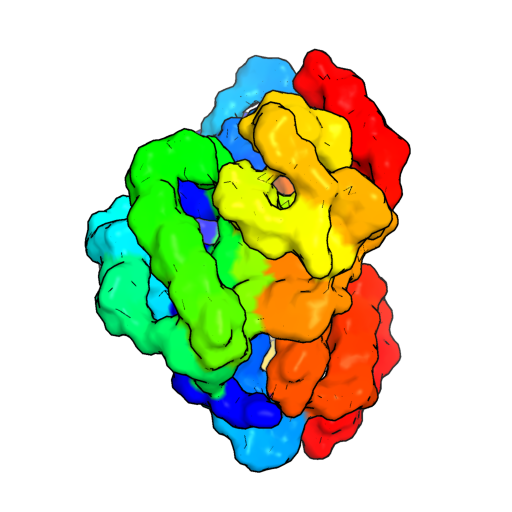1 97.44 131 ASP B CA 1
ATOM 2647 C C . ASP B 1 131 ? 10.336 -10.828 -16.922 1 97.44 131 ASP B C 1
ATOM 2649 O O . ASP B 1 131 ? 10.711 -11.672 -16.109 1 97.44 131 ASP B O 1
ATOM 2653 N N . LEU B 1 132 ? 10.117 -11.078 -18.219 1 98 132 LEU B N 1
ATOM 2654 C CA . LEU B 1 132 ? 10.234 -12.445 -18.719 1 98 132 LEU B CA 1
ATOM 2655 C C . LEU B 1 132 ? 11.68 -12.93 -18.641 1 98 132 LEU B C 1
ATOM 2657 O O . LEU B 1 132 ? 11.945 -14.055 -18.203 1 98 132 LEU B O 1
ATOM 2661 N N . GLU B 1 133 ? 12.609 -12.125 -19.047 1 96.62 133 GLU B N 1
ATOM 2662 C CA . GLU B 1 133 ? 14.016 -12.523 -19.047 1 96.62 133 GLU B CA 1
ATOM 2663 C C . GLU B 1 133 ? 14.5 -12.789 -17.625 1 96.62 133 GLU B C 1
ATOM 2665 O O . GLU B 1 133 ? 15.234 -13.758 -17.391 1 96.62 133 GLU B O 1
ATOM 2670 N N . TYR B 1 134 ? 14.133 -11.938 -16.766 1 95.5 134 TYR B N 1
ATOM 2671 C CA . TYR B 1 134 ? 14.492 -12.148 -15.367 1 95.5 134 TYR B CA 1
ATOM 2672 C C . TYR B 1 134 ? 13.922 -13.461 -14.852 1 95.5 134 TYR B C 1
ATOM 2674 O O . TYR B 1 134 ? 14.609 -14.234 -14.18 1 95.5 134 TYR B O 1
ATOM 2682 N N . LEU B 1 135 ? 12.648 -13.617 -15.133 1 97.38 135 LEU B N 1
ATOM 2683 C CA . LEU B 1 135 ? 11.977 -14.844 -14.719 1 97.38 135 LEU B CA 1
ATOM 2684 C C . LEU B 1 135 ? 12.719 -16.078 -15.234 1 97.38 135 LEU B C 1
ATOM 2686 O O . LEU B 1 135 ? 12.953 -17.031 -14.492 1 97.38 135 LEU B O 1
ATOM 2690 N N . GLN B 1 136 ? 13.125 -16.078 -16.438 1 97.56 136 GLN B N 1
ATOM 2691 C CA . GLN B 1 136 ? 13.852 -17.172 -17.047 1 97.56 136 GLN B CA 1
ATOM 2692 C C . GLN B 1 136 ? 15.219 -17.359 -16.406 1 97.56 136 GLN B C 1
ATOM 2694 O O . GLN B 1 136 ? 15.703 -18.484 -16.266 1 97.56 136 GLN B O 1
ATOM 2699 N N . MET B 1 137 ? 15.797 -16.312 -16 1 96.69 137 MET B N 1
ATOM 2700 C CA . MET B 1 137 ? 17.125 -16.359 -15.383 1 96.69 137 MET B CA 1
ATOM 2701 C C . MET B 1 137 ? 17.062 -17 -14.008 1 96.69 137 MET B C 1
ATOM 2703 O O . MET B 1 137 ? 17.891 -17.859 -13.68 1 96.69 137 MET B O 1
ATOM 2707 N N . VAL B 1 138 ? 16.078 -16.703 -13.266 1 96.25 138 VAL B N 1
ATOM 2708 C CA . VAL B 1 138 ? 16.062 -17.141 -11.867 1 96.25 138 VAL B CA 1
ATOM 2709 C C . VAL B 1 138 ? 15.297 -18.453 -11.734 1 96.25 138 VAL B C 1
ATOM 2711 O O . VAL B 1 138 ? 15.344 -19.094 -10.688 1 96.25 138 VAL B O 1
ATOM 2714 N N . CYS B 1 139 ? 14.555 -18.781 -12.719 1 97.5 139 CYS B N 1
ATOM 2715 C CA . CYS B 1 139 ? 13.836 -20.047 -12.789 1 97.5 139 CYS B CA 1
ATOM 2716 C C . CYS B 1 139 ? 14.25 -20.844 -14.023 1 97.5 139 CYS B C 1
ATOM 2718 O O . CYS B 1 139 ? 13.523 -20.891 -15.016 1 97.5 139 CYS B O 1
ATOM 2720 N N . PRO B 1 140 ? 15.289 -21.578 -13.945 1 95.94 140 PRO B N 1
ATOM 2721 C CA . PRO B 1 140 ? 15.844 -22.234 -15.125 1 95.94 140 PRO B CA 1
ATOM 2722 C C . PRO B 1 140 ? 14.906 -23.297 -15.695 1 95.94 140 PRO B C 1
ATOM 2724 O O . PRO B 1 140 ? 14.961 -23.594 -16.891 1 95.94 140 PRO B O 1
ATOM 2727 N N . ASP B 1 141 ? 14.031 -23.891 -14.938 1 96.62 141 ASP B N 1
ATOM 2728 C CA . ASP B 1 141 ? 13.156 -24.953 -15.398 1 96.62 141 ASP B CA 1
ATOM 2729 C C . ASP B 1 141 ? 11.805 -24.406 -15.867 1 96.62 141 ASP B C 1
ATOM 2731 O O . ASP B 1 141 ? 10.906 -25.172 -16.219 1 96.62 141 ASP B O 1
ATOM 2735 N N . TYR B 1 142 ? 11.648 -23.125 -15.75 1 97.62 142 TYR B N 1
ATOM 2736 C CA . TYR B 1 142 ? 10.438 -22.453 -16.203 1 97.62 142 TYR B CA 1
ATOM 2737 C C . TYR B 1 142 ? 10.172 -22.719 -17.672 1 97.62 142 TYR B C 1
ATOM 2739 O O . TYR B 1 142 ? 11.07 -22.578 -18.516 1 97.62 142 TYR B O 1
ATOM 2747 N N . LYS B 1 143 ? 8.844 -23.109 -18.031 1 98.12 143 LYS B N 1
ATOM 2748 C CA . LYS B 1 143 ? 8.492 -23.469 -19.406 1 98.12 143 LYS B CA 1
ATOM 2749 C C . LYS B 1 143 ? 7.262 -22.703 -19.875 1 98.12 143 LYS B C 1
ATOM 2751 O O . LYS B 1 143 ? 6.578 -23.125 -20.812 1 98.12 143 LYS B O 1
ATOM 2756 N N . GLY B 1 144 ? 6.91 -21.672 -19.219 1 98.19 144 GLY B N 1
ATOM 2757 C CA . GLY B 1 144 ? 5.66 -20.984 -19.5 1 98.19 144 GLY B CA 1
ATOM 2758 C C . GLY B 1 144 ? 5.828 -19.812 -20.438 1 98.19 144 GLY B C 1
ATOM 2759 O O . GLY B 1 144 ? 4.926 -18.984 -20.578 1 98.19 144 GLY B O 1
ATOM 2760 N N . GLU B 1 145 ? 6.938 -19.641 -21.141 1 98.31 145 GLU B N 1
ATOM 2761 C CA . GLU B 1 145 ? 7.258 -18.469 -21.953 1 98.31 145 GLU B CA 1
ATOM 2762 C C . GLU B 1 145 ? 6.199 -18.234 -23.016 1 98.31 145 GLU B C 1
ATOM 2764 O O . GLU B 1 145 ? 5.844 -17.094 -23.312 1 98.31 145 GLU B O 1
ATOM 2769 N N . ALA B 1 146 ? 5.676 -19.25 -23.578 1 98.38 146 ALA B N 1
ATOM 2770 C CA . ALA B 1 146 ? 4.723 -19.141 -24.672 1 98.38 146 ALA B CA 1
ATOM 2771 C C . ALA B 1 146 ? 3.418 -18.5 -24.219 1 98.38 146 ALA B C 1
ATOM 2773 O O . ALA B 1 146 ? 2.672 -17.938 -25.016 1 98.38 146 ALA B O 1
ATOM 2774 N N . LEU B 1 147 ? 3.109 -18.547 -22.906 1 98.81 147 LEU B N 1
ATOM 2775 C CA . LEU B 1 147 ? 1.846 -18.047 -22.375 1 98.81 147 LEU B CA 1
ATOM 2776 C C . LEU B 1 147 ? 2.064 -16.781 -21.562 1 98.81 147 LEU B C 1
ATOM 2778 O O . LEU B 1 147 ? 1.125 -16.25 -20.969 1 98.81 147 LEU B O 1
ATOM 2782 N N . TYR B 1 148 ? 3.336 -16.312 -21.578 1 98.81 148 TYR B N 1
ATOM 2783 C CA . TYR B 1 148 ? 3.648 -15.055 -20.891 1 98.81 148 TYR B CA 1
ATOM 2784 C C . TYR B 1 148 ? 3.072 -13.859 -21.641 1 98.81 148 TYR B C 1
ATOM 2786 O O . TYR B 1 148 ? 3.199 -13.773 -22.859 1 98.81 148 TYR B O 1
ATOM 2794 N N . GLU B 1 149 ? 2.398 -12.977 -20.938 1 98.81 149 GLU B N 1
ATOM 2795 C CA . GLU B 1 149 ? 1.878 -11.734 -21.516 1 98.81 149 GLU B CA 1
ATOM 2796 C C . GLU B 1 149 ? 2.523 -10.516 -20.875 1 98.81 149 GLU B C 1
ATOM 2798 O O . GLU B 1 149 ? 2.543 -10.391 -19.641 1 98.81 149 GLU B O 1
ATOM 2803 N N . THR B 1 150 ? 3.055 -9.609 -21.688 1 97.5 150 THR B N 1
ATOM 2804 C CA . THR B 1 150 ? 3.615 -8.359 -21.172 1 97.5 150 THR B CA 1
ATOM 2805 C C . THR B 1 150 ? 2.508 -7.359 -20.859 1 97.5 150 THR B C 1
ATOM 2807 O O . THR B 1 150 ? 2.301 -6.398 -21.609 1 97.5 150 THR B O 1
ATOM 2810 N N . GLU B 1 151 ? 1.739 -7.66 -19.891 1 98.25 151 GLU B N 1
ATOM 2811 C CA . GLU B 1 151 ? 0.644 -6.859 -19.344 1 98.25 151 GLU B CA 1
ATOM 2812 C C . GLU B 1 151 ? 0.811 -6.645 -17.844 1 98.25 151 GLU B C 1
ATOM 2814 O O . GLU B 1 151 ? 1.478 -7.434 -17.172 1 98.25 151 GLU B O 1
ATOM 2819 N N . PRO B 1 152 ? 0.294 -5.566 -17.375 1 98.56 152 PRO B N 1
ATOM 2820 C CA . PRO B 1 152 ? 0.46 -5.277 -15.945 1 98.56 152 PRO B CA 1
ATOM 2821 C C . PRO B 1 152 ? -0.117 -6.371 -15.047 1 98.56 152 PRO B C 1
ATOM 2823 O O . PRO B 1 152 ? 0.436 -6.66 -13.984 1 98.56 152 PRO B O 1
ATOM 2826 N N . ALA B 1 153 ? -1.233 -6.93 -15.445 1 98.88 153 ALA B N 1
ATOM 2827 C CA . ALA B 1 153 ? -1.916 -8.008 -14.734 1 98.88 153 ALA B CA 1
ATOM 2828 C C . ALA B 1 153 ? -2.627 -8.945 -15.711 1 98.88 153 ALA B C 1
ATOM 2830 O O . ALA B 1 153 ? -3.158 -8.492 -16.734 1 98.88 153 ALA B O 1
ATOM 2831 N N . VAL B 1 154 ? -2.609 -10.219 -15.445 1 98.94 154 VAL B N 1
ATOM 2832 C CA . VAL B 1 154 ? -3.203 -11.234 -16.297 1 98.94 154 VAL B CA 1
ATOM 2833 C C . VAL B 1 154 ? -4.02 -12.211 -15.453 1 98.94 154 VAL B C 1
ATOM 2835 O O . VAL B 1 154 ? -3.572 -12.648 -14.391 1 98.94 154 VAL B O 1
ATOM 2838 N N . THR B 1 155 ? -5.234 -12.523 -15.891 1 98.88 155 THR B N 1
ATOM 2839 C CA . THR B 1 155 ? -6.094 -13.523 -15.266 1 98.88 155 THR B CA 1
ATOM 2840 C C . THR B 1 155 ? -6.285 -14.727 -16.188 1 98.88 155 THR B C 1
ATOM 2842 O O . THR B 1 155 ? -6.648 -14.57 -17.359 1 98.88 155 THR B O 1
ATOM 2845 N N . ASP B 1 156 ? -5.98 -15.875 -15.719 1 98.88 156 ASP B N 1
ATOM 2846 C CA . ASP B 1 156 ? -6.293 -17.141 -16.375 1 98.88 156 ASP B CA 1
ATOM 2847 C C . ASP B 1 156 ? -7.027 -18.078 -15.43 1 98.88 156 ASP B C 1
ATOM 2849 O O . ASP B 1 156 ? -6.406 -18.719 -14.578 1 98.88 156 ASP B O 1
ATOM 2853 N N . GLY B 1 157 ? -8.391 -18.188 -15.672 1 98 157 GLY B N 1
ATOM 2854 C CA . GLY B 1 157 ? -9.172 -18.953 -14.703 1 98 157 GLY B CA 1
ATOM 2855 C C . GLY B 1 157 ? -9.109 -18.375 -13.305 1 98 157 GLY B C 1
ATOM 2856 O O . GLY B 1 157 ? -9.453 -17.219 -13.086 1 98 157 GLY B O 1
ATOM 2857 N N . ASN B 1 158 ? -8.562 -19.234 -12.375 1 98.38 158 ASN B N 1
ATOM 2858 C CA . ASN B 1 158 ? -8.516 -18.812 -10.977 1 98.38 158 ASN B CA 1
ATOM 2859 C C . ASN B 1 158 ? -7.133 -18.297 -10.586 1 98.38 158 ASN B C 1
ATOM 2861 O O . ASN B 1 158 ? -6.852 -18.094 -9.406 1 98.38 158 ASN B O 1
ATOM 2865 N N . VAL B 1 159 ? -6.301 -18.047 -11.562 1 98.88 159 VAL B N 1
ATOM 2866 C CA . VAL B 1 159 ? -4.949 -17.578 -11.273 1 98.88 159 VAL B CA 1
ATOM 2867 C C . VAL B 1 159 ? -4.766 -16.156 -11.828 1 98.88 159 VAL B C 1
ATOM 2869 O O . VAL B 1 159 ? -4.969 -15.922 -13.023 1 98.88 159 VAL B O 1
ATOM 2872 N N . ILE B 1 160 ? -4.445 -15.242 -10.961 1 98.94 160 ILE B N 1
ATOM 2873 C CA . ILE B 1 160 ? -4.141 -13.852 -11.305 1 98.94 160 ILE B CA 1
ATOM 2874 C C . ILE B 1 160 ? -2.668 -13.562 -11.016 1 98.94 160 ILE B C 1
ATOM 2876 O O . ILE B 1 160 ? -2.166 -13.883 -9.938 1 98.94 160 ILE B O 1
ATOM 2880 N N . THR B 1 161 ? -1.953 -13.055 -11.977 1 99 161 THR B N 1
ATOM 2881 C CA . THR B 1 161 ? -0.566 -12.633 -11.812 1 99 161 THR B CA 1
ATOM 2882 C C . THR B 1 161 ? -0.4 -11.156 -12.18 1 99 161 THR B C 1
ATOM 2884 O O . THR B 1 161 ? -1.146 -10.633 -13.016 1 99 161 THR B O 1
ATOM 2887 N N . ALA B 1 162 ? 0.513 -10.484 -11.602 1 98.94 162 ALA B N 1
ATOM 2888 C CA . ALA B 1 162 ? 0.762 -9.078 -11.906 1 98.94 162 ALA B CA 1
ATOM 2889 C C . ALA B 1 162 ? 2.223 -8.719 -11.656 1 98.94 162 ALA B C 1
ATOM 2891 O O . ALA B 1 162 ? 2.938 -9.438 -10.953 1 98.94 162 ALA B O 1
ATOM 2892 N N . SER B 1 163 ? 2.629 -7.613 -12.297 1 98.75 163 SER B N 1
ATOM 2893 C CA . SER B 1 163 ? 3.928 -6.996 -12.047 1 98.75 163 SER B CA 1
ATOM 2894 C C . SER B 1 163 ? 3.906 -6.172 -10.758 1 98.75 163 SER B C 1
ATOM 2896 O O . SER B 1 163 ? 2.863 -5.645 -10.375 1 98.75 163 SER B O 1
ATOM 2898 N N . GLY B 1 164 ? 5.098 -6.07 -10.164 1 98.69 164 GLY B N 1
ATOM 2899 C CA . GLY B 1 164 ? 5.227 -5.297 -8.938 1 98.69 164 GLY B CA 1
ATOM 2900 C C . GLY B 1 164 ? 4.898 -3.826 -9.125 1 98.69 164 GLY B C 1
ATOM 2901 O O . GLY B 1 164 ? 4.609 -3.123 -8.156 1 98.69 164 GLY B O 1
ATOM 2902 N N . ILE B 1 165 ? 4.84 -3.305 -10.328 1 98.62 165 ILE B N 1
ATOM 2903 C CA . ILE B 1 165 ? 4.57 -1.898 -10.602 1 98.62 165 ILE B CA 1
ATOM 2904 C C . ILE B 1 165 ? 3.084 -1.705 -10.898 1 98.62 165 ILE B C 1
ATOM 2906 O O . ILE B 1 165 ? 2.656 -0.609 -11.273 1 98.62 165 ILE B O 1
ATOM 2910 N N . ALA B 1 166 ? 2.275 -2.76 -10.711 1 98.81 166 ALA B N 1
ATOM 2911 C CA . ALA B 1 166 ? 0.876 -2.668 -11.117 1 98.81 166 ALA B CA 1
ATOM 2912 C C . ALA B 1 166 ? -0.051 -3.135 -10 1 98.81 166 ALA B C 1
ATOM 2914 O O . ALA B 1 166 ? -0.937 -3.963 -10.219 1 98.81 166 ALA B O 1
ATOM 2915 N N . PRO B 1 167 ? 0.134 -2.553 -8.797 1 98.94 167 PRO B N 1
ATOM 2916 C CA . PRO B 1 167 ? -0.729 -2.982 -7.691 1 98.94 167 PRO B CA 1
ATOM 2917 C C . PRO B 1 167 ? -2.199 -2.643 -7.926 1 98.94 167 PRO B C 1
ATOM 2919 O O . PRO B 1 167 ? -3.084 -3.357 -7.449 1 98.94 167 PRO B O 1
ATOM 2922 N N . LEU B 1 168 ? -2.486 -1.548 -8.633 1 98.88 168 LEU B N 1
ATOM 2923 C CA . LEU B 1 168 ? -3.859 -1.143 -8.906 1 98.88 168 LEU B CA 1
ATOM 2924 C C . LEU B 1 168 ? -4.531 -2.119 -9.867 1 98.88 168 LEU B C 1
ATOM 2926 O O . LEU B 1 168 ? -5.672 -2.533 -9.648 1 98.88 168 LEU B O 1
ATOM 2930 N N . GLU B 1 169 ? -3.893 -2.488 -10.945 1 98.94 169 GLU B N 1
ATOM 2931 C CA . GLU B 1 169 ? -4.395 -3.467 -11.906 1 98.94 169 GLU B CA 1
ATOM 2932 C C . GLU B 1 169 ? -4.547 -4.84 -11.266 1 98.94 169 GLU B C 1
ATOM 2934 O O . GLU B 1 169 ? -5.508 -5.562 -11.547 1 98.94 169 GLU B O 1
ATOM 2939 N N . PHE B 1 170 ? -3.562 -5.191 -10.375 1 98.94 170 PHE B N 1
ATOM 2940 C CA . PHE B 1 170 ? -3.654 -6.422 -9.602 1 98.94 170 PHE B CA 1
ATOM 2941 C C . PHE B 1 170 ? -4.957 -6.469 -8.805 1 98.94 170 PHE B C 1
ATOM 2943 O O . PHE B 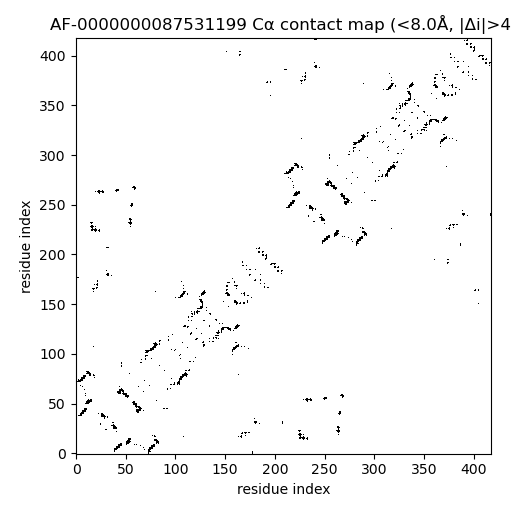1 170 ? -5.715 -7.434 -8.906 1 98.94 170 PHE B O 1
ATOM 2950 N N . ALA B 1 171 ? -5.234 -5.391 -8.062 1 98.94 171 ALA B N 1
ATOM 2951 C CA . ALA B 1 171 ? -6.457 -5.301 -7.27 1 98.94 171 ALA B CA 1
ATOM 2952 C C . ALA B 1 171 ? -7.695 -5.375 -8.164 1 98.94 171 ALA B C 1
ATOM 2954 O O . ALA B 1 171 ? -8.648 -6.094 -7.855 1 98.94 171 ALA B O 1
ATOM 2955 N N . ARG B 1 172 ? -7.656 -4.652 -9.266 1 98.94 172 ARG B N 1
ATOM 2956 C CA . ARG B 1 172 ? -8.789 -4.625 -10.188 1 98.94 172 ARG B CA 1
ATOM 2957 C C . ARG B 1 172 ? -9.133 -6.027 -10.68 1 98.94 172 ARG B C 1
ATOM 2959 O O . ARG B 1 172 ? -10.297 -6.426 -10.656 1 98.94 172 ARG B O 1
ATOM 2966 N N . GLU B 1 173 ? -8.141 -6.828 -11.062 1 98.94 173 GLU B N 1
ATOM 2967 C CA . GLU B 1 173 ? -8.367 -8.164 -11.609 1 98.94 173 GLU B CA 1
ATOM 2968 C C . GLU B 1 173 ? -8.938 -9.102 -10.547 1 98.94 173 GLU B C 1
ATOM 2970 O O . GLU B 1 173 ? -9.82 -9.906 -10.836 1 98.94 173 GLU B O 1
ATOM 2975 N N . VAL B 1 174 ? -8.414 -8.961 -9.312 1 98.94 174 VAL B N 1
ATOM 2976 C CA . VAL B 1 174 ? -8.898 -9.836 -8.25 1 98.94 174 VAL B CA 1
ATOM 2977 C C . VAL B 1 174 ? -10.344 -9.484 -7.91 1 98.94 174 VAL B C 1
ATOM 2979 O O . VAL B 1 174 ? -11.195 -10.367 -7.805 1 98.94 174 VAL B O 1
ATOM 2982 N N . LEU B 1 175 ? -10.633 -8.188 -7.766 1 98.81 175 LEU B N 1
ATOM 2983 C CA . LEU B 1 175 ? -11.984 -7.742 -7.441 1 98.81 175 LEU B CA 1
ATOM 2984 C C . LEU B 1 175 ? -12.977 -8.156 -8.523 1 98.81 175 LEU B C 1
ATOM 2986 O O . LEU B 1 175 ? -14.109 -8.547 -8.227 1 98.81 175 LEU B O 1
ATOM 2990 N N . LYS B 1 176 ? -12.547 -8.07 -9.766 1 98.62 176 LYS B N 1
ATOM 2991 C CA . LYS B 1 176 ? -13.367 -8.516 -10.891 1 98.62 176 LYS B CA 1
ATOM 2992 C C . LYS B 1 176 ? -13.625 -10.016 -10.82 1 98.62 176 LYS B C 1
ATOM 2994 O O . LYS B 1 176 ? -14.773 -10.461 -10.953 1 98.62 176 LYS B O 1
ATOM 2999 N N . LYS B 1 177 ? -12.594 -10.805 -10.602 1 98.44 177 LYS B N 1
ATOM 3000 C CA . LYS B 1 177 ? -12.695 -12.258 -10.516 1 98.44 177 LYS B CA 1
ATOM 3001 C C . LYS B 1 177 ? -13.68 -12.672 -9.422 1 98.44 177 LYS B C 1
ATOM 3003 O O . LYS B 1 177 ? -14.461 -13.609 -9.609 1 98.44 177 LYS B O 1
ATOM 3008 N N . LEU B 1 178 ? -13.617 -11.969 -8.305 1 98.25 178 LEU B N 1
ATOM 3009 C CA . LEU B 1 178 ? -14.461 -12.312 -7.164 1 98.25 178 LEU B CA 1
ATOM 3010 C C . LEU B 1 178 ? -15.891 -11.812 -7.371 1 98.25 178 LEU B C 1
ATOM 3012 O O . LEU B 1 178 ? -16.797 -12.211 -6.645 1 98.25 178 LEU B O 1
ATOM 3016 N N . ASP B 1 179 ? -16.062 -10.906 -8.352 1 97.56 179 ASP B N 1
ATOM 3017 C CA . ASP B 1 179 ? -17.375 -10.359 -8.695 1 97.56 179 ASP B CA 1
ATOM 3018 C C . ASP B 1 179 ? -18.016 -9.672 -7.492 1 97.56 179 ASP B C 1
ATOM 3020 O O . ASP B 1 179 ? -19.188 -9.875 -7.211 1 97.56 179 ASP B O 1
ATOM 3024 N N . VAL B 1 180 ? -17.203 -8.891 -6.816 1 98 180 VAL B N 1
ATOM 3025 C CA . VAL B 1 180 ? -17.719 -8.234 -5.617 1 98 180 VAL B CA 1
ATOM 3026 C C . VAL B 1 180 ? -18.109 -6.793 -5.938 1 98 180 VAL B C 1
ATOM 3028 O O . VAL B 1 180 ? -18.844 -6.156 -5.176 1 98 180 VAL B O 1
ATOM 3031 N N . PHE B 1 181 ? -17.625 -6.238 -7.008 1 98.25 181 PHE B N 1
ATOM 3032 C CA . PHE B 1 181 ? -18 -4.93 -7.527 1 98.25 181 PHE B CA 1
ATOM 3033 C C . PHE B 1 181 ? -18.938 -5.074 -8.711 1 98.25 181 PHE B C 1
ATOM 3035 O O . PHE B 1 181 ? -18.812 -6.004 -9.508 1 98.25 181 PHE B O 1
ATOM 3042 N N . THR B 1 182 ? -19.891 -4.117 -8.906 1 97.94 182 THR B N 1
ATOM 3043 C CA . THR B 1 182 ? -20.531 -4.012 -10.211 1 97.94 182 THR B CA 1
ATOM 3044 C C . THR B 1 182 ? -19.531 -3.543 -11.266 1 97.94 182 THR B C 1
ATOM 3046 O O . THR B 1 182 ? -18.516 -2.928 -10.938 1 97.94 182 THR B O 1
ATOM 3049 N N . PRO B 1 183 ? -19.797 -3.852 -12.531 1 98 183 PRO B N 1
ATOM 3050 C CA . PRO B 1 183 ? -18.906 -3.361 -13.578 1 98 183 PRO B CA 1
ATOM 3051 C C . PRO B 1 183 ? -18.719 -1.846 -13.531 1 98 183 PRO B C 1
ATOM 3053 O O . PRO B 1 183 ? -17.609 -1.35 -13.719 1 98 183 PRO B O 1
ATOM 3056 N N . ASP B 1 184 ? -19.781 -1.075 -13.25 1 98.25 184 ASP B N 1
ATOM 3057 C CA . ASP B 1 184 ? -19.703 0.38 -13.164 1 98.25 184 ASP B CA 1
ATOM 3058 C C . ASP B 1 184 ? -18.828 0.813 -11.984 1 98.25 184 ASP B C 1
ATOM 3060 O O . ASP B 1 184 ? -18.031 1.736 -12.102 1 98.25 184 ASP B O 1
ATOM 3064 N N . THR B 1 185 ? -19.016 0.161 -10.797 1 98.69 185 THR B N 1
ATOM 3065 C CA . THR B 1 185 ? -18.219 0.461 -9.609 1 98.69 185 THR B CA 1
ATOM 3066 C C . THR B 1 185 ? -16.734 0.194 -9.883 1 98.69 185 THR B C 1
ATOM 3068 O O . THR B 1 185 ? -15.891 1.032 -9.578 1 98.69 185 THR B O 1
ATOM 3071 N N . LEU B 1 186 ? -16.516 -0.971 -10.469 1 98.81 186 LEU B N 1
ATOM 3072 C CA . LEU B 1 186 ? -15.133 -1.349 -10.75 1 98.81 186 LEU B CA 1
ATOM 3073 C C . LEU B 1 186 ? -14.477 -0.352 -11.703 1 98.81 186 LEU B C 1
ATOM 3075 O O . LEU B 1 186 ? -13.328 0.046 -11.492 1 98.81 186 LEU B O 1
ATOM 3079 N N . ASP B 1 187 ? -15.164 0.025 -12.719 1 98.69 187 ASP B N 1
ATOM 3080 C CA . ASP B 1 187 ? -14.648 0.976 -13.703 1 98.69 187 ASP B CA 1
ATOM 3081 C C . ASP B 1 187 ? -14.359 2.33 -13.055 1 98.69 187 ASP B C 1
ATOM 3083 O O . ASP B 1 187 ? -13.273 2.891 -13.234 1 98.69 187 ASP B O 1
ATOM 3087 N N . ALA B 1 188 ? -15.25 2.859 -12.281 1 98.81 188 ALA B N 1
ATOM 3088 C CA . ALA B 1 188 ? -15.094 4.152 -11.609 1 98.81 188 ALA B CA 1
ATOM 3089 C C . ALA B 1 188 ? -13.969 4.105 -10.578 1 98.81 188 ALA B C 1
ATOM 3091 O O . ALA B 1 188 ? -13.148 5.023 -10.508 1 98.81 188 ALA B O 1
ATOM 3092 N N . TRP B 1 189 ? -13.953 3.012 -9.773 1 98.88 189 TRP B N 1
ATOM 3093 C CA . TRP B 1 189 ? -12.938 2.826 -8.75 1 98.88 189 TRP B CA 1
ATOM 3094 C C . TRP B 1 189 ? -11.539 2.824 -9.359 1 98.88 189 TRP B C 1
ATOM 3096 O O . TRP B 1 189 ? -10.648 3.531 -8.891 1 98.88 189 TRP B O 1
ATOM 3106 N N . TYR B 1 190 ? -11.375 2.064 -10.438 1 98.88 190 TYR B N 1
ATOM 3107 C CA . TYR B 1 190 ? -10.086 1.948 -11.102 1 98.88 190 TYR B CA 1
ATOM 3108 C C . TYR B 1 190 ? -9.641 3.291 -11.672 1 98.88 190 TYR B C 1
ATOM 3110 O O . TYR B 1 190 ? -8.508 3.725 -11.453 1 98.88 190 TYR B O 1
ATOM 3118 N N . HIS B 1 191 ? -10.508 3.949 -12.375 1 98.75 191 HIS B N 1
ATOM 3119 C CA . HIS B 1 191 ? -10.125 5.172 -13.07 1 98.75 191 HIS B CA 1
ATOM 3120 C C . HIS B 1 191 ? -9.922 6.324 -12.094 1 98.75 191 HIS B C 1
ATOM 3122 O O . HIS B 1 191 ? -9.07 7.191 -12.32 1 98.75 191 HIS B O 1
ATOM 3128 N N . LEU B 1 192 ? -10.695 6.285 -10.984 1 98.69 192 LEU B N 1
ATOM 3129 C CA . LEU B 1 192 ? -10.445 7.285 -9.953 1 98.69 192 LEU B CA 1
ATOM 3130 C C . LEU B 1 192 ? -9.023 7.172 -9.422 1 98.69 192 LEU B C 1
ATOM 3132 O O . LEU B 1 192 ? -8.281 8.156 -9.391 1 98.69 192 LEU B O 1
ATOM 3136 N N . ASN B 1 193 ? -8.633 5.977 -9.039 1 98.69 193 ASN B N 1
ATOM 3137 C CA . ASN B 1 193 ? -7.312 5.758 -8.469 1 98.69 193 ASN B CA 1
ATOM 3138 C C . ASN B 1 193 ? -6.215 5.938 -9.516 1 98.69 193 ASN B C 1
ATOM 3140 O O . ASN B 1 193 ? -5.105 6.363 -9.188 1 98.69 193 ASN B O 1
ATOM 3144 N N . LYS B 1 194 ? -6.562 5.656 -10.758 1 98.38 194 LYS B N 1
ATOM 3145 C CA . LYS B 1 194 ? -5.578 5.719 -11.836 1 98.38 194 LYS B CA 1
ATOM 3146 C C . LYS B 1 194 ? -5.355 7.156 -12.297 1 98.38 194 LYS B C 1
ATOM 3148 O O . LYS B 1 194 ? -4.219 7.562 -12.555 1 98.38 194 LYS B O 1
ATOM 3153 N N . THR B 1 195 ? -6.453 7.992 -12.383 1 97.81 195 THR B N 1
ATOM 3154 C CA . THR B 1 195 ? -6.363 9.266 -13.078 1 97.81 195 THR B CA 1
ATOM 3155 C C . THR B 1 195 ? -6.547 10.43 -12.109 1 97.81 195 THR B C 1
ATOM 3157 O O . THR B 1 195 ? -6.23 11.578 -12.438 1 97.81 195 THR B O 1
ATOM 3160 N N . HIS B 1 196 ? -7.191 10.219 -10.992 1 97.75 196 HIS B N 1
ATOM 3161 C CA . HIS B 1 196 ? -7.496 11.203 -9.953 1 97.75 196 HIS B CA 1
ATOM 3162 C C . HIS B 1 196 ? -8.547 12.195 -10.43 1 97.75 196 HIS B C 1
ATOM 3164 O O . HIS B 1 196 ? -8.719 13.258 -9.82 1 97.75 196 HIS B O 1
ATOM 3170 N N . ARG B 1 197 ? -9.211 11.867 -11.539 1 97.06 197 ARG B N 1
ATOM 3171 C CA . ARG B 1 197 ? -10.195 12.805 -12.086 1 97.06 197 ARG B CA 1
ATOM 3172 C C . ARG B 1 197 ? -11.492 12.758 -11.289 1 97.06 197 ARG B C 1
ATOM 3174 O O . ARG B 1 197 ? -12.039 11.68 -11.047 1 97.06 197 ARG B O 1
ATOM 3181 N N . PRO B 1 198 ? -12.008 13.922 -10.93 1 95.62 198 PRO B N 1
ATOM 3182 C CA . PRO B 1 198 ? -13.156 13.992 -10.016 1 95.62 198 PRO B CA 1
ATOM 3183 C C . PRO B 1 198 ? -14.398 13.32 -10.594 1 95.62 198 PRO B C 1
ATOM 3185 O O . PRO B 1 198 ? -15.25 12.844 -9.836 1 95.62 198 PRO B O 1
ATOM 3188 N N . GLU B 1 199 ? -14.539 13.281 -11.93 1 97.38 199 GLU B N 1
ATOM 3189 C CA . GLU B 1 199 ? -15.719 12.664 -12.523 1 97.38 199 GLU B CA 1
ATOM 3190 C C . GLU B 1 199 ? -15.859 11.211 -12.094 1 97.38 199 GLU B C 1
ATOM 3192 O O . GLU B 1 199 ? -16.984 10.719 -11.922 1 97.38 199 GLU B O 1
ATOM 3197 N N . TYR B 1 200 ? -14.75 10.555 -11.93 1 98.12 200 TYR B N 1
ATOM 3198 C CA . TYR B 1 200 ? -14.812 9.148 -11.539 1 98.12 200 TYR B CA 1
ATOM 3199 C C . TYR B 1 200 ? -15.211 9 -10.078 1 98.12 200 TYR B C 1
ATOM 3201 O O . TYR B 1 200 ? -15.734 7.961 -9.672 1 98.12 200 TYR B O 1
ATOM 3209 N N . TYR B 1 201 ? -14.914 10.023 -9.273 1 96.75 201 TYR B N 1
ATOM 3210 C CA . TYR B 1 201 ? -15.43 10.016 -7.906 1 96.75 201 TYR B CA 1
ATOM 3211 C C . TYR B 1 201 ? -16.953 10.062 -7.898 1 96.75 201 TYR B C 1
ATOM 3213 O O . TYR B 1 201 ? -17.594 9.297 -7.18 1 96.75 201 TYR B O 1
ATOM 3221 N N . TYR B 1 202 ? -17.453 10.945 -8.719 1 96.94 202 TYR B N 1
ATOM 3222 C CA . TYR B 1 202 ? -18.906 11.078 -8.805 1 96.94 202 TYR B CA 1
ATOM 3223 C C . TYR B 1 202 ? -19.531 9.797 -9.352 1 96.94 202 TYR B C 1
ATOM 3225 O O . TYR B 1 202 ? -20.594 9.367 -8.875 1 96.94 202 TYR B O 1
ATOM 3233 N N . GLN B 1 203 ? -18.938 9.188 -10.289 1 97.94 203 GLN B N 1
ATOM 3234 C CA . GLN B 1 203 ? -19.406 7.918 -10.828 1 97.94 203 GLN B CA 1
ATOM 3235 C C . GLN B 1 203 ? -19.375 6.82 -9.766 1 97.94 203 GLN B C 1
ATOM 3237 O O . GLN B 1 203 ? -20.297 5.996 -9.695 1 97.94 203 GLN B O 1
ATOM 3242 N N . LEU B 1 204 ? -18.328 6.84 -8.984 1 97.94 204 LEU B N 1
ATOM 3243 C CA . LEU B 1 204 ? -18.188 5.84 -7.93 1 97.94 204 LEU B CA 1
ATOM 3244 C C . LEU B 1 204 ? -19.297 6.012 -6.887 1 97.94 204 LEU B C 1
ATOM 3246 O O . LEU B 1 204 ? -19.906 5.031 -6.461 1 97.94 204 LEU B O 1
ATOM 3250 N N . MET B 1 205 ? -19.562 7.277 -6.492 1 95.94 205 MET B N 1
ATOM 3251 C CA . MET B 1 205 ? -20.625 7.559 -5.523 1 95.94 205 MET B CA 1
ATOM 3252 C C . MET B 1 205 ? -21.984 7.117 -6.055 1 95.94 205 MET B C 1
ATOM 3254 O O . MET B 1 205 ? -22.781 6.551 -5.312 1 95.94 205 MET B O 1
ATOM 3258 N N . LYS B 1 206 ? -22.172 7.34 -7.281 1 96.25 206 LYS B N 1
ATOM 3259 C CA . LYS B 1 206 ? -23.422 6.941 -7.906 1 96.25 206 LYS B CA 1
ATOM 3260 C C . LYS B 1 206 ? -23.562 5.422 -7.961 1 96.25 206 LYS B C 1
ATOM 3262 O O . LYS B 1 206 ? -24.625 4.879 -7.699 1 96.25 206 LYS B O 1
ATOM 3267 N N . ALA B 1 207 ? -22.453 4.797 -8.281 1 95.5 207 ALA B N 1
ATOM 3268 C CA . ALA B 1 207 ? -22.469 3.352 -8.492 1 95.5 207 ALA B CA 1
ATOM 3269 C C . ALA B 1 207 ? -22.594 2.605 -7.164 1 95.5 207 ALA B C 1
ATOM 3271 O O . ALA B 1 207 ? -23.016 1.449 -7.133 1 95.5 207 ALA B O 1
ATOM 3272 N N . THR B 1 208 ? -22.188 3.26 -6.094 1 93.31 208 THR B N 1
ATOM 3273 C CA . THR B 1 208 ? -22.172 2.586 -4.801 1 93.31 208 THR B CA 1
ATOM 3274 C C . THR B 1 208 ? -23.344 3.045 -3.938 1 93.31 208 THR B C 1
ATOM 3276 O O . THR B 1 208 ? -23.484 2.619 -2.789 1 93.31 208 THR B O 1
ATOM 3279 N N . SER B 1 209 ? -24.125 4.09 -4.379 1 85.62 209 SER B N 1
ATOM 3280 C CA . SER B 1 209 ? -25.297 4.562 -3.674 1 85.62 209 SER B CA 1
ATOM 3281 C C . SER B 1 209 ? -26.453 3.562 -3.787 1 85.62 209 SER B C 1
ATOM 3283 O O . SER B 1 209 ? -26.562 2.852 -4.785 1 85.62 209 SER B O 1
#